Protein 4QJV (pdb70)

Structure (mmCIF, N/CA/C/O backbone):
data_4QJV
#
_entry.id   4QJV
#
_cell.length_a   76.598
_cell.length_b   88.169
_cell.length_c   102.907
_cell.angle_alpha   90.00
_cell.angle_beta   90.00
_cell.angle_gamma   90.00
#
_symmetry.space_group_name_H-M   'P 21 21 21'
#
loop_
_entity.id
_entity.type
_entity.pdbx_description
1 polymer 'DNA-directed RNA polymerase subunit D'
2 polymer 'DNA-directed RNA polymerase subunit L'
3 non-polymer 'PHOSPHATE ION'
4 water water
#
loop_
_atom_site.group_PDB
_atom_site.id
_atom_site.type_symbol
_atom_site.label_atom_id
_atom_site.label_alt_id
_atom_site.label_comp_id
_atom_site.label_asym_id
_atom_site.label_entity_id
_atom_site.label_seq_id
_atom_site.pdbx_PDB_ins_code
_atom_site.Cartn_x
_atom_site.Cartn_y
_atom_site.Cartn_z
_atom_site.occupancy
_atom_site.B_iso_or_equiv
_atom_site.auth_seq_id
_atom_site.auth_comp_id
_atom_site.auth_asym_id
_atom_site.auth_atom_id
_atom_site.pdbx_PDB_model_num
ATOM 1 N N . MET A 1 1 ? 58.490 40.786 81.347 1.00 46.11 1 MET A N 1
ATOM 2 C CA . MET A 1 1 ? 58.245 40.016 82.559 1.00 31.68 1 MET A CA 1
ATOM 3 C C . MET A 1 1 ? 56.869 40.344 83.137 1.00 25.42 1 MET A C 1
ATOM 4 O O . MET A 1 1 ? 56.573 40.033 84.293 1.00 24.70 1 MET A O 1
ATOM 9 N N . VAL A 1 2 ? 56.021 40.963 82.324 1.00 21.31 2 VAL A N 1
ATOM 10 C CA . VAL A 1 2 ? 54.607 41.052 82.669 1.00 16.94 2 VAL A CA 1
ATOM 11 C C . VAL A 1 2 ? 53.970 39.690 82.438 1.00 16.64 2 VAL A C 1
ATOM 12 O O . VAL A 1 2 ? 54.243 39.034 81.432 1.00 18.96 2 VAL A O 1
ATOM 16 N N . GLU A 1 3 ? 53.151 39.254 83.388 1.00 15.72 3 GLU A N 1
ATOM 17 C CA . GLU A 1 3 ? 52.434 37.990 83.282 1.00 15.41 3 GLU A CA 1
ATOM 18 C C . GLU A 1 3 ? 51.009 38.117 83.786 1.00 14.27 3 GLU A C 1
ATOM 19 O O . GLU A 1 3 ? 50.728 38.918 84.681 1.00 15.19 3 GLU A O 1
ATOM 25 N N . PHE A 1 4 ? 50.101 37.332 83.214 1.00 14.51 4 PHE A N 1
ATOM 26 C CA . PHE A 1 4 ? 48.769 37.191 83.772 1.00 13.07 4 PHE A CA 1
ATOM 27 C C . PHE A 1 4 ? 48.556 35.756 84.191 1.00 15.66 4 PHE A C 1
ATOM 28 O O . PHE A 1 4 ? 48.964 34.832 83.480 1.00 19.81 4 PHE A O 1
ATOM 36 N N . LYS A 1 5 ? 47.905 35.569 85.332 1.00 13.40 5 LYS A N 1
ATOM 37 C CA . LYS A 1 5 ? 47.448 34.247 85.729 1.00 13.89 5 LYS A CA 1
ATOM 38 C C . LYS A 1 5 ? 45.946 34.323 85.966 1.00 12.39 5 LYS A C 1
ATOM 39 O O . LYS A 1 5 ? 45.475 35.030 86.868 1.00 12.85 5 LYS A O 1
ATOM 45 N N . ILE A 1 6 ? 45.175 33.632 85.133 1.00 13.80 6 ILE A N 1
ATOM 46 C CA . ILE A 1 6 ? 43.726 33.627 85.324 1.00 11.41 6 ILE A CA 1
ATOM 47 C C . ILE A 1 6 ? 43.380 32.632 86.421 1.00 12.07 6 ILE A C 1
ATOM 48 O O . ILE A 1 6 ? 43.687 31.438 86.315 1.00 16.25 6 ILE A O 1
ATOM 53 N N . LEU A 1 7 ? 42.781 33.120 87.501 1.00 11.25 7 LEU A N 1
ATOM 54 C CA . LEU A 1 7 ? 42.495 32.247 88.633 1.00 10.90 7 LEU A CA 1
ATOM 55 C C . LEU A 1 7 ? 41.128 31.578 88.529 1.00 12.32 7 LEU A C 1
ATOM 56 O O . LEU A 1 7 ? 41.012 30.371 88.740 1.00 13.03 7 LEU A O 1
ATOM 61 N N . GLU A 1 8 ? 40.093 32.367 88.244 1.00 12.01 8 GLU A N 1
ATOM 62 C CA . GLU A 1 8 ? 38.714 31.878 88.274 1.00 9.28 8 GLU A CA 1
ATOM 63 C C . GLU A 1 8 ? 37.887 32.599 87.233 1.00 9.95 8 GLU A C 1
ATOM 64 O O . GLU A 1 8 ? 38.019 33.807 87.059 1.00 11.21 8 GLU A O 1
ATOM 70 N N . LYS A 1 9 ? 37.049 31.845 86.543 1.00 11.08 9 LYS A N 1
ATOM 71 C CA . LYS A 1 9 ? 36.042 32.401 85.661 1.00 9.27 9 LYS A CA 1
ATOM 72 C C . LYS A 1 9 ? 34.672 32.029 86.204 1.00 11.21 9 LYS A C 1
ATOM 73 O O . LYS A 1 9 ? 34.417 30.857 86.509 1.00 12.24 9 LYS A O 1
ATOM 79 N N . ARG A 1 10 ? 33.805 33.030 86.341 1.00 9.98 10 ARG A N 1
ATOM 80 C CA . ARG A 1 10 ? 32.498 32.836 86.955 1.00 9.73 10 ARG A CA 1
ATOM 81 C C . ARG A 1 10 ? 31.507 33.585 86.062 1.00 10.03 10 ARG A C 1
ATOM 82 O O . ARG A 1 10 ? 31.930 34.242 85.117 1.00 10.97 10 ARG A O 1
ATOM 90 N N . PRO A 1 11 ? 30.192 33.467 86.322 1.00 10.25 11 PRO A N 1
ATOM 91 C CA . PRO A 1 11 ? 29.260 34.136 85.407 1.00 10.70 11 PRO A CA 1
ATOM 92 C C . PRO A 1 11 ? 29.568 35.636 85.259 1.00 12.00 11 PRO A C 1
ATOM 93 O O . PRO A 1 11 ? 29.705 36.322 86.271 1.00 11.94 11 PRO A O 1
ATOM 97 N N . ASP A 1 12 ? 29.707 36.097 84.013 1.00 11.66 12 ASP A N 1
ATOM 98 C CA . ASP A 1 12 ? 29.968 37.508 83.704 1.00 10.89 12 ASP A CA 1
ATOM 99 C C . ASP A 1 12 ? 31.198 38.072 84.398 1.00 10.61 12 ASP A C 1
ATOM 100 O O . ASP A 1 12 ? 31.304 39.277 84.558 1.00 10.99 12 ASP A O 1
ATOM 105 N N . SER A 1 13 ? 32.133 37.228 84.831 1.00 9.79 13 SER A N 1
ATOM 106 C CA . SER A 1 13 ? 33.215 37.775 85.649 1.00 9.88 13 SER A CA 1
ATOM 107 C C . SER A 1 13 ? 34.492 36.951 85.585 1.00 9.23 13 SER A C 1
ATOM 108 O O . SER A 1 13 ? 34.487 35.811 85.124 1.00 10.75 13 SER A O 1
ATOM 111 N N . ILE A 1 14 ? 35.582 37.532 86.087 1.00 9.46 14 ILE A N 1
ATOM 112 C CA . ILE A 1 14 ? 36.889 36.877 86.014 1.00 11.35 14 ILE A CA 1
ATOM 113 C C . ILE A 1 14 ? 37.775 37.423 87.116 1.00 11.33 14 ILE A C 1
ATOM 114 O O . ILE A 1 14 ? 37.631 38.584 87.508 1.00 10.90 14 ILE A O 1
ATOM 119 N N . LYS A 1 15 ? 38.648 36.579 87.656 1.00 9.56 15 LYS A N 1
ATOM 120 C CA . LYS A 1 15 ? 39.633 37.024 88.641 1.00 8.99 15 LYS A CA 1
ATOM 121 C C . LYS A 1 15 ? 41.002 36.628 88.121 1.00 10.94 15 LYS A C 1
ATOM 122 O O . LYS A 1 15 ? 41.219 35.478 87.738 1.00 11.14 15 LYS A O 1
ATOM 128 N N . PHE A 1 16 ? 41.929 37.578 88.086 1.00 9.90 16 PHE A N 1
ATOM 129 C CA . PHE A 1 16 ? 43.269 37.254 87.617 1.00 9.88 16 PHE A CA 1
ATOM 130 C C . PHE A 1 16 ? 44.321 37.982 88.415 1.00 11.09 16 PHE A C 1
ATOM 131 O O . PHE A 1 16 ? 44.050 39.023 89.013 1.00 11.57 16 PHE A O 1
ATOM 139 N N . ILE A 1 17 ? 45.528 37.427 88.430 1.00 11.16 17 ILE A N 1
ATOM 140 C CA . ILE A 1 17 ? 46.686 38.145 88.944 1.00 11.74 17 ILE A CA 1
ATOM 141 C C . ILE A 1 17 ? 47.473 38.723 87.785 1.00 13.08 17 ILE A C 1
ATOM 142 O O . ILE A 1 17 ? 47.792 38.013 86.829 1.00 14.69 17 ILE A O 1
ATOM 147 N N . VAL A 1 18 ? 47.775 40.012 87.851 1.00 11.82 18 VAL A N 1
ATOM 148 C CA . VAL A 1 18 ? 48.707 40.599 86.890 1.0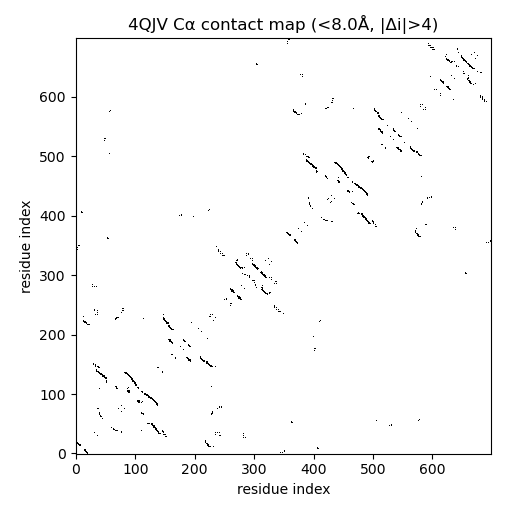0 12.19 18 VAL A CA 1
ATOM 149 C C . VAL A 1 18 ? 49.984 40.901 87.652 1.00 13.28 18 VAL A C 1
ATOM 150 O O . VAL A 1 18 ? 49.948 41.480 88.738 1.00 12.75 18 VAL A O 1
ATOM 154 N N . SER A 1 19 ? 51.109 40.447 87.110 1.00 13.78 19 SER A N 1
ATOM 155 C CA . SER A 1 19 ? 52.400 40.656 87.762 1.00 14.19 19 SER A CA 1
ATOM 156 C C . SER A 1 19 ? 53.347 41.414 86.849 1.00 14.93 19 SER A C 1
ATOM 157 O O . SER A 1 19 ? 53.130 41.486 85.643 1.00 16.86 19 SER A O 1
ATOM 160 N N . GLY A 1 20 ? 54.389 42.005 87.426 1.00 15.61 20 GLY A N 1
ATOM 161 C CA . GLY A 1 20 ? 55.361 42.745 86.645 1.00 16.45 20 GLY A CA 1
ATOM 162 C C . GLY A 1 20 ? 54.898 44.112 86.202 1.00 17.56 20 GLY A C 1
ATOM 163 O O . GLY A 1 20 ? 55.424 44.667 85.234 1.00 17.73 20 GLY A O 1
ATOM 164 N N . VAL A 1 21 ? 53.908 44.657 86.903 1.00 15.64 21 VAL A N 1
ATOM 165 C CA . VAL A 1 21 ? 53.461 46.022 86.641 1.00 15.69 21 VAL A CA 1
ATOM 166 C C . VAL A 1 21 ? 53.642 46.857 87.909 1.00 17.60 21 VAL A C 1
ATOM 167 O O . VAL A 1 21 ? 54.449 46.515 88.760 1.00 19.47 21 VAL A O 1
ATOM 171 N N . ASP A 1 22 ? 52.948 47.981 88.012 1.00 17.84 22 ASP A N 1
ATOM 172 C CA . ASP A 1 22 ? 53.095 48.823 89.190 1.00 16.32 22 ASP A CA 1
ATOM 173 C C . ASP A 1 22 ? 51.775 49.512 89.524 1.00 15.98 22 ASP A C 1
ATOM 174 O O . ASP A 1 22 ? 50.781 49.347 88.806 1.00 15.43 22 ASP A O 1
ATOM 179 N N . VAL A 1 23 ? 51.761 50.240 90.634 1.00 12.76 23 VAL A N 1
ATOM 180 C CA . VAL A 1 23 ? 50.518 50.811 91.122 1.00 15.14 23 VAL A CA 1
ATOM 181 C C . VAL A 1 23 ? 49.927 51.816 90.114 1.00 11.84 23 VAL A C 1
ATOM 182 O O . VAL A 1 23 ? 48.724 51.782 89.879 1.00 12.69 23 VAL A O 1
ATOM 186 N N . PRO A 1 24 ? 50.752 52.702 89.509 1.00 12.36 24 PRO A N 1
ATOM 187 C CA . PRO A 1 24 ? 50.130 53.585 88.515 1.00 13.60 24 PRO A CA 1
ATOM 188 C C . PRO A 1 24 ? 49.483 52.835 87.345 1.00 11.07 24 PRO A C 1
ATOM 189 O O . PRO A 1 24 ? 48.410 53.239 86.889 1.00 12.28 24 PRO A O 1
ATOM 193 N N . PHE A 1 25 ? 50.116 51.769 86.870 1.00 12.34 25 PHE A N 1
ATOM 194 C CA . PHE A 1 25 ? 49.521 51.046 85.764 1.00 15.37 25 PHE A CA 1
ATOM 195 C C . PHE A 1 25 ? 48.262 50.307 86.210 1.00 13.05 25 PHE A C 1
ATOM 196 O O . PHE A 1 25 ? 47.271 50.287 85.473 1.00 13.95 25 PHE A O 1
ATOM 204 N N . ALA A 1 26 ? 48.283 49.687 87.391 1.00 12.30 26 ALA A N 1
ATOM 205 C CA . ALA A 1 26 ? 47.079 49.027 87.886 1.00 13.32 26 ALA A CA 1
ATOM 206 C C . ALA A 1 26 ? 45.929 50.023 88.027 1.00 12.34 26 ALA A C 1
ATOM 207 O O . ALA A 1 26 ? 44.799 49.732 87.626 1.00 10.80 26 ALA A O 1
ATOM 209 N N . ASN A 1 27 ? 46.228 51.203 88.574 1.00 10.71 27 ASN A N 1
ATOM 210 C CA . ASN A 1 27 ? 45.242 52.280 88.697 1.00 10.63 27 ASN A CA 1
ATOM 211 C C . ASN A 1 27 ? 44.695 52.666 87.332 1.00 11.33 27 ASN A C 1
ATOM 212 O O . ASN A 1 27 ? 43.492 52.844 87.165 1.00 11.09 27 ASN A O 1
ATOM 217 N N . ALA A 1 28 ? 45.591 52.784 86.358 1.00 12.58 28 ALA A N 1
ATOM 218 C CA . ALA A 1 28 ? 45.195 53.199 85.016 1.00 11.90 28 ALA A CA 1
ATOM 219 C C . ALA A 1 28 ? 44.328 52.139 84.340 1.00 10.67 28 ALA A C 1
ATOM 220 O O . ALA A 1 28 ? 43.341 52.475 83.672 1.00 13.58 28 ALA A O 1
ATOM 222 N N . LEU A 1 29 ? 44.694 50.865 84.495 1.00 10.59 29 LEU A N 1
ATOM 223 C CA . LEU A 1 29 ? 43.876 49.791 83.929 1.00 12.65 29 LEU A CA 1
ATOM 224 C C . LEU A 1 29 ? 42.454 49.820 84.499 1.00 11.55 29 LEU A C 1
ATOM 225 O O . LEU A 1 29 ? 41.480 49.779 83.741 1.00 11.08 29 LEU A O 1
ATOM 230 N N . ARG A 1 30 ? 42.333 49.906 85.821 1.00 9.95 30 ARG A N 1
ATOM 231 C CA . ARG A 1 30 ? 41.017 49.998 86.453 1.00 9.87 30 ARG A CA 1
ATOM 232 C C . ARG A 1 30 ? 40.205 51.206 85.949 1.00 10.99 30 ARG A C 1
ATOM 233 O O . ARG A 1 30 ? 39.045 51.056 85.552 1.00 12.01 30 ARG A O 1
ATOM 241 N N . ARG A 1 31 ? 40.821 52.390 85.952 1.00 11.66 31 ARG A N 1
ATOM 242 C CA A ARG A 1 31 ? 40.112 53.600 85.544 0.44 10.77 31 ARG A CA 1
ATOM 243 C CA B ARG A 1 31 ? 40.167 53.627 85.518 0.56 10.30 31 ARG A CA 1
ATOM 244 C C . ARG A 1 31 ? 39.725 53.559 84.063 1.00 10.43 31 ARG A C 1
ATOM 245 O O . ARG A 1 31 ? 38.656 54.048 83.690 1.00 12.46 31 ARG A O 1
ATOM 260 N N . THR A 1 32 ? 40.567 52.958 83.228 1.00 10.66 32 THR A N 1
ATOM 261 C CA . THR A 1 32 ? 40.278 52.910 81.794 1.00 12.01 32 THR A CA 1
ATOM 262 C C . THR A 1 32 ? 39.060 52.044 81.566 1.00 11.33 32 THR A C 1
ATOM 263 O O . THR A 1 32 ? 38.165 52.395 80.789 1.00 12.18 32 THR A O 1
ATOM 267 N N . ILE A 1 33 ? 39.018 50.919 82.257 1.00 10.71 33 ILE A N 1
ATOM 268 C CA . ILE A 1 33 ? 37.845 50.056 82.173 1.00 11.61 33 ILE A CA 1
ATOM 269 C C . ILE A 1 33 ? 36.560 50.782 82.600 1.00 12.81 33 ILE A C 1
ATOM 270 O O . ILE A 1 33 ? 35.563 50.774 81.871 1.00 15.57 33 ILE A O 1
ATOM 275 N N . LEU A 1 34 ? 36.586 51.428 83.765 1.00 10.90 34 LEU A N 1
ATOM 276 C CA . LEU A 1 34 ? 35.389 52.081 84.295 1.00 12.87 34 LEU A CA 1
ATOM 277 C C . LEU A 1 34 ? 34.971 53.326 83.518 1.00 15.21 34 LEU A C 1
ATOM 278 O O . LEU A 1 34 ? 33.777 53.554 83.305 1.00 19.77 34 LEU A O 1
ATOM 283 N N . SER A 1 35 ? 35.952 54.114 83.081 1.00 11.78 35 SER A N 1
ATOM 284 C CA . SER A 1 35 ? 35.685 55.450 82.568 1.00 11.52 35 SER A CA 1
ATOM 285 C C . SER A 1 35 ? 35.759 55.607 81.056 1.00 13.14 35 SER A C 1
ATOM 286 O O . SER A 1 35 ? 35.073 56.465 80.503 1.00 14.86 35 SER A O 1
ATOM 289 N N . GLU A 1 36 ? 36.580 54.791 80.397 1.00 11.83 36 GLU A N 1
ATOM 290 C CA . GLU A 1 36 ? 36.869 54.974 78.976 1.00 12.25 36 GLU A CA 1
ATOM 291 C C . GLU A 1 36 ? 36.301 53.905 78.037 1.00 11.28 36 GLU A C 1
ATOM 292 O O . GLU A 1 36 ? 35.899 54.219 76.921 1.00 14.35 36 GLU A O 1
ATOM 298 N N . VAL A 1 37 ? 36.291 52.643 78.457 1.00 10.82 37 VAL A N 1
ATOM 299 C CA . VAL A 1 37 ? 35.822 51.595 77.555 1.00 11.07 37 VAL A CA 1
ATOM 300 C C . VAL A 1 37 ? 34.365 51.825 77.178 1.00 12.39 37 VAL A C 1
ATOM 301 O O . VAL A 1 37 ? 33.504 51.876 78.061 1.00 11.74 37 VAL A O 1
ATOM 305 N N . PRO A 1 38 ? 34.077 51.965 75.872 1.00 11.33 38 PRO A N 1
ATOM 306 C CA . PRO A 1 38 ? 32.726 52.358 75.456 1.00 11.55 38 PRO A CA 1
ATOM 307 C C . PRO A 1 38 ? 31.740 51.213 75.267 1.00 13.05 38 PRO A C 1
ATOM 308 O O . PRO A 1 38 ? 32.132 50.074 75.021 1.00 14.71 38 PRO A O 1
ATOM 312 N N . THR A 1 39 ? 30.457 51.542 75.405 1.00 12.57 39 THR A N 1
ATOM 313 C CA . THR A 1 39 ? 29.370 50.624 75.102 1.00 12.83 39 THR A CA 1
ATOM 314 C C . THR A 1 39 ? 28.258 51.358 74.363 1.00 11.68 39 THR A C 1
ATOM 315 O O . THR A 1 39 ? 28.223 52.584 74.368 1.00 12.01 39 THR A O 1
ATOM 319 N N . PHE A 1 40 ? 27.343 50.607 73.754 1.00 11.77 40 PHE A N 1
ATOM 320 C CA . PHE A 1 40 ? 26.074 51.177 73.296 1.00 12.68 40 PHE A CA 1
ATOM 321 C C . PHE A 1 40 ? 25.116 51.281 74.475 1.00 17.07 40 PHE A C 1
ATOM 322 O O . PHE A 1 40 ? 24.997 50.347 75.260 1.00 14.38 40 PHE A O 1
ATOM 330 N N . ALA A 1 41 ? 24.416 52.404 74.588 1.00 13.47 41 ALA A N 1
ATOM 331 C CA . ALA A 1 41 ? 23.346 52.542 75.576 1.00 13.59 41 ALA A CA 1
ATOM 332 C C . ALA A 1 41 ? 22.318 53.491 75.011 1.00 15.12 41 ALA A C 1
ATOM 333 O O . ALA A 1 41 ? 22.665 54.383 74.235 1.00 15.13 41 ALA A O 1
ATOM 335 N N . VAL A 1 42 ? 21.058 53.304 75.396 1.00 14.05 42 VAL A N 1
ATOM 336 C CA . VAL A 1 42 ? 20.011 54.262 75.062 1.00 14.69 42 VAL A CA 1
ATOM 337 C C . VAL A 1 42 ? 20.340 55.653 75.616 1.00 15.36 42 VAL A C 1
ATOM 338 O O . VAL A 1 42 ? 20.639 55.831 76.800 1.00 17.34 42 VAL A O 1
ATOM 342 N N . ASP A 1 43 ? 20.295 56.640 74.729 1.00 14.18 43 ASP A N 1
ATOM 343 C CA . ASP A 1 43 ? 20.786 57.982 75.022 1.00 17.00 43 ASP A CA 1
ATOM 344 C C . ASP A 1 43 ? 19.699 59.051 74.892 1.00 24.68 43 ASP A C 1
ATOM 345 O O . ASP A 1 43 ? 19.822 60.147 75.427 1.00 31.20 43 ASP A O 1
ATOM 350 N N . GLU A 1 44 ? 18.639 58.726 74.164 1.00 22.23 44 GLU A N 1
ATOM 351 C CA . GLU A 1 44 ? 17.562 59.665 73.875 1.00 18.77 44 GLU A CA 1
ATOM 352 C C . GLU A 1 44 ? 16.344 58.823 73.535 1.00 19.57 44 GLU A C 1
ATOM 353 O O . GLU A 1 44 ? 16.481 57.785 72.891 1.00 19.72 44 GLU A O 1
ATOM 359 N N . VAL A 1 45 ? 15.170 59.227 74.009 1.00 18.26 45 VAL A N 1
ATOM 360 C CA . VAL A 1 45 ? 13.942 58.484 73.724 1.00 16.29 45 VAL A CA 1
ATOM 361 C C . VAL A 1 45 ? 12.829 59.407 73.234 1.00 20.00 45 VAL A C 1
ATOM 362 O O . VAL A 1 45 ? 12.452 60.365 73.923 1.00 19.29 45 VAL A O 1
ATOM 366 N N . GLU A 1 46 ? 12.310 59.107 72.042 1.00 19.28 46 GLU A N 1
ATOM 367 C CA . GLU A 1 46 ? 11.157 59.804 71.475 1.00 20.06 46 GLU A CA 1
ATOM 368 C C . GLU A 1 46 ? 9.903 59.015 71.820 1.00 18.87 46 GLU A C 1
ATOM 369 O O . GLU A 1 46 ? 9.675 57.949 71.246 1.00 19.38 46 GLU A O 1
ATOM 375 N N . PHE A 1 47 ? 9.118 59.501 72.777 1.00 18.19 47 PHE A N 1
ATOM 376 C CA . PHE A 1 47 ? 7.858 58.845 73.117 1.00 20.00 47 PHE A CA 1
ATOM 377 C C . PHE A 1 47 ? 6.773 59.315 72.178 1.00 18.79 47 PHE A C 1
ATOM 378 O O . PHE A 1 47 ? 6.647 60.514 71.905 1.00 22.46 47 PHE A O 1
ATOM 386 N N . LEU A 1 48 ? 5.972 58.372 71.692 1.00 19.08 48 LEU A N 1
ATOM 387 C CA . LEU A 1 48 ? 4.833 58.715 70.850 1.00 18.80 48 LEU A CA 1
ATOM 388 C C . LEU A 1 48 ? 3.530 58.504 71.616 1.00 22.03 48 LEU A C 1
ATOM 389 O O . LEU A 1 48 ? 2.555 59.233 71.409 1.00 24.50 48 LEU A O 1
ATOM 394 N N . GLU A 1 49 ? 3.523 57.492 72.483 1.00 22.63 49 GLU A N 1
ATOM 395 C CA . GLU A 1 49 ? 2.418 57.214 73.396 1.00 23.07 49 GLU A CA 1
ATOM 396 C C . GLU A 1 49 ? 2.964 56.705 74.723 1.00 25.34 49 GLU A C 1
ATOM 397 O O . GLU A 1 49 ? 3.918 55.928 74.740 1.00 21.26 49 GLU A O 1
ATOM 403 N N . ASN A 1 50 ? 2.361 57.134 75.826 1.00 20.38 50 ASN A N 1
ATOM 404 C CA . ASN A 1 50 ? 2.657 56.569 77.145 1.00 18.91 50 ASN A CA 1
ATOM 405 C C . ASN A 1 50 ? 1.464 56.741 78.079 1.00 21.95 50 ASN A C 1
ATOM 406 O O . ASN A 1 50 ? 1.322 57.769 78.739 1.00 22.95 50 ASN A O 1
ATOM 411 N N . ASP A 1 51 ? 0.614 55.721 78.134 1.00 20.01 51 ASP A N 1
ATOM 412 C CA . ASP A 1 51 ? -0.532 55.710 79.039 1.00 25.67 51 ASP A CA 1
ATOM 413 C C . ASP A 1 51 ? -0.243 54.967 80.341 1.00 25.50 51 ASP A C 1
ATOM 414 O O . ASP A 1 51 ? -1.163 54.680 81.108 1.00 23.34 51 ASP A O 1
ATOM 419 N N . SER A 1 52 ? 1.020 54.633 80.588 1.00 24.15 52 SER A N 1
ATOM 420 C CA . SER A 1 52 ? 1.357 53.854 81.771 1.00 22.06 52 SER A CA 1
ATOM 421 C C . SER A 1 52 ? 1.281 54.684 83.050 1.00 22.50 52 SER A C 1
ATOM 422 O O . SER A 1 52 ? 1.028 55.889 83.012 1.00 25.50 52 SER A O 1
ATOM 425 N N . ALA A 1 53 ? 1.532 54.039 84.181 1.00 20.28 53 ALA A N 1
ATOM 426 C CA . ALA A 1 53 ? 1.498 54.724 85.470 1.00 20.55 53 ALA A CA 1
ATOM 427 C C . ALA A 1 53 ? 2.757 55.560 85.730 1.00 23.82 53 ALA A C 1
ATOM 428 O O . ALA A 1 53 ? 2.818 56.285 86.724 1.00 26.75 53 ALA A O 1
ATOM 430 N N . LEU A 1 54 ? 3.748 55.455 84.843 1.00 22.17 54 LEU A N 1
ATOM 431 C CA . LEU A 1 54 ? 5.070 56.055 85.076 1.00 19.67 54 LEU A CA 1
ATOM 432 C C . LEU A 1 54 ? 5.382 57.216 84.141 1.00 15.87 54 LEU A C 1
ATOM 433 O O . LEU A 1 54 ? 4.866 57.288 83.026 1.00 19.18 54 LEU A O 1
ATOM 438 N N . PHE A 1 55 ? 6.234 58.130 84.612 1.00 16.35 55 PHE A N 1
ATOM 439 C CA . PHE A 1 55 ? 6.709 59.240 83.792 1.00 18.18 55 PHE A CA 1
ATOM 440 C C . PHE A 1 55 ? 7.534 58.743 82.615 1.00 15.70 55 PHE A C 1
ATOM 441 O O . PHE A 1 55 ? 8.256 57.738 82.755 1.00 17.65 55 PHE A O 1
ATOM 449 N N . ASP A 1 56 ? 7.456 59.454 81.484 1.00 16.78 56 ASP A N 1
ATOM 450 C CA . ASP A 1 56 ? 8.413 59.279 80.383 1.00 16.26 56 ASP A CA 1
ATOM 451 C C . ASP A 1 56 ? 9.836 59.201 80.901 1.00 16.98 56 ASP A C 1
ATOM 452 O O . ASP A 1 56 ? 10.624 58.347 80.503 1.00 16.59 56 ASP A O 1
ATOM 457 N N . GLU A 1 57 ? 10.165 60.138 81.782 1.00 16.72 57 GLU A N 1
ATOM 458 C CA . GLU A 1 57 ? 11.537 60.315 82.218 1.00 18.27 57 GLU A CA 1
ATOM 459 C C . GLU A 1 57 ? 12.049 59.093 82.980 1.00 14.57 57 GLU A C 1
ATOM 460 O O . GLU A 1 57 ? 13.232 58.727 82.889 1.00 13.89 57 GLU A O 1
ATOM 466 N N . ILE A 1 58 ? 11.153 58.447 83.718 1.00 16.20 58 ILE A N 1
ATOM 467 C CA . ILE A 1 58 ? 11.532 57.276 84.498 1.00 16.39 58 ILE A CA 1
ATOM 468 C C . ILE A 1 58 ? 11.720 56.097 83.547 1.00 12.72 58 ILE A C 1
ATOM 469 O O . ILE A 1 58 ? 12.682 55.341 83.678 1.00 13.87 58 ILE A O 1
ATOM 474 N N . ILE A 1 59 ? 10.817 55.949 82.579 1.00 16.06 59 ILE A N 1
ATOM 475 C CA . ILE A 1 59 ? 10.956 54.865 81.612 1.00 14.35 59 ILE A CA 1
ATOM 476 C C . ILE A 1 59 ? 12.217 55.061 80.769 1.00 14.04 59 ILE A C 1
ATOM 477 O O . ILE A 1 59 ? 12.963 54.111 80.522 1.00 14.22 59 ILE A O 1
ATOM 482 N N . ALA A 1 60 ? 12.486 56.301 80.370 1.00 15.24 60 ALA A N 1
ATOM 483 C CA . ALA A 1 60 ? 13.695 56.596 79.599 1.00 16.30 60 ALA A CA 1
ATOM 484 C C . ALA A 1 60 ? 14.958 56.216 80.373 1.00 15.24 60 ALA A C 1
ATOM 485 O O . ALA A 1 60 ? 15.896 55.682 79.795 1.00 14.56 60 ALA A O 1
ATOM 487 N N . HIS A 1 61 ? 14.977 56.496 81.671 1.00 13.61 61 HIS A N 1
ATOM 488 C CA . HIS A 1 61 ? 16.106 56.110 82.519 1.00 14.48 61 HIS A CA 1
ATOM 489 C C . HIS A 1 61 ? 16.262 54.592 82.592 1.00 15.18 61 HIS A C 1
ATOM 490 O O . HIS A 1 61 ? 17.372 54.068 82.482 1.00 14.40 61 HIS A O 1
ATOM 497 N N . ARG A 1 62 ? 15.152 53.878 82.761 1.00 14.33 62 ARG A N 1
ATOM 498 C CA . ARG A 1 62 ? 15.225 52.417 82.812 1.00 14.56 62 ARG A CA 1
ATOM 499 C C . ARG A 1 62 ? 15.755 51.867 81.494 1.00 14.83 62 ARG A C 1
ATOM 500 O O . ARG A 1 62 ? 16.531 50.916 81.493 1.00 14.96 62 ARG A O 1
ATOM 508 N N . LEU A 1 63 ? 15.390 52.498 80.386 1.00 14.09 63 LEU A N 1
ATOM 509 C CA . LEU A 1 63 ? 15.898 52.058 79.083 1.00 12.54 63 LEU A CA 1
ATOM 510 C C . LEU A 1 63 ? 17.402 52.317 78.962 1.00 14.57 63 LEU A C 1
ATOM 511 O O . LEU A 1 63 ? 18.151 51.472 78.467 1.00 14.27 63 LEU A O 1
ATOM 516 N N . ALA A 1 64 ? 17.838 53.482 79.425 1.00 13.98 64 ALA A N 1
ATOM 517 C CA . ALA A 1 64 ? 19.252 53.834 79.429 1.00 11.54 64 ALA A CA 1
ATOM 518 C C . ALA A 1 64 ? 20.074 52.804 80.201 1.00 13.80 64 ALA A C 1
ATOM 519 O O . ALA A 1 64 ? 21.227 52.527 79.849 1.00 15.85 64 ALA A O 1
ATOM 521 N N . MET A 1 65 ? 19.486 52.229 81.249 1.00 13.15 65 MET A N 1
ATOM 522 C CA . MET A 1 65 ? 20.234 51.321 82.118 1.00 14.72 65 MET A CA 1
ATOM 523 C C . MET A 1 65 ? 20.190 49.847 81.692 1.00 14.82 65 MET A C 1
ATOM 524 O O . MET A 1 65 ? 20.797 48.996 82.358 1.00 18.64 65 MET A O 1
ATOM 529 N N . ILE A 1 66 ? 19.510 49.536 80.588 1.00 14.15 66 ILE A N 1
ATOM 530 C CA . ILE A 1 66 ? 19.562 48.185 80.028 1.00 14.27 66 ILE A CA 1
ATOM 531 C C . ILE A 1 66 ? 20.892 47.956 79.324 1.00 12.72 66 ILE A C 1
ATOM 532 O O . ILE A 1 66 ? 21.242 48.698 78.400 1.00 14.63 66 ILE A O 1
ATOM 537 N N . PRO A 1 67 ? 21.652 46.930 79.746 1.00 13.26 67 PRO A N 1
ATOM 538 C CA . PRO A 1 67 ? 22.898 46.659 79.022 1.00 12.40 67 PRO A CA 1
ATOM 539 C C . PRO A 1 67 ? 22.638 46.180 77.591 1.00 11.60 67 PRO A C 1
ATOM 540 O O . PRO A 1 67 ? 21.894 45.215 77.389 1.00 14.95 67 PRO A O 1
ATOM 544 N N . LEU A 1 68 ? 23.256 46.850 76.619 1.00 11.48 68 LEU A N 1
ATOM 545 C CA . LEU A 1 68 ? 23.055 46.526 75.212 1.00 11.61 68 LEU A CA 1
ATOM 546 C C . LEU A 1 68 ? 24.280 45.815 74.680 1.00 12.12 68 LEU A C 1
ATOM 547 O O . LEU A 1 68 ? 25.396 46.270 74.904 1.00 14.67 68 LEU A O 1
ATOM 552 N N . THR A 1 69 ? 24.080 44.708 73.967 1.00 12.69 69 THR A N 1
ATOM 553 C CA . THR A 1 69 ? 25.202 44.047 73.308 1.00 13.25 69 THR A CA 1
ATOM 554 C C . THR A 1 69 ? 25.938 45.040 72.420 1.00 13.59 69 THR A C 1
ATOM 555 O O . THR A 1 69 ? 25.327 45.770 71.647 1.00 14.78 69 THR A O 1
ATOM 559 N N . THR A 1 70 ? 27.262 45.059 72.545 1.00 12.31 70 THR A N 1
ATOM 560 C CA . THR A 1 70 ? 28.095 46.035 71.863 1.00 13.18 70 THR A CA 1
ATOM 561 C C . THR A 1 70 ? 29.083 45.285 70.991 1.00 15.09 70 THR A C 1
ATOM 562 O O . THR A 1 70 ? 29.995 44.632 71.501 1.00 15.76 70 THR A O 1
ATOM 566 N N . PRO A 1 71 ? 28.891 45.355 69.668 1.00 16.10 71 PRO A N 1
ATOM 567 C CA . PRO A 1 71 ? 29.654 44.490 68.762 1.00 17.95 71 PRO A CA 1
ATOM 568 C C . PRO A 1 71 ? 31.078 44.982 68.523 1.00 15.93 71 PRO A C 1
ATOM 569 O O . PRO A 1 71 ? 31.322 45.801 67.633 1.00 17.14 71 PRO A O 1
ATOM 573 N N . HIS A 1 72 ? 32.006 44.465 69.319 1.00 18.41 72 HIS A N 1
ATOM 574 C CA . HIS A 1 72 ? 33.396 44.894 69.263 1.00 21.54 72 HIS A CA 1
ATOM 575 C C . HIS A 1 72 ? 34.067 44.461 67.963 1.00 18.81 72 HIS A C 1
ATOM 576 O O . HIS A 1 72 ? 35.143 44.962 67.613 1.00 18.44 72 HIS A O 1
ATOM 583 N N . GLU A 1 73 ? 33.443 43.532 67.236 1.00 15.96 73 GLU A N 1
ATOM 584 C CA . GLU A 1 73 ? 33.972 43.126 65.945 1.00 18.28 73 GLU A CA 1
ATOM 585 C C . GLU A 1 73 ? 33.579 44.076 64.827 1.00 20.46 73 GLU A C 1
ATOM 586 O O . GLU A 1 73 ? 34.140 44.008 63.749 1.00 21.91 73 GLU A O 1
ATOM 592 N N . ARG A 1 74 ? 32.627 44.970 65.092 1.00 15.96 74 ARG A N 1
ATOM 593 C CA . ARG A 1 74 ? 32.083 45.840 64.052 1.00 15.75 74 ARG A CA 1
ATOM 594 C C . ARG A 1 74 ? 32.590 47.266 64.211 1.00 15.53 74 ARG A C 1
ATOM 595 O O . ARG A 1 74 ? 32.936 47.933 63.228 1.00 19.73 74 ARG A O 1
ATOM 603 N N . PHE A 1 75 ? 32.618 47.729 65.452 1.00 17.05 75 PHE A N 1
ATOM 604 C CA . PHE A 1 75 ? 33.042 49.087 65.730 1.00 17.93 75 PHE A CA 1
ATOM 605 C C . PHE A 1 75 ? 34.360 49.091 66.474 1.00 18.61 75 PHE A C 1
ATOM 606 O O . PHE A 1 75 ? 34.632 48.213 67.296 1.00 19.45 75 PHE A O 1
ATOM 614 N N . SER A 1 76 ? 35.191 50.083 66.178 1.00 16.51 76 SER A N 1
ATOM 615 C CA . SER A 1 76 ? 36.476 50.203 66.854 1.00 14.76 76 SER A CA 1
ATOM 616 C C . SER A 1 76 ? 36.307 50.789 68.247 1.00 15.68 76 SER A C 1
ATOM 617 O O . SER A 1 76 ? 36.205 52.010 68.423 1.00 17.35 76 SER A O 1
ATOM 620 N N . LEU A 1 77 ? 36.284 49.925 69.256 1.00 13.80 77 LEU A N 1
ATOM 621 C CA . LEU A 1 77 ? 35.946 50.397 70.584 1.00 13.27 77 LEU A CA 1
ATOM 622 C C . LEU A 1 77 ? 37.154 50.985 71.310 1.00 13.33 77 LEU A C 1
ATOM 623 O O . LEU A 1 77 ? 37.000 51.512 72.419 1.00 14.70 77 LEU A O 1
ATOM 628 N N . ASP A 1 78 ? 38.331 50.931 70.688 1.00 13.82 78 ASP A N 1
ATOM 629 C CA . ASP A 1 78 ? 39.486 51.630 71.246 1.00 15.37 78 ASP A CA 1
ATOM 630 C C . ASP A 1 78 ? 39.686 52.991 70.572 1.00 16.61 78 ASP A C 1
ATOM 631 O O . ASP A 1 78 ? 40.633 53.706 70.905 1.00 16.16 78 ASP A O 1
ATOM 636 N N . ALA A 1 79 ? 38.802 53.344 69.633 1.00 14.39 79 ALA A N 1
ATOM 637 C CA . ALA A 1 79 ? 38.910 54.622 68.919 1.00 15.06 79 ALA A CA 1
ATOM 638 C C . ALA A 1 79 ? 38.783 55.811 69.867 1.00 14.58 79 ALA A C 1
ATOM 639 O O . ALA A 1 79 ? 37.899 55.845 70.720 1.00 17.12 79 ALA A O 1
ATOM 641 N N . LEU A 1 80 ? 39.659 56.798 69.694 1.00 15.06 80 LEU A N 1
ATOM 642 C CA . LEU A 1 80 ? 39.571 58.019 70.489 1.00 16.96 80 LEU A CA 1
ATOM 643 C C . LEU A 1 80 ? 38.325 58.829 70.165 1.00 14.91 80 LEU A C 1
ATOM 644 O O . LEU A 1 80 ? 37.737 59.462 71.055 1.00 16.57 80 LEU A O 1
ATOM 649 N N . GLU A 1 81 ? 37.946 58.819 68.886 1.00 16.29 81 GLU A N 1
ATOM 650 C CA . GLU A 1 81 ? 36.722 59.449 68.408 1.00 15.91 81 GLU A CA 1
ATOM 651 C C . GLU A 1 81 ? 35.746 58.349 68.007 1.00 14.90 81 GLU A C 1
ATOM 652 O O . GLU A 1 81 ? 35.933 57.694 66.985 1.00 18.83 81 GLU A O 1
ATOM 658 N N . LEU A 1 82 ? 34.737 58.120 68.844 1.00 14.82 82 LEU A N 1
ATOM 659 C CA . LEU A 1 82 ? 33.816 56.993 68.664 1.00 13.99 82 LEU A CA 1
ATOM 660 C C . LEU A 1 82 ? 32.903 57.194 67.474 1.00 16.31 82 LEU A C 1
ATOM 661 O O . LEU A 1 82 ? 32.442 58.305 67.227 1.00 16.09 82 LEU A O 1
ATOM 666 N N . ASP A 1 83 ? 32.619 56.100 66.767 1.00 15.79 83 ASP A N 1
ATOM 667 C CA . ASP A 1 83 ? 31.616 56.100 65.691 1.00 16.73 83 ASP A CA 1
ATOM 668 C C . ASP A 1 83 ? 30.287 56.643 66.212 1.00 16.53 83 ASP A C 1
ATOM 669 O O . ASP A 1 83 ? 29.840 56.239 67.287 1.00 16.61 83 ASP A O 1
ATOM 674 N N . ASP A 1 84 ? 29.665 57.564 65.468 1.00 16.19 84 ASP A N 1
ATOM 675 C CA . ASP A 1 84 ? 28.406 58.170 65.908 1.00 19.28 84 ASP A CA 1
ATOM 676 C C . ASP A 1 84 ? 27.167 57.383 65.483 1.00 16.45 84 ASP A C 1
ATOM 677 O O . ASP A 1 84 ? 26.036 57.866 65.615 1.00 19.34 84 ASP A O 1
ATOM 682 N N . TYR A 1 85 ? 27.377 56.156 65.024 1.00 14.78 85 TYR A N 1
ATOM 683 C CA . TYR A 1 85 ? 26.281 55.287 64.600 1.00 15.82 85 TYR A CA 1
ATOM 684 C C . TYR A 1 85 ? 25.191 55.172 65.661 1.00 17.21 85 TYR A C 1
ATOM 685 O O . TYR A 1 85 ? 25.479 54.910 66.837 1.00 17.93 85 TYR A O 1
ATOM 694 N N . THR A 1 86 ? 23.951 55.382 65.227 1.00 17.44 86 THR A N 1
ATOM 695 C CA . THR A 1 86 ? 22.784 55.325 66.099 1.00 14.63 86 THR A CA 1
ATOM 696 C C . THR A 1 86 ? 21.906 54.124 65.747 1.00 14.84 86 THR A C 1
ATOM 697 O O . THR A 1 86 ? 21.587 53.882 64.577 1.00 18.03 86 THR A O 1
ATOM 701 N N . VAL A 1 87 ? 21.541 53.372 66.777 1.00 16.80 87 VAL A N 1
ATOM 702 C CA . VAL A 1 87 ? 20.657 52.223 66.668 1.00 17.33 87 VAL A CA 1
ATOM 703 C C . VAL A 1 87 ? 19.292 52.582 67.234 1.00 18.53 87 VAL A C 1
ATOM 704 O O . VAL A 1 87 ? 19.213 53.208 68.294 1.00 20.47 87 VAL A O 1
ATOM 708 N N . THR A 1 88 ? 18.228 52.218 66.536 1.00 18.26 88 THR A N 1
ATOM 709 C CA . THR A 1 88 ? 16.881 52.471 67.039 1.00 15.86 88 THR A CA 1
ATOM 710 C C . THR A 1 88 ? 16.272 51.232 67.697 1.00 21.76 88 THR A C 1
ATOM 711 O O . THR A 1 88 ? 16.059 50.209 67.039 1.00 19.86 88 THR A O 1
ATOM 715 N N . LEU A 1 89 ? 16.010 51.327 69.000 1.00 22.50 89 LEU A N 1
ATOM 716 C CA . LEU A 1 89 ? 15.263 50.295 69.718 1.00 15.58 89 LEU A CA 1
ATOM 717 C C . LEU A 1 89 ? 13.826 50.757 69.884 1.00 20.09 89 LEU A C 1
ATOM 718 O O . LEU A 1 89 ? 13.562 51.750 70.567 1.00 22.40 89 LEU A O 1
ATOM 723 N N . SER A 1 90 ? 12.893 50.037 69.282 1.00 18.33 90 SER A N 1
ATOM 724 C CA . SER A 1 90 ? 11.522 50.498 69.235 1.00 19.55 90 SER A CA 1
ATOM 725 C C . SER A 1 90 ? 10.598 49.593 70.033 1.00 18.35 90 SER A C 1
ATOM 726 O O . SER A 1 90 ? 10.862 48.408 70.213 1.00 20.79 90 SER A O 1
ATOM 729 N N . LEU A 1 91 ? 9.517 50.177 70.524 1.00 17.14 91 LEU A N 1
ATOM 730 C CA . LEU A 1 91 ? 8.490 49.419 71.221 1.00 17.65 91 LEU A CA 1
ATOM 731 C C . LEU A 1 91 ? 7.119 49.962 70.870 1.00 18.86 91 LEU A C 1
ATOM 732 O O . LEU A 1 91 ? 6.927 51.175 70.779 1.00 21.10 91 LEU A O 1
ATOM 737 N N . GLU A 1 92 ? 6.174 49.055 70.674 1.00 20.67 92 GLU A N 1
ATOM 738 C CA . GLU A 1 92 ? 4.794 49.423 70.457 1.00 26.74 92 GLU A CA 1
ATOM 739 C C . GLU A 1 92 ? 3.968 48.388 71.191 1.00 31.22 92 GLU A C 1
ATOM 740 O O . GLU A 1 92 ? 3.768 47.281 70.694 1.00 38.05 92 GLU A O 1
ATOM 746 N N . ALA A 1 93 ? 3.515 48.735 72.386 1.00 25.30 93 ALA A N 1
ATOM 747 C CA . ALA A 1 93 ? 2.893 47.761 73.267 1.00 23.37 93 ALA A CA 1
ATOM 748 C C . ALA A 1 93 ? 1.569 48.256 73.829 1.00 24.61 93 ALA A C 1
ATOM 749 O O . ALA A 1 93 ? 1.340 49.458 73.947 1.00 25.72 93 ALA A O 1
ATOM 751 N N . GLU A 1 94 ? 0.699 47.312 74.171 1.00 25.50 94 GLU A N 1
ATOM 752 C CA . GLU A 1 94 ? -0.555 47.634 74.839 1.00 25.23 94 GLU A CA 1
ATOM 753 C C . GLU A 1 94 ? -0.813 46.646 75.970 1.00 25.67 94 GLU A C 1
ATOM 754 O O . GLU A 1 94 ? -0.582 45.441 75.822 1.00 31.46 94 GLU A O 1
ATOM 760 N N . GLY A 1 95 ? -1.300 47.153 77.097 1.00 28.00 95 GLY A N 1
ATOM 761 C CA . GLY A 1 95 ? -1.591 46.307 78.240 1.00 22.56 95 GLY A CA 1
ATOM 762 C C . GLY A 1 95 ? -2.819 45.444 78.003 1.00 31.57 95 GLY A C 1
ATOM 763 O O . GLY A 1 95 ? -3.514 45.616 77.003 1.00 36.06 95 GLY A O 1
ATOM 764 N N . PRO A 1 96 ? -3.097 44.512 78.926 1.00 29.81 96 PRO A N 1
ATOM 765 C CA . PRO A 1 96 ? -2.340 44.323 80.166 1.00 29.00 96 PRO A CA 1
ATOM 766 C C . PRO A 1 96 ? -1.091 43.464 79.997 1.00 34.82 96 PRO A C 1
ATOM 767 O O . PRO A 1 96 ? -1.050 42.584 79.132 1.00 37.36 96 PRO A O 1
ATOM 771 N N . GLY A 1 97 ? -0.084 43.718 80.825 1.00 28.68 97 GLY A N 1
ATOM 772 C CA . GLY A 1 97 ? 1.117 42.905 80.818 1.00 27.59 97 GLY A CA 1
ATOM 773 C C . GLY A 1 97 ? 2.377 43.682 81.130 1.00 21.16 97 GLY A C 1
ATOM 774 O O . GLY A 1 97 ? 2.423 44.902 81.022 1.00 24.31 97 GLY A O 1
ATOM 775 N N . MET A 1 98 ? 3.422 42.967 81.519 1.00 23.95 98 MET A N 1
ATOM 776 C CA . MET A 1 98 ? 4.684 43.623 81.819 1.00 23.77 98 MET A CA 1
ATOM 777 C C . MET A 1 98 ? 5.467 43.842 80.534 1.00 22.49 98 MET A C 1
ATOM 778 O O . MET A 1 98 ? 5.527 42.956 79.683 1.00 25.01 98 MET A O 1
ATOM 783 N N . VAL A 1 99 ? 6.042 45.027 80.377 1.00 18.42 99 VAL A N 1
ATOM 784 C CA . VAL A 1 99 ? 6.966 45.263 79.281 1.00 21.92 99 VAL A CA 1
ATOM 785 C C . VAL A 1 99 ? 8.366 44.865 79.733 1.00 19.80 99 VAL A C 1
ATOM 786 O O . VAL A 1 99 ? 8.837 45.352 80.757 1.00 19.75 99 VAL A O 1
ATOM 790 N N . TYR A 1 100 ? 9.005 43.970 78.985 1.00 17.52 100 TY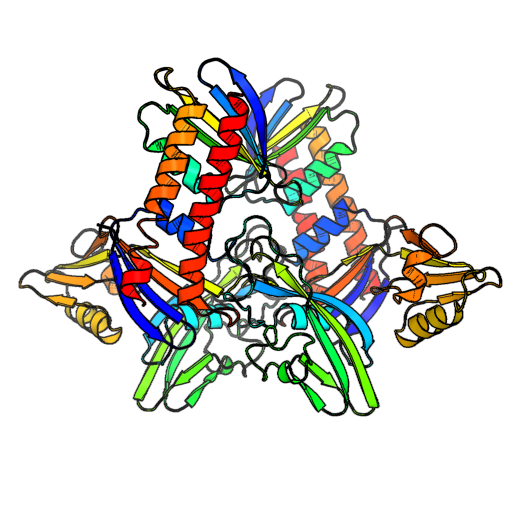R A N 1
ATOM 791 C CA . TYR A 1 100 ? 10.372 43.520 79.280 1.00 18.09 100 TYR A CA 1
ATOM 792 C C . TYR A 1 100 ? 11.381 44.071 78.278 1.00 17.66 100 TYR A C 1
ATOM 793 O O . TYR A 1 100 ? 11.020 44.447 77.162 1.00 17.82 100 TYR A O 1
ATOM 802 N N . SER A 1 101 ? 12.653 44.085 78.667 1.00 17.70 101 SER A N 1
ATOM 803 C CA . SER A 1 101 ? 13.729 44.437 77.741 1.00 17.22 101 SER A CA 1
ATOM 804 C C . SER A 1 101 ? 13.656 43.624 76.440 1.00 18.29 101 SER A C 1
ATOM 805 O O . SER A 1 101 ? 13.969 44.136 75.370 1.00 18.41 101 SER A O 1
ATOM 808 N N . GLY A 1 102 ? 13.222 42.368 76.540 1.00 14.36 102 GLY A N 1
ATOM 809 C CA . GLY A 1 102 ? 13.175 41.469 75.398 1.00 18.59 102 GLY A CA 1
ATOM 810 C C . GLY A 1 102 ? 12.130 41.867 74.376 1.00 20.28 102 GLY A C 1
ATOM 811 O O . GLY A 1 102 ? 12.143 41.378 73.246 1.00 24.13 102 GLY A O 1
ATOM 812 N N . ASP A 1 103 ? 11.225 42.761 74.772 1.00 21.18 103 ASP A N 1
ATOM 813 C CA . ASP A 1 103 ? 10.158 43.231 73.892 1.00 20.62 103 ASP A CA 1
ATOM 814 C C . ASP A 1 103 ? 10.625 44.359 72.979 1.00 20.06 103 ASP A C 1
ATOM 815 O O . ASP A 1 103 ? 9.938 44.711 72.018 1.00 22.52 103 ASP A O 1
ATOM 820 N N . LEU A 1 104 ? 11.792 44.920 73.278 1.00 19.59 104 LEU A N 1
ATOM 821 C CA . LEU A 1 104 ? 12.366 45.956 72.438 1.00 22.21 104 LEU A CA 1
ATOM 822 C C . LEU A 1 104 ? 12.780 45.362 71.103 1.00 24.38 104 LEU A C 1
ATOM 823 O O . LEU A 1 104 ? 13.363 44.274 71.053 1.00 24.16 104 LEU A O 1
ATOM 828 N N . LYS A 1 105 ? 12.450 46.068 70.024 1.00 16.18 105 LYS A N 1
ATOM 829 C CA . LYS A 1 105 ? 12.828 45.651 68.684 1.00 18.21 105 LYS A CA 1
ATOM 830 C C . LYS A 1 105 ? 13.924 46.555 68.152 1.00 23.17 105 LYS A C 1
ATOM 831 O O . LYS A 1 105 ? 13.737 47.767 68.024 1.00 23.79 105 LYS A O 1
ATOM 837 N N . SER A 1 106 ? 15.060 45.964 67.813 1.00 16.33 106 SER A N 1
ATOM 838 C CA . SER A 1 106 ? 16.199 46.750 67.355 1.00 15.25 106 SER A CA 1
ATOM 839 C C . SER A 1 106 ? 16.309 46.819 65.836 1.00 15.91 106 SER A C 1
ATOM 840 O O . SER A 1 106 ? 16.069 45.834 65.136 1.00 20.15 106 SER A O 1
ATOM 843 N N . SER A 1 107 ? 16.691 47.998 65.349 1.00 17.45 107 SER A N 1
ATOM 844 C CA . SER A 1 107 ? 17.030 48.206 63.939 1.00 20.67 107 SER A CA 1
ATOM 845 C C . SER A 1 107 ? 18.259 47.411 63.500 1.00 24.44 107 SER A C 1
ATOM 846 O O . SER A 1 107 ? 18.370 47.036 62.328 1.00 23.48 107 SER A O 1
ATOM 849 N N . ASP A 1 108 ? 19.164 47.171 64.448 1.00 21.93 108 ASP A N 1
ATOM 850 C CA . ASP A 1 108 ? 20.408 46.436 64.239 1.00 22.02 108 ASP A CA 1
ATOM 851 C C . ASP A 1 108 ? 20.495 45.271 65.210 1.00 20.30 108 ASP A C 1
ATOM 852 O O . ASP A 1 108 ? 20.679 45.487 66.407 1.00 20.77 108 ASP A O 1
ATOM 857 N N . GLY A 1 109 ? 20.381 44.047 64.711 1.00 17.90 109 GLY A N 1
ATOM 858 C CA . GLY A 1 109 ? 20.417 42.874 65.571 1.00 22.36 109 GLY A CA 1
ATOM 859 C C . GLY A 1 109 ? 21.643 42.718 66.459 1.00 18.85 109 GLY A C 1
ATOM 860 O O . GLY A 1 109 ? 21.582 42.068 67.506 1.00 21.76 109 GLY A O 1
ATOM 861 N N . ASP A 1 110 ? 22.757 43.308 66.036 1.00 16.27 110 ASP A N 1
ATOM 862 C CA . ASP A 1 110 ? 23.998 43.250 66.813 1.00 18.21 110 ASP A CA 1
ATOM 863 C C . ASP A 1 110 ? 23.956 44.098 68.081 1.00 17.35 110 ASP A C 1
ATOM 864 O O . ASP A 1 110 ? 24.820 43.956 68.940 1.00 17.58 110 ASP A O 1
ATOM 869 N N . VAL A 1 111 ? 22.982 44.995 68.179 1.00 14.27 111 VAL A N 1
ATOM 870 C CA . VAL A 1 111 ? 22.875 45.890 69.332 1.00 13.40 111 VAL A CA 1
ATOM 871 C C . VAL A 1 111 ? 21.475 45.795 69.910 1.00 16.03 111 VAL A C 1
ATOM 872 O O . VAL A 1 111 ? 20.536 46.368 69.383 1.00 15.71 111 VAL A O 1
ATOM 876 N N . LYS A 1 112 ? 21.335 45.026 70.982 1.00 15.36 112 LYS A N 1
ATOM 877 C CA . LYS A 1 112 ? 20.036 44.880 71.606 1.00 17.30 112 LYS A CA 1
ATOM 878 C C . LYS A 1 112 ? 20.253 44.433 73.040 1.00 16.63 112 LYS A C 1
ATOM 879 O O . LYS A 1 112 ? 21.385 44.147 73.423 1.00 15.52 112 LYS A O 1
ATOM 885 N N . PRO A 1 113 ? 19.185 44.408 73.855 1.00 16.87 113 PRO A N 1
ATOM 886 C CA . PRO A 1 113 ? 19.418 44.026 75.256 1.00 14.97 113 PRO A CA 1
ATOM 887 C C . PRO A 1 113 ? 20.086 42.658 75.384 1.00 14.12 113 PRO A C 1
ATOM 888 O O . PRO A 1 113 ? 19.666 41.679 74.745 1.00 17.15 113 PRO A O 1
ATOM 892 N N . ALA A 1 114 ? 21.145 42.601 76.185 1.00 17.55 114 ALA A N 1
ATOM 893 C CA . ALA A 1 114 ? 21.852 41.336 76.403 1.00 14.45 114 ALA A CA 1
ATOM 894 C C . ALA A 1 114 ? 20.978 40.375 77.194 1.00 20.54 114 ALA A C 1
ATOM 895 O O . ALA A 1 114 ? 21.039 39.162 77.008 1.00 19.69 114 ALA A O 1
ATOM 897 N N . ASN A 1 115 ? 20.158 40.941 78.067 1.00 15.84 115 ASN A N 1
ATOM 898 C CA . ASN A 1 115 ? 19.233 40.189 78.907 1.00 19.16 115 ASN A CA 1
ATOM 899 C C . ASN A 1 115 ? 17.813 40.533 78.483 1.00 16.81 115 ASN A C 1
ATOM 900 O O . ASN A 1 115 ? 17.432 41.692 78.541 1.00 14.63 115 ASN A O 1
ATOM 905 N N . PRO A 1 116 ? 17.034 39.539 78.027 1.00 16.42 116 PRO A N 1
ATOM 906 C CA . PRO A 1 116 ? 15.677 39.840 77.543 1.00 18.13 116 PRO A CA 1
ATOM 907 C C . PRO A 1 116 ? 14.611 39.885 78.639 1.00 20.38 116 PRO A C 1
ATOM 908 O O . PRO A 1 116 ? 13.429 40.143 78.362 1.00 20.62 116 PRO A O 1
ATOM 912 N N . ASN A 1 117 ? 15.035 39.641 79.874 1.00 19.55 117 ASN A N 1
ATOM 913 C CA . ASN A 1 117 ? 14.118 39.423 80.987 1.00 19.10 117 ASN A CA 1
ATOM 914 C C . ASN A 1 117 ? 14.032 40.560 82.003 1.00 20.08 117 ASN A C 1
ATOM 915 O O . ASN A 1 117 ? 13.503 40.378 83.104 1.00 24.34 117 ASN A O 1
ATOM 920 N N . ILE A 1 118 ? 14.531 41.736 81.638 1.00 17.84 118 ILE A N 1
ATOM 921 C CA . ILE A 1 118 ? 14.521 42.867 82.551 1.00 15.15 118 ILE A CA 1
ATOM 922 C C . ILE A 1 118 ? 13.174 43.569 82.500 1.00 19.90 118 ILE A C 1
ATOM 923 O O . ILE A 1 118 ? 12.791 44.058 81.448 1.00 16.42 118 ILE A O 1
ATOM 928 N N . PRO A 1 119 ? 12.448 43.621 83.628 1.00 20.39 119 PRO A N 1
ATOM 929 C CA . PRO A 1 119 ? 11.152 44.312 83.603 1.00 19.64 119 PRO A CA 1
ATOM 930 C C . PRO A 1 119 ? 11.329 45.812 83.474 1.00 18.37 119 PRO A C 1
ATOM 931 O O . PRO A 1 119 ? 12.188 46.391 84.146 1.00 20.34 119 PRO A O 1
ATOM 935 N N . ILE A 1 120 ? 10.551 46.435 82.596 1.00 16.35 120 ILE A N 1
ATOM 936 C CA . ILE A 1 120 ? 10.630 47.883 82.406 1.00 16.74 120 ILE A CA 1
ATOM 937 C C . ILE A 1 120 ? 9.433 48.597 83.047 1.00 19.17 120 ILE A C 1
ATOM 938 O O . ILE A 1 120 ? 9.611 49.490 83.870 1.00 19.64 120 ILE A O 1
ATOM 943 N N . VAL A 1 121 ? 8.219 48.213 82.663 1.00 17.79 121 VAL A N 1
ATOM 944 C CA . VAL A 1 121 ? 7.014 48.860 83.182 1.00 20.69 121 VAL A CA 1
ATOM 945 C C . VAL A 1 121 ? 5.796 47.979 82.919 1.00 20.12 121 VAL A C 1
ATOM 946 O O . VAL A 1 121 ? 5.682 47.351 81.865 1.00 22.45 121 VAL A O 1
ATOM 950 N N . LYS A 1 122 ? 4.903 47.915 83.898 1.00 20.13 122 LYS A N 1
ATOM 951 C CA . LYS A 1 122 ? 3.674 47.163 83.745 1.00 23.80 122 LYS A CA 1
ATOM 952 C C . LYS A 1 122 ? 2.611 48.059 83.122 1.00 24.28 122 LYS A C 1
ATOM 953 O O . LYS A 1 122 ? 2.494 49.242 83.458 1.00 24.63 122 LYS A O 1
ATOM 959 N N . LEU A 1 123 ? 1.860 47.494 82.188 1.00 25.75 123 LEU A N 1
ATOM 960 C CA . LEU A 1 123 ? 0.763 48.205 81.558 1.00 23.95 123 LEU A CA 1
ATOM 961 C C . LEU A 1 123 ? -0.546 47.563 81.983 1.00 26.19 123 LEU A C 1
ATOM 962 O O . LEU A 1 123 ? -0.648 46.337 82.011 1.00 26.70 123 LEU A O 1
ATOM 967 N N . ALA A 1 124 ? -1.531 48.386 82.340 1.00 26.52 124 ALA A N 1
ATOM 968 C CA . ALA A 1 124 ? -2.875 47.890 82.622 1.00 28.26 124 ALA A CA 1
ATOM 969 C C . ALA A 1 124 ? -3.648 47.780 81.319 1.00 32.15 124 ALA A C 1
ATOM 970 O O . ALA A 1 124 ? -3.156 48.192 80.268 1.00 30.33 124 ALA A O 1
ATOM 972 N N . GLU A 1 125 ? -4.852 47.219 81.377 1.00 35.62 125 GLU A N 1
ATOM 973 C CA . GLU A 1 125 ? -5.655 47.065 80.172 1.00 32.76 125 GLU A CA 1
ATOM 974 C C . GLU A 1 125 ? -5.928 48.420 79.533 1.00 28.83 125 GLU A C 1
ATOM 975 O O . GLU A 1 125 ? -6.250 49.387 80.219 1.00 34.82 125 GLU A O 1
ATOM 981 N N . GLY A 1 126 ? -5.746 48.489 78.220 1.00 29.24 126 GLY A N 1
ATOM 982 C CA . GLY A 1 126 ? -6.036 49.697 77.474 1.00 33.08 126 GLY A CA 1
ATOM 983 C C . GLY A 1 126 ? -4.892 50.692 77.419 1.00 35.74 126 GLY A C 1
ATOM 984 O O . GLY A 1 126 ? -4.930 51.640 76.636 1.00 35.79 126 GLY A O 1
ATOM 985 N N . GLN A 1 127 ? -3.871 50.481 78.243 1.00 34.43 127 GLN A N 1
ATOM 986 C CA . GLN A 1 127 ? -2.741 51.404 78.298 1.00 29.68 127 GLN A CA 1
ATOM 987 C C . GLN A 1 127 ? -1.701 51.076 77.237 1.00 25.00 127 GLN A C 1
ATOM 988 O O . GLN A 1 127 ? -1.198 49.954 77.167 1.00 28.40 127 GLN A O 1
ATOM 994 N N . ARG A 1 128 ? -1.375 52.071 76.420 1.00 25.15 128 ARG A N 1
ATOM 995 C CA . ARG A 1 128 ? -0.417 51.905 75.340 1.00 22.59 128 ARG A CA 1
ATOM 996 C C . ARG A 1 128 ? 0.929 52.552 75.664 1.00 21.19 128 ARG A C 1
ATOM 997 O O . ARG A 1 128 ? 0.996 53.538 76.399 1.00 24.79 128 ARG A O 1
ATOM 1005 N N . LEU A 1 129 ? 1.992 51.974 75.115 1.00 19.93 129 LEU A N 1
ATOM 1006 C CA . LEU A 1 129 ? 3.335 52.523 75.257 1.00 18.30 129 LEU A CA 1
ATOM 1007 C C . LEU A 1 129 ? 4.073 52.364 73.932 1.00 21.74 129 LEU A C 1
ATOM 1008 O O . LEU A 1 129 ? 4.294 51.253 73.462 1.00 21.57 129 LEU A O 1
ATOM 1013 N N . THR A 1 130 ? 4.436 53.487 73.326 1.00 17.88 130 THR A N 1
ATOM 1014 C CA . THR A 1 130 ? 5.081 53.480 72.018 1.00 17.28 130 THR A CA 1
ATOM 1015 C C . THR A 1 130 ? 6.232 54.467 72.010 1.00 19.34 130 THR A C 1
ATOM 1016 O O . THR A 1 130 ? 6.040 55.635 72.307 1.00 17.81 130 THR A O 1
ATOM 1020 N N . PHE A 1 131 ? 7.433 54.008 71.682 1.00 17.68 131 PHE A N 1
ATOM 1021 C CA . PHE A 1 131 ? 8.565 54.908 71.623 1.00 16.45 131 PHE A CA 1
ATOM 1022 C C . PHE A 1 131 ? 9.645 54.402 70.683 1.00 20.84 131 PHE A C 1
ATOM 1023 O O . PHE A 1 131 ? 9.671 53.226 70.321 1.00 20.61 131 PHE A O 1
ATOM 1031 N N . ASN A 1 132 ? 10.521 55.319 70.289 1.00 18.25 132 ASN A N 1
ATOM 1032 C CA . ASN A 1 132 ? 11.776 54.998 69.631 1.00 18.67 132 ASN A CA 1
ATOM 1033 C C . ASN A 1 132 ? 12.903 55.426 70.545 1.00 16.62 132 ASN A C 1
ATOM 1034 O O . ASN A 1 132 ? 13.012 56.606 70.894 1.00 16.12 132 ASN A O 1
ATOM 1039 N N . ALA A 1 133 ? 13.733 54.470 70.939 1.00 16.58 133 ALA A N 1
ATOM 1040 C CA . ALA A 1 133 ? 14.863 54.745 71.804 1.00 15.35 133 ALA A CA 1
ATOM 1041 C C . ALA A 1 133 ? 16.143 54.665 70.993 1.00 18.04 133 ALA A C 1
ATOM 1042 O O . ALA A 1 133 ? 16.378 53.687 70.278 1.00 21.85 133 ALA A O 1
ATOM 1044 N N . TYR A 1 134 ? 16.965 55.693 71.103 1.00 15.34 134 TYR A N 1
ATOM 1045 C CA . TYR A 1 134 ? 18.148 55.810 70.271 1.00 16.97 134 TYR A CA 1
ATOM 1046 C C . TYR A 1 134 ? 19.412 55.524 71.064 1.00 15.25 134 TYR A C 1
ATOM 1047 O O . TYR A 1 134 ? 19.720 56.200 72.035 1.00 16.20 134 TYR A O 1
ATOM 1056 N N . ALA A 1 135 ? 20.128 54.486 70.632 1.00 15.22 135 ALA A N 1
ATOM 1057 C CA . ALA A 1 135 ? 21.322 54.017 71.328 1.00 12.85 135 ALA A CA 1
ATOM 1058 C C . ALA A 1 135 ? 22.574 54.392 70.557 1.00 14.97 135 ALA A C 1
ATOM 1059 O O . ALA A 1 135 ? 22.610 54.291 69.327 1.00 16.94 135 ALA A O 1
ATOM 1061 N N . ARG A 1 136 ? 23.589 54.834 71.286 1.00 12.89 136 ARG A N 1
ATOM 1062 C CA . ARG A 1 136 ? 24.848 55.265 70.703 1.00 13.53 136 ARG A CA 1
ATOM 1063 C C . ARG A 1 136 ? 25.997 54.836 71.592 1.00 12.98 136 ARG A C 1
ATOM 1064 O O . ARG A 1 136 ? 25.814 54.530 72.779 1.00 13.91 136 ARG A O 1
ATOM 1072 N N . LEU A 1 137 ? 27.195 54.830 71.026 1.00 13.39 137 LEU A N 1
ATOM 1073 C CA . LEU A 1 137 ? 28.400 54.566 71.807 1.00 12.01 137 LEU A CA 1
ATOM 1074 C C . LEU A 1 137 ? 28.716 55.737 72.726 1.00 16.87 137 LEU A C 1
ATOM 1075 O O . LEU A 1 137 ? 28.612 56.906 72.342 1.00 14.68 137 LEU A O 1
ATOM 1080 N N . GLY A 1 138 ? 29.113 55.417 73.945 1.00 13.55 138 GLY A N 1
ATOM 1081 C CA . GLY A 1 138 ? 29.570 56.423 74.884 1.00 13.87 138 GLY A CA 1
ATOM 1082 C C . GLY A 1 138 ? 30.416 55.791 75.967 1.00 15.25 138 GLY A C 1
ATOM 1083 O O . GLY A 1 138 ? 30.591 54.566 75.986 1.00 14.02 138 GLY A O 1
ATOM 1084 N N . ARG A 1 139 ? 30.930 56.626 76.871 1.00 12.98 139 ARG A N 1
ATOM 1085 C CA . ARG A 1 139 ? 31.877 56.206 77.898 1.00 11.73 139 ARG A CA 1
ATOM 1086 C C . ARG A 1 139 ? 31.329 56.431 79.304 1.00 13.71 139 ARG A C 1
ATOM 1087 O O . ARG A 1 139 ? 30.542 57.351 79.532 1.00 15.24 139 ARG A O 1
ATOM 1095 N N . GLY A 1 140 ? 31.753 55.588 80.243 1.00 13.26 140 GLY A N 1
ATOM 1096 C CA . GLY A 1 140 ? 31.322 55.700 81.626 1.00 13.46 140 GLY A CA 1
ATOM 1097 C C . GLY A 1 140 ? 31.607 57.052 82.256 1.00 16.97 140 GLY A C 1
ATOM 1098 O O . GLY A 1 140 ? 30.861 57.508 83.127 1.00 19.68 140 GLY A O 1
ATOM 1099 N N . LYS A 1 141 ? 32.676 57.708 81.817 1.00 13.67 141 LYS A N 1
ATOM 1100 C CA . LYS A 1 141 ? 33.003 59.027 82.371 1.00 18.12 141 LYS A CA 1
ATOM 1101 C C . LYS A 1 141 ? 31.965 60.080 81.995 1.00 24.27 141 LYS A C 1
ATOM 1102 O O . LYS A 1 141 ? 31.846 61.097 82.680 1.00 27.42 141 LYS A O 1
ATOM 1108 N N . ASP A 1 142 ? 31.198 59.828 80.940 1.00 17.19 142 ASP A N 1
ATOM 1109 C CA . ASP A 1 142 ? 30.146 60.756 80.523 1.00 21.53 142 ASP A CA 1
ATOM 1110 C C . ASP A 1 142 ? 28.836 60.501 81.263 1.00 20.60 142 ASP A C 1
ATOM 1111 O O . ASP A 1 142 ? 28.173 61.440 81.708 1.00 24.53 142 ASP A O 1
ATOM 1116 N N . HIS A 1 143 ? 28.456 59.230 81.374 1.00 15.01 143 HIS A N 1
ATOM 1117 C CA . HIS A 1 143 ? 27.265 58.839 82.120 1.00 18.21 143 HIS A CA 1
ATOM 1118 C C . HIS A 1 143 ? 27.384 57.394 82.555 1.00 15.32 143 HIS A C 1
ATOM 1119 O O . HIS A 1 143 ? 27.919 56.576 81.805 1.00 15.91 143 HIS A O 1
ATOM 1126 N N . ALA A 1 144 ? 26.872 57.070 83.740 1.00 17.32 144 ALA A N 1
ATOM 1127 C CA . ALA A 1 144 ? 26.934 55.699 84.253 1.00 18.51 144 ALA A CA 1
ATOM 1128 C C . ALA A 1 144 ? 26.325 54.654 83.315 1.00 17.80 144 ALA A C 1
ATOM 1129 O O . ALA A 1 144 ? 26.734 53.491 83.332 1.00 16.77 144 ALA A O 1
ATOM 1131 N N . LYS A 1 145 ? 25.358 55.061 82.498 1.00 15.09 145 LYS A N 1
ATOM 1132 C CA . LYS A 1 145 ? 24.702 54.138 81.566 1.00 15.95 145 LYS A CA 1
ATOM 1133 C C . LYS A 1 145 ? 25.686 53.461 80.615 1.00 15.07 145 LYS A C 1
ATOM 1134 O O . LYS A 1 145 ? 25.400 52.377 80.096 1.00 17.32 145 LYS A O 1
ATOM 1140 N N . TRP A 1 146 ? 26.840 54.091 80.392 1.00 14.81 146 TRP A N 1
ATOM 1141 C CA . TRP A 1 146 ? 27.818 53.565 79.431 1.00 11.16 146 TRP A CA 1
ATOM 1142 C C . TRP A 1 146 ? 28.933 52.744 80.068 1.00 15.92 146 TRP A C 1
ATOM 1143 O O . TRP A 1 146 ? 29.694 52.068 79.365 1.00 15.61 146 TRP A O 1
ATOM 1154 N N . GLN A 1 147 ? 29.035 52.798 81.393 1.00 13.06 147 GLN A N 1
ATOM 1155 C CA . GLN A 1 147 ? 30.026 52.013 82.119 1.00 11.67 147 GLN A CA 1
ATOM 1156 C C . GLN A 1 147 ? 29.820 50.497 81.857 1.00 12.76 147 GLN A C 1
ATOM 1157 O O . GLN A 1 147 ? 28.709 49.983 81.970 1.00 13.14 147 GLN A O 1
ATOM 1163 N N . PRO A 1 148 ? 30.893 49.779 81.495 1.00 10.89 148 PRO A N 1
ATOM 1164 C CA . PRO A 1 148 ? 30.690 48.392 81.039 1.00 10.16 148 PRO A CA 1
ATOM 1165 C C . PRO A 1 148 ? 30.663 47.346 82.139 1.00 10.67 148 PRO A C 1
ATOM 1166 O O . PRO A 1 148 ? 30.442 46.163 81.860 1.00 14.19 148 PRO A O 1
ATOM 1170 N N . GLY A 1 149 ? 30.887 47.763 83.372 1.00 10.89 149 GLY A N 1
ATOM 1171 C CA . GLY A 1 149 ? 30.928 46.798 84.446 1.00 11.56 149 GLY A CA 1
ATOM 1172 C C . GLY A 1 149 ? 31.596 47.385 85.661 1.00 14.71 149 GLY A C 1
ATOM 1173 O O . GLY A 1 149 ? 31.593 48.598 85.856 1.00 16.20 149 GLY A O 1
ATOM 1174 N N . PHE A 1 150 ? 32.177 46.515 86.473 1.00 9.64 150 PHE A N 1
ATOM 1175 C CA . PHE A 1 150 ? 32.747 46.924 87.744 1.00 9.75 150 PHE A CA 1
ATOM 1176 C C . PHE A 1 150 ? 34.103 46.262 87.902 1.00 10.66 150 PHE A C 1
ATOM 1177 O O . PHE A 1 150 ? 34.324 45.160 87.404 1.00 11.77 150 PHE A O 1
ATOM 1185 N N . VAL A 1 151 ? 35.019 46.957 88.563 1.00 9.77 151 VAL A N 1
ATOM 1186 C CA . VAL A 1 151 ? 36.381 46.472 88.762 1.00 10.57 151 VAL A CA 1
ATOM 1187 C C . VAL A 1 151 ? 36.765 46.541 90.234 1.00 9.42 151 VAL A C 1
ATOM 1188 O O . VAL A 1 151 ? 36.640 47.591 90.892 1.00 11.99 151 VAL A O 1
ATOM 1192 N N . TYR A 1 152 ? 37.262 45.425 90.747 1.00 11.30 152 TYR A N 1
ATOM 1193 C CA . TYR A 1 152 ? 37.750 45.369 92.110 1.00 11.49 152 TYR A CA 1
ATOM 1194 C C . TYR A 1 152 ? 39.216 44.966 92.040 1.00 12.12 152 TYR A C 1
ATOM 1195 O O . TYR A 1 152 ? 39.579 44.078 91.270 1.00 13.32 152 TYR A O 1
ATOM 1204 N N . TYR A 1 153 ? 40.077 45.641 92.787 1.00 11.30 153 TYR A N 1
ATOM 1205 C CA . TYR A 1 153 ? 41.477 45.257 92.743 1.00 11.19 153 TYR A CA 1
ATOM 1206 C C . TYR A 1 153 ? 42.175 45.466 94.072 1.00 11.42 153 TYR A C 1
ATOM 1207 O O . TYR A 1 153 ? 41.714 46.202 94.938 1.00 16.89 153 TYR A O 1
ATOM 1216 N N . LYS A 1 154 ? 43.252 44.713 94.249 1.00 10.78 154 LYS A N 1
ATOM 1217 C CA . LYS A 1 154 ? 43.993 44.727 95.498 1.00 10.43 154 LYS A CA 1
ATOM 1218 C C . LYS A 1 154 ? 45.443 44.349 95.234 1.00 11.03 154 LYS A C 1
ATOM 1219 O O . LYS A 1 154 ? 45.763 43.709 94.229 1.00 10.86 154 LYS A O 1
ATOM 1225 N N . TYR A 1 155 ? 46.324 44.750 96.136 1.00 11.02 155 TYR A N 1
ATOM 1226 C CA . TYR A 1 155 ? 47.666 44.195 96.159 1.00 12.64 155 TYR A CA 1
ATOM 1227 C C . TYR A 1 155 ? 47.579 42.689 96.315 1.00 9.55 155 TYR A C 1
ATOM 1228 O O . TYR A 1 155 ? 46.776 42.197 97.122 1.00 10.74 155 TYR A O 1
ATOM 1237 N N . LEU A 1 156 ? 48.384 41.945 95.568 1.00 9.87 156 LEU A N 1
ATOM 1238 C CA . LEU A 1 156 ? 48.627 40.562 95.972 1.00 10.49 156 LEU A CA 1
ATOM 1239 C C . LEU A 1 156 ? 49.538 40.600 97.189 1.00 10.34 156 LEU A C 1
ATOM 1240 O O . LEU A 1 156 ? 50.561 41.295 97.178 1.00 12.02 156 LEU A O 1
ATOM 1245 N N . THR A 1 157 ? 49.155 39.902 98.254 1.00 9.76 157 THR A N 1
ATOM 1246 C CA . THR A 1 157 ? 49.992 39.886 99.454 1.00 8.76 157 THR A CA 1
ATOM 1247 C C . THR A 1 157 ? 50.136 38.493 100.031 1.00 11.80 157 THR A C 1
ATOM 1248 O O . THR A 1 157 ? 49.401 37.556 99.664 1.00 10.07 157 THR A O 1
ATOM 1252 N N . LYS A 1 158 ? 51.090 38.374 100.942 1.00 10.63 158 LYS A N 1
ATOM 1253 C CA . LYS A 1 158 ? 51.242 37.175 101.766 1.00 11.64 158 LYS A CA 1
ATOM 1254 C C . LYS A 1 158 ? 51.096 37.577 103.221 1.00 10.31 158 LYS A C 1
ATOM 1255 O O . LYS A 1 158 ? 51.829 38.446 103.708 1.00 12.46 158 LYS A O 1
ATOM 1261 N N . ILE A 1 159 ? 50.146 36.955 103.913 1.00 9.58 159 ILE A N 1
ATOM 1262 C CA . ILE A 1 159 ? 49.975 37.200 105.333 1.00 10.21 159 ILE A CA 1
ATOM 1263 C C . ILE A 1 159 ? 50.700 36.108 106.097 1.00 10.11 159 ILE A C 1
ATOM 1264 O O . ILE A 1 159 ? 50.359 34.927 105.973 1.00 10.98 159 ILE A O 1
ATOM 1269 N N . HIS A 1 160 ? 51.715 36.516 106.857 1.00 9.46 160 HIS A N 1
ATOM 1270 C CA . HIS A 1 160 ? 52.539 35.617 107.656 1.00 10.80 160 HIS A CA 1
ATOM 1271 C C . HIS A 1 160 ? 51.985 35.562 109.057 1.00 12.78 160 HIS A C 1
ATOM 1272 O O . HIS A 1 160 ? 51.820 36.598 109.700 1.00 15.95 160 HIS A O 1
ATOM 1279 N N . VAL A 1 161 ? 51.698 34.365 109.535 1.00 10.06 161 VAL A N 1
ATOM 1280 C CA . VAL A 1 161 ? 51.213 34.195 110.906 1.00 12.50 161 VAL A CA 1
ATOM 1281 C C . VAL A 1 161 ? 52.150 33.264 111.650 1.00 13.12 161 VAL A C 1
ATOM 1282 O O . VAL A 1 161 ? 52.232 32.082 111.325 1.00 11.90 161 VAL A O 1
ATOM 1286 N N . SER A 1 162 ? 52.878 33.796 112.625 1.00 12.15 162 SER A N 1
ATOM 1287 C CA . SER A 1 162 ? 53.799 32.969 113.397 1.00 13.57 162 SER A CA 1
ATOM 1288 C C . SER A 1 162 ? 53.035 31.927 114.195 1.00 14.19 162 SER A C 1
ATOM 1289 O O . SER A 1 162 ? 51.942 32.193 114.687 1.00 14.36 162 SER A O 1
ATOM 1292 N N . LYS A 1 163 ? 53.604 30.728 114.319 1.00 13.89 163 LYS A N 1
ATOM 1293 C CA . LYS A 1 163 ? 52.951 29.706 115.117 1.00 15.13 163 LYS A CA 1
ATOM 1294 C C . LYS A 1 163 ? 53.108 29.996 116.619 1.00 17.99 163 LYS A C 1
ATOM 1295 O O . LYS A 1 163 ? 52.572 29.267 117.452 1.00 19.96 163 LYS A O 1
ATOM 1301 N N . ASP A 1 164 ? 53.815 31.079 116.949 1.00 16.89 164 ASP A N 1
ATOM 1302 C CA . ASP A 1 164 ? 53.815 31.640 118.298 1.00 17.00 164 ASP A CA 1
ATOM 1303 C C . ASP A 1 164 ? 52.480 32.312 118.625 1.00 20.33 164 ASP A C 1
ATOM 1304 O O . ASP A 1 164 ? 52.190 32.596 119.789 1.00 21.54 164 ASP A O 1
ATOM 1309 N N . VAL A 1 165 ? 51.676 32.579 117.599 1.00 17.33 165 VAL A N 1
ATOM 1310 C CA . VAL A 1 165 ? 50.368 33.192 117.801 1.00 16.00 165 VAL A CA 1
ATOM 1311 C C . VAL A 1 165 ? 49.380 32.121 118.263 1.00 19.96 165 VAL A C 1
ATOM 1312 O O . VAL A 1 165 ? 49.108 31.184 117.528 1.00 17.16 165 VAL A O 1
ATOM 1316 N N . PRO A 1 166 ? 48.846 32.247 119.488 1.00 22.07 166 PRO A N 1
ATOM 1317 C CA . PRO A 1 166 ? 47.850 31.258 119.927 1.00 25.70 166 PRO A CA 1
ATOM 1318 C C . PRO A 1 166 ? 46.658 31.171 118.973 1.00 19.07 166 PRO A C 1
ATOM 1319 O O . PRO A 1 166 ? 46.173 32.192 118.486 1.00 19.24 166 PRO A O 1
ATOM 1323 N N . ASP A 1 167 ? 46.236 29.939 118.692 1.00 21.17 167 ASP A N 1
ATOM 1324 C CA . ASP A 1 167 ? 45.131 29.644 117.782 1.00 19.64 167 ASP A CA 1
ATOM 1325 C C . ASP A 1 167 ? 45.374 30.071 116.342 1.00 12.97 167 ASP A C 1
ATOM 1326 O O . ASP A 1 167 ? 44.424 30.355 115.610 1.00 15.70 167 ASP A O 1
ATOM 1331 N N . TRP A 1 168 ? 46.636 30.070 115.919 1.00 16.36 168 TRP A N 1
ATOM 1332 C CA . TRP A 1 168 ? 46.952 30.297 114.512 1.00 14.53 168 TRP A CA 1
ATOM 1333 C C . TRP A 1 168 ? 46.218 29.272 113.654 1.00 18.88 168 TRP A C 1
ATOM 1334 O O . TRP A 1 168 ? 45.915 29.534 112.485 1.00 14.52 168 TRP A O 1
ATOM 1345 N N . GLU A 1 169 ? 45.914 28.117 114.244 1.00 17.75 169 GLU A N 1
ATOM 1346 C CA . GLU A 1 169 ? 45.160 27.080 113.551 1.00 17.75 169 GLU A CA 1
ATOM 1347 C C . GLU A 1 169 ? 43.825 27.612 113.033 1.00 16.12 169 GLU A C 1
ATOM 1348 O O . GLU A 1 169 ? 43.356 27.179 111.984 1.00 14.46 169 GLU A O 1
ATOM 1354 N N . GLU A 1 170 ? 43.206 28.545 113.755 1.00 14.48 170 GLU A N 1
ATOM 1355 C CA . GLU A 1 170 ? 41.927 29.092 113.299 1.00 14.58 170 GLU A CA 1
ATOM 1356 C C . GLU A 1 170 ? 42.093 29.910 112.019 1.00 13.55 170 GLU A C 1
ATOM 1357 O O . GLU A 1 170 ? 41.192 29.944 111.187 1.00 14.61 170 GLU A O 1
ATOM 1363 N N . LEU A 1 171 ? 43.246 30.556 111.869 1.00 12.91 171 LEU A N 1
ATOM 1364 C CA . LEU A 1 171 ? 43.525 31.363 110.681 1.00 12.08 171 LEU A CA 1
ATOM 1365 C C . LEU A 1 171 ? 43.820 30.478 109.468 1.00 11.60 171 LEU A C 1
ATOM 1366 O O . LEU A 1 171 ? 43.378 30.774 108.358 1.00 13.35 171 LEU A O 1
ATOM 1371 N N . LYS A 1 172 ? 44.541 29.383 109.673 1.00 11.75 172 LYS A N 1
ATOM 1372 C CA . LYS A 1 172 ? 44.725 28.421 108.587 1.00 13.51 172 LYS A CA 1
ATOM 1373 C C . LYS A 1 172 ? 43.357 27.896 108.154 1.00 12.15 172 LYS A C 1
ATOM 1374 O O . LYS A 1 172 ? 43.046 27.830 106.958 1.00 12.72 172 LYS A O 1
ATOM 1380 N N . GLU A 1 173 ? 42.525 27.552 109.133 1.00 12.73 173 GLU A N 1
ATOM 1381 C CA . GLU A 1 173 ? 41.205 27.002 108.850 1.00 13.38 173 GLU A CA 1
ATOM 1382 C C . GLU A 1 173 ? 40.330 28.012 108.095 1.00 15.38 173 GLU A C 1
ATOM 1383 O O . GLU A 1 173 ? 39.663 27.651 107.130 1.00 13.98 173 GLU A O 1
ATOM 1389 N N . LEU A 1 174 ? 40.372 29.277 108.509 1.00 12.73 174 LEU A N 1
ATOM 1390 C CA . LEU A 1 174 ? 39.591 30.324 107.859 1.00 12.48 174 LEU A CA 1
ATOM 1391 C C . LEU A 1 174 ? 40.038 30.532 106.412 1.00 11.67 174 LEU A C 1
ATOM 1392 O O . LEU A 1 174 ? 39.215 30.645 105.489 1.00 11.80 174 LEU A O 1
ATOM 1397 N N . ALA A 1 175 ? 41.354 30.569 106.212 1.00 11.93 175 ALA A N 1
ATOM 1398 C CA . ALA A 1 175 ? 41.896 30.738 104.871 1.00 12.75 175 ALA A CA 1
ATOM 1399 C C . ALA A 1 175 ? 41.464 29.569 103.978 1.00 14.36 175 ALA A C 1
ATOM 1400 O O . ALA A 1 175 ? 41.003 29.779 102.849 1.00 13.58 175 ALA A O 1
ATOM 1402 N N . GLU A 1 176 ? 41.581 28.350 104.491 1.00 12.25 176 GLU A N 1
ATOM 1403 C CA . GLU A 1 176 ? 41.177 27.177 103.710 1.00 14.07 176 GLU A CA 1
ATOM 1404 C C . GLU A 1 176 ? 39.687 27.205 103.401 1.00 14.65 176 GLU A C 1
ATOM 1405 O O . GLU A 1 176 ? 39.257 26.853 102.299 1.00 14.73 176 GLU A O 1
ATOM 1411 N N . ARG A 1 177 ? 38.894 27.639 104.373 1.00 13.09 177 ARG A N 1
ATOM 1412 C CA . ARG A 1 177 ? 37.447 27.678 104.219 1.00 13.33 177 ARG A CA 1
ATOM 1413 C C . ARG A 1 177 ? 37.018 28.624 103.085 1.00 14.53 177 ARG A C 1
ATOM 1414 O O . ARG A 1 177 ? 36.003 28.394 102.411 1.00 13.34 177 ARG A O 1
ATOM 1422 N N . ARG A 1 178 ? 37.825 29.662 102.852 1.00 11.92 178 ARG A N 1
ATOM 1423 C CA . ARG A 1 178 ? 37.514 30.682 101.852 1.00 11.47 178 ARG A CA 1
ATOM 1424 C C . ARG A 1 178 ? 38.384 30.530 100.599 1.00 10.95 178 ARG A C 1
ATOM 1425 O O . ARG A 1 178 ? 38.412 31.414 99.749 1.00 13.04 178 ARG A O 1
ATOM 1433 N N . GLY A 1 179 ? 39.095 29.410 100.491 1.00 12.51 179 GLY A N 1
ATOM 1434 C CA . GLY A 1 179 ? 39.816 29.088 99.261 1.00 12.37 179 GLY A CA 1
ATOM 1435 C C . GLY A 1 179 ? 41.089 29.871 99.017 1.00 13.46 179 GLY A C 1
ATOM 1436 O O . GLY A 1 179 ? 41.548 29.981 97.874 1.00 17.04 179 GLY A O 1
ATOM 1437 N N . LEU A 1 180 ? 41.680 30.398 100.083 1.00 12.28 180 LEU A N 1
ATOM 1438 C CA . LEU A 1 180 ? 42.959 31.105 99.970 1.00 11.37 180 LEU A CA 1
ATOM 1439 C C . LEU A 1 180 ? 44.101 30.120 100.142 1.00 13.48 180 LEU A C 1
ATOM 1440 O O . LEU A 1 180 ? 44.076 29.288 101.045 1.00 16.15 180 LEU A O 1
ATOM 1445 N N . PRO A 1 181 ? 45.112 30.192 99.267 1.00 12.39 181 PRO A N 1
ATOM 1446 C CA . PRO A 1 181 ? 46.274 29.315 99.426 1.00 13.12 181 PRO A CA 1
ATOM 1447 C C . PRO A 1 181 ? 46.969 29.515 100.767 1.00 11.72 181 PRO A C 1
ATOM 1448 O O . PRO A 1 181 ? 47.186 30.658 101.163 1.00 12.59 181 PRO A O 1
ATOM 1452 N N . VAL A 1 182 ? 47.331 28.415 101.421 1.00 14.58 182 VAL A N 1
ATOM 1453 C CA . VAL A 1 182 ? 48.071 28.454 102.674 1.00 12.50 182 VAL A CA 1
ATOM 1454 C C . VAL A 1 182 ? 49.294 27.566 102.579 1.00 12.22 182 VAL A C 1
ATOM 1455 O O . VAL A 1 182 ? 49.198 26.403 102.173 1.00 18.79 182 VAL A O 1
ATOM 1459 N N . GLU A 1 183 ? 50.448 28.111 102.941 1.00 13.89 183 GLU A N 1
ATOM 1460 C CA . GLU A 1 183 ? 51.651 27.303 103.030 1.00 16.50 183 GLU A CA 1
ATOM 1461 C C . GLU A 1 183 ? 52.031 27.223 104.491 1.00 18.73 183 GLU A C 1
ATOM 1462 O O . GLU A 1 183 ? 51.908 28.198 105.230 1.00 19.52 183 GLU A O 1
ATOM 1468 N N . GLU A 1 184 ? 52.444 26.037 104.924 1.00 16.70 184 GLU A N 1
ATOM 1469 C CA . GLU A 1 184 ? 52.713 25.822 106.332 1.00 17.61 184 GLU A CA 1
ATOM 1470 C C . GLU A 1 184 ? 54.130 25.334 106.526 1.00 17.55 184 GLU A C 1
ATOM 1471 O O . GLU A 1 184 ? 54.570 24.393 105.853 1.00 21.18 184 GLU A O 1
ATOM 1477 N N . SER A 1 185 ? 54.844 25.978 107.436 1.00 13.57 185 SER A N 1
ATOM 1478 C CA . SER A 1 185 ? 56.190 25.539 107.795 1.00 14.64 185 SER A CA 1
ATOM 1479 C C . SER A 1 185 ? 56.213 25.262 109.290 1.00 19.58 185 SER A C 1
ATOM 1480 O O . SER A 1 185 ? 55.167 25.316 109.936 1.00 19.97 185 SER A O 1
ATOM 1483 N N . ASP A 1 186 ? 57.384 24.952 109.840 1.00 17.01 186 ASP A N 1
ATOM 1484 C CA . ASP A 1 186 ? 57.506 24.770 111.286 1.00 15.42 186 ASP A CA 1
ATOM 1485 C C . ASP A 1 186 ? 57.277 26.074 112.053 1.00 16.83 186 ASP A C 1
ATOM 1486 O O . ASP A 1 186 ? 56.813 26.058 113.199 1.00 19.24 186 ASP A O 1
ATOM 1491 N N . GLU A 1 187 ? 57.608 27.196 111.416 1.00 14.76 187 GLU A N 1
ATOM 1492 C CA . GLU A 1 187 ? 57.625 28.495 112.077 1.00 18.59 187 GLU A CA 1
ATOM 1493 C C . GLU A 1 187 ? 56.326 29.284 111.923 1.00 14.33 187 GLU A C 1
ATOM 1494 O O . GLU A 1 187 ? 55.968 30.079 112.794 1.00 17.08 187 GLU A O 1
ATOM 1500 N N . GLU A 1 188 ? 55.624 29.061 110.825 1.00 14.89 188 GLU A N 1
ATOM 1501 C CA . GLU A 1 188 ? 54.531 29.959 110.450 1.00 14.28 188 GLU A CA 1
ATOM 1502 C C . GLU A 1 188 ? 53.564 29.319 109.463 1.00 13.58 188 GLU A C 1
ATOM 1503 O O . GLU A 1 188 ? 53.845 28.258 108.896 1.00 13.99 188 GLU A O 1
ATOM 1509 N N . ILE A 1 189 ? 52.413 29.962 109.271 1.00 12.92 189 ILE A N 1
ATOM 1510 C CA . ILE A 1 189 ? 51.618 29.735 108.069 1.00 12.51 189 ILE A CA 1
ATOM 1511 C C . ILE A 1 189 ? 51.669 30.997 107.237 1.00 13.76 189 ILE A C 1
ATOM 1512 O O . ILE A 1 189 ? 51.860 32.093 107.769 1.00 12.76 189 ILE A O 1
ATOM 1517 N N . VAL A 1 190 ? 51.557 30.835 105.926 1.00 12.08 190 VAL A N 1
ATOM 1518 C CA . VAL A 1 190 ? 51.542 31.988 105.030 1.00 14.65 190 VAL A CA 1
ATOM 1519 C C . VAL A 1 190 ? 50.332 31.901 104.120 1.00 11.49 190 VAL A C 1
ATOM 1520 O O . VAL A 1 190 ? 50.141 30.919 103.399 1.00 11.65 190 VAL A O 1
ATOM 1524 N N . ILE A 1 191 ? 49.520 32.949 104.160 1.00 11.12 191 ILE A N 1
ATOM 1525 C CA . ILE A 1 191 ? 48.245 33.003 103.441 1.00 12.33 191 ILE A CA 1
ATOM 1526 C C . ILE A 1 191 ? 48.359 33.937 102.243 1.00 10.88 191 ILE A C 1
ATOM 1527 O O . ILE A 1 191 ? 48.702 35.105 102.405 1.00 13.02 191 ILE A O 1
ATOM 1532 N N . THR A 1 192 ? 48.063 33.436 101.048 1.00 11.01 192 THR A N 1
ATOM 1533 C CA . THR A 1 192 ? 48.112 34.285 99.860 1.00 11.17 192 THR A CA 1
ATOM 1534 C C . THR A 1 192 ? 46.753 34.909 99.588 1.00 11.32 192 THR A C 1
ATOM 1535 O O . THR A 1 192 ? 45.755 34.209 99.422 1.00 10.86 192 THR A O 1
ATOM 1539 N N . THR A 1 193 ? 46.714 36.239 99.548 1.00 10.97 193 THR A N 1
ATOM 1540 C CA . THR A 1 193 ? 45.439 36.956 99.524 1.00 10.87 193 THR A CA 1
ATOM 1541 C C . THR A 1 193 ? 44.918 37.150 98.093 1.00 11.69 193 THR A C 1
ATOM 1542 O O . THR A 1 193 ? 44.856 38.257 97.564 1.00 11.73 193 THR A O 1
ATOM 1546 N N . ILE A 1 194 ? 44.528 36.043 97.473 1.00 12.88 194 ILE A N 1
ATOM 1547 C CA . ILE A 1 194 ? 43.855 36.108 96.176 1.00 12.80 194 ILE A CA 1
ATOM 1548 C C . ILE A 1 194 ? 42.427 36.644 96.296 1.00 11.54 194 ILE A C 1
ATOM 1549 O O . ILE A 1 194 ? 41.786 36.963 95.289 1.00 12.59 194 ILE A O 1
ATOM 1554 N N . LYS A 1 195 ? 41.960 36.758 97.539 1.00 11.21 195 LYS A N 1
ATOM 1555 C CA . LYS A 1 195 ? 40.761 37.511 97.924 1.00 11.28 195 LYS A CA 1
ATOM 1556 C C . LYS A 1 195 ? 41.125 38.288 99.174 1.00 11.80 195 LYS A C 1
ATOM 1557 O O . LYS A 1 195 ? 42.154 38.020 99.798 1.00 12.43 195 LYS A O 1
ATOM 1563 N N . ALA A 1 196 ? 40.278 39.231 99.551 1.00 12.57 196 ALA A N 1
ATOM 1564 C CA . ALA A 1 196 ? 40.443 39.919 100.830 1.00 11.29 196 ALA A CA 1
ATOM 1565 C C . ALA A 1 196 ? 40.429 38.913 101.964 1.00 14.31 196 ALA A C 1
ATOM 1566 O O . ALA A 1 196 ? 39.711 37.916 101.896 1.00 13.11 196 ALA A O 1
ATOM 1568 N N . PHE A 1 197 ? 41.229 39.179 102.991 1.00 12.24 197 PHE A N 1
ATOM 1569 C CA . PHE A 1 197 ? 41.224 38.383 104.207 1.00 13.57 197 PHE A CA 1
ATOM 1570 C C . PHE A 1 197 ? 40.677 39.249 105.320 1.00 13.80 197 PHE A C 1
ATOM 1571 O O . PHE A 1 197 ? 41.030 40.423 105.426 1.00 16.41 197 PHE A O 1
ATOM 1579 N N . TYR A 1 198 ? 39.807 38.675 106.144 1.00 11.63 198 TYR A N 1
ATOM 1580 C CA . TYR A 1 198 ? 39.196 39.422 107.232 1.00 12.08 198 TYR A CA 1
ATOM 1581 C C . TYR A 1 198 ? 39.718 38.869 108.545 1.00 11.64 198 TYR A C 1
ATOM 1582 O O . TYR A 1 198 ? 39.288 37.814 109.016 1.00 14.26 198 TYR A O 1
ATOM 1591 N N . LEU A 1 199 ? 40.692 39.567 109.115 1.00 12.87 199 LEU A N 1
ATOM 1592 C CA . LEU A 1 199 ? 41.300 39.108 110.349 1.00 11.90 199 LEU A CA 1
ATOM 1593 C C . LEU A 1 199 ? 40.292 39.212 111.488 1.00 14.19 199 LEU A C 1
ATOM 1594 O O . LEU A 1 199 ? 39.750 40.282 111.731 1.00 16.00 199 LEU A O 1
ATOM 1599 N N . PRO A 1 200 ? 40.018 38.097 112.169 1.00 12.79 200 PRO A N 1
ATOM 1600 C CA . PRO A 1 200 ? 39.101 38.210 113.302 1.00 13.21 200 PRO A CA 1
ATOM 1601 C C . PRO A 1 200 ? 39.681 39.143 114.362 1.00 14.94 200 PRO A C 1
ATOM 1602 O O . PRO A 1 200 ? 40.904 39.205 114.518 1.00 16.14 200 PRO A O 1
ATOM 1606 N N . ARG A 1 201 ? 38.812 39.870 115.066 1.00 15.97 201 ARG A N 1
ATOM 1607 C CA . ARG A 1 201 ? 39.223 40.834 116.086 1.00 17.23 201 ARG A CA 1
ATOM 1608 C C . ARG A 1 201 ? 40.202 40.245 117.105 1.00 16.23 201 ARG A C 1
ATOM 1609 O O . ARG A 1 201 ? 41.121 40.916 117.568 1.00 19.35 201 ARG A O 1
ATOM 1617 N N . LYS A 1 202 ? 39.978 38.982 117.446 1.00 17.89 202 LYS A N 1
ATOM 1618 C CA . LYS A 1 202 ? 40.823 38.229 118.362 1.00 19.29 202 LYS A CA 1
ATOM 1619 C C . LYS A 1 202 ? 42.319 38.321 118.035 1.00 19.38 202 LYS A C 1
ATOM 1620 O O . LYS A 1 202 ? 43.161 38.304 118.931 1.00 19.72 202 LYS A O 1
ATOM 1626 N N . PHE A 1 203 ? 42.649 38.463 116.757 1.00 16.13 203 PHE A N 1
ATOM 1627 C CA . PHE A 1 203 ? 44.042 38.428 116.338 1.00 14.87 203 PHE A CA 1
ATOM 1628 C C . PHE A 1 203 ? 44.636 39.806 116.071 1.00 16.48 203 PHE A C 1
ATOM 1629 O O . PHE A 1 203 ? 45.811 39.906 115.771 1.00 15.22 203 PHE A O 1
ATOM 1637 N N . GLU A 1 204 ? 43.838 40.866 116.186 1.00 16.00 204 GLU A N 1
ATOM 1638 C CA . GLU A 1 204 ? 44.327 42.209 115.868 1.00 17.80 204 GLU A CA 1
ATOM 1639 C C . GLU A 1 204 ? 45.544 42.608 116.707 1.00 17.93 204 GLU A C 1
ATOM 1640 O O . GLU A 1 204 ? 46.461 43.276 116.203 1.00 16.80 204 GLU A O 1
ATOM 1646 N N . GLU A 1 205 ? 45.579 42.183 117.969 1.00 16.72 205 GLU A N 1
ATOM 1647 C CA . GLU A 1 205 ? 46.702 42.510 118.845 1.00 18.46 205 GLU A CA 1
ATOM 1648 C C . GLU A 1 205 ? 48.034 41.997 118.279 1.00 19.22 205 GLU A C 1
ATOM 1649 O O . GLU A 1 205 ? 49.081 42.570 118.559 1.00 19.85 205 GLU A O 1
ATOM 1655 N N . HIS A 1 206 ? 47.989 40.944 117.461 1.00 15.48 206 HIS A N 1
ATOM 1656 C CA . HIS A 1 206 ? 49.209 40.320 116.962 1.00 15.17 206 HIS A CA 1
ATOM 1657 C C . HIS A 1 206 ? 49.767 40.993 115.717 1.00 14.84 206 HIS A C 1
ATOM 1658 O O . HIS A 1 206 ? 50.876 40.683 115.291 1.00 14.79 206 HIS A O 1
ATOM 1665 N N . MET A 1 207 ? 49.015 41.924 115.141 1.00 14.76 207 MET A N 1
ATOM 1666 C CA . MET A 1 207 ? 49.523 42.665 113.990 1.00 17.49 207 MET A CA 1
ATOM 1667 C C . MET A 1 207 ? 50.791 43.413 114.367 1.00 17.27 207 MET A C 1
ATOM 1668 O O . MET A 1 207 ? 50.834 44.072 115.396 1.00 18.89 207 MET A O 1
ATOM 1673 N N . GLY A 1 208 ? 51.828 43.288 113.538 1.00 17.11 208 GLY A N 1
ATOM 1674 C CA . GLY A 1 208 ? 53.096 43.964 113.776 1.00 18.47 208 GLY A CA 1
ATOM 1675 C C . GLY A 1 208 ? 54.063 43.165 114.619 1.00 25.07 208 GLY A C 1
ATOM 1676 O O . GLY A 1 208 ? 55.199 43.578 114.853 1.00 29.02 208 GLY A O 1
ATOM 1677 N N . LYS A 1 209 ? 53.605 42.015 115.096 1.00 20.33 209 LYS A N 1
ATOM 1678 C CA . LYS A 1 209 ? 54.467 41.100 115.816 1.00 24.57 209 LYS A CA 1
ATOM 1679 C C . LYS A 1 209 ? 54.348 39.745 115.146 1.00 24.03 209 LYS A C 1
ATOM 1680 O O . LYS A 1 209 ? 55.030 39.462 114.159 1.00 31.48 209 LYS A O 1
ATOM 1686 N N . GLY A 1 210 ? 53.443 38.930 115.660 1.00 17.89 210 GLY A N 1
ATOM 1687 C CA . GLY A 1 210 ? 53.216 37.601 115.125 1.00 16.44 210 GLY A CA 1
ATOM 1688 C C . GLY A 1 210 ? 52.573 37.551 113.753 1.00 15.58 210 GLY A C 1
ATOM 1689 O O . GLY A 1 210 ? 52.718 36.567 113.036 1.00 15.76 210 GLY A O 1
ATOM 1690 N N . ILE A 1 211 ? 51.835 38.598 113.390 1.00 13.71 211 ILE A N 1
ATOM 1691 C CA . ILE A 1 211 ? 51.182 38.634 112.090 1.00 13.06 211 ILE A CA 1
ATOM 1692 C C . ILE A 1 211 ? 51.659 39.814 111.270 1.00 13.87 211 ILE A C 1
ATOM 1693 O O . ILE A 1 211 ? 51.657 40.946 111.754 1.00 13.70 211 ILE A O 1
ATOM 1698 N N . ARG A 1 212 ? 52.069 39.541 110.032 1.00 12.97 212 ARG A N 1
ATOM 1699 C CA . ARG A 1 212 ? 52.589 40.577 109.154 1.00 13.84 212 ARG A CA 1
ATOM 1700 C C . ARG A 1 212 ? 52.087 40.338 107.738 1.00 13.67 212 ARG A C 1
ATOM 1701 O O . ARG A 1 212 ? 52.126 39.208 107.243 1.00 15.52 212 ARG A O 1
ATOM 1709 N N . GLU A 1 213 ? 51.626 41.394 107.076 1.00 12.82 213 GLU A N 1
ATOM 1710 C CA . GLU A 1 213 ? 51.180 41.267 105.694 1.00 12.51 213 GLU A CA 1
ATOM 1711 C C . GLU A 1 213 ? 52.202 41.896 104.769 1.00 13.13 213 GLU A C 1
ATOM 1712 O O . GLU A 1 213 ? 52.548 43.075 104.912 1.00 16.69 213 GLU A O 1
ATOM 1718 N N . GLU A 1 214 ? 52.716 41.095 103.845 1.00 12.97 214 GLU A N 1
ATOM 1719 C CA . GLU A 1 214 ? 53.795 41.536 102.981 1.00 13.59 214 GLU A CA 1
ATOM 1720 C C . GLU A 1 214 ? 53.288 41.581 101.542 1.00 14.89 214 GLU A C 1
ATOM 1721 O O . GLU A 1 214 ? 52.843 40.590 100.980 1.00 13.33 214 GLU A O 1
ATOM 1727 N N . ILE A 1 215 ? 53.316 42.770 100.966 1.00 14.01 215 ILE A N 1
ATOM 1728 C CA . ILE A 1 215 ? 52.924 42.946 99.576 1.00 14.15 215 ILE A CA 1
ATOM 1729 C C . ILE A 1 215 ? 53.901 42.243 98.638 1.00 14.56 215 ILE A C 1
ATOM 1730 O O . ILE A 1 215 ? 55.115 42.319 98.829 1.00 15.58 215 ILE A O 1
ATOM 1735 N N . VAL A 1 216 ? 53.364 41.553 97.634 1.00 14.04 216 VAL A N 1
ATOM 1736 C CA . VAL A 1 216 ? 54.176 41.005 96.556 1.00 14.54 216 VAL A CA 1
ATOM 1737 C C . VAL A 1 216 ? 54.424 42.104 95.524 1.00 14.38 216 VAL A C 1
ATOM 1738 O O . VAL A 1 216 ? 53.495 42.497 94.820 1.00 14.67 216 VAL A O 1
ATOM 1742 N N . PRO A 1 217 ? 55.668 42.612 95.427 1.00 15.28 217 PRO A N 1
ATOM 1743 C CA . PRO A 1 217 ? 55.869 43.800 94.588 1.00 15.90 217 PRO A CA 1
ATOM 1744 C C . PRO A 1 217 ? 55.488 43.562 93.135 1.00 13.21 217 PRO A C 1
ATOM 1745 O O . PRO A 1 217 ? 55.873 42.527 92.569 1.00 16.08 217 PRO A O 1
ATOM 1749 N N . GLY A 1 218 ? 54.710 44.489 92.571 1.00 12.78 218 GLY A N 1
ATOM 1750 C CA . GLY A 1 218 ? 54.344 44.478 91.161 1.00 12.44 218 GLY A CA 1
ATOM 1751 C C . GLY A 1 218 ? 53.177 43.578 90.798 1.00 15.36 218 GLY A C 1
ATOM 1752 O O . GLY A 1 218 ? 52.807 43.485 89.623 1.00 14.63 218 GLY A O 1
ATOM 1753 N N . SER A 1 219 ? 52.600 42.911 91.794 1.00 13.28 219 SER A N 1
ATOM 1754 C CA . SER A 1 219 ? 51.487 41.986 91.534 1.00 12.17 219 SER A CA 1
ATOM 1755 C C . SER A 1 219 ? 50.168 42.459 92.119 1.00 12.01 219 SER A C 1
ATOM 1756 O O . SER A 1 219 ? 50.100 42.917 93.262 1.00 13.07 219 SER A O 1
ATOM 1759 N N . PHE A 1 220 ? 49.111 42.304 91.331 1.00 11.65 220 PHE A N 1
ATOM 1760 C CA . PHE A 1 220 ? 47.806 42.798 91.723 1.00 11.45 220 PHE A CA 1
ATOM 1761 C C . PHE A 1 220 ? 46.744 41.800 91.372 1.00 13.30 220 PHE A C 1
ATOM 1762 O O . PHE A 1 220 ? 46.836 41.145 90.333 1.00 14.13 220 PHE A O 1
ATOM 1770 N N . VAL A 1 221 ? 45.743 41.668 92.237 1.00 11.51 221 VAL A N 1
ATOM 1771 C CA . VAL A 1 221 ? 44.618 40.787 91.950 1.00 11.31 221 VAL A CA 1
ATOM 1772 C C . VAL A 1 221 ? 43.428 41.610 91.480 1.00 11.04 221 VAL A C 1
ATOM 1773 O O . VAL A 1 221 ? 42.944 42.472 92.210 1.00 12.60 221 VAL A O 1
ATOM 1777 N N . PHE A 1 222 ? 42.974 41.358 90.256 1.00 10.88 222 PHE A N 1
ATOM 1778 C CA . PHE A 1 222 ? 41.794 42.025 89.704 1.00 10.69 222 PHE A CA 1
ATOM 1779 C C . PHE A 1 222 ? 40.594 41.101 89.669 1.00 10.72 222 PHE A C 1
ATOM 1780 O O . PHE A 1 222 ? 40.729 39.944 89.279 1.00 11.15 222 PHE A O 1
A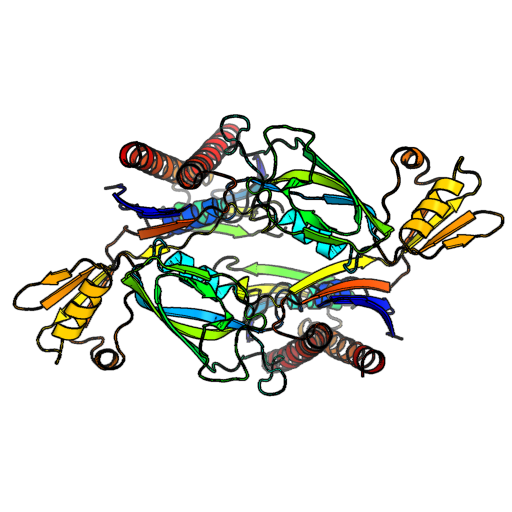TOM 1788 N N . THR A 1 223 ? 39.429 41.619 90.040 1.00 10.68 223 THR A N 1
ATOM 1789 C CA . THR A 1 223 ? 38.170 40.902 89.856 1.00 10.71 223 THR A CA 1
ATOM 1790 C C . THR A 1 223 ? 37.300 41.822 89.004 1.00 12.54 223 THR A C 1
ATOM 1791 O O . THR A 1 223 ? 37.057 42.973 89.389 1.00 12.77 223 THR A O 1
ATOM 1795 N N . VAL A 1 224 ? 36.876 41.348 87.837 1.00 10.60 224 VAL A N 1
ATOM 1796 C CA . VAL A 1 224 ? 36.151 42.203 86.900 1.00 10.51 224 VAL A CA 1
ATOM 1797 C C . VAL A 1 224 ? 34.816 41.575 86.584 1.00 10.62 224 VAL A C 1
ATOM 1798 O O . VAL A 1 224 ? 34.746 40.370 86.374 1.00 11.16 224 VAL A O 1
ATOM 1802 N N . GLU A 1 225 ? 33.750 42.373 86.613 1.00 10.66 225 GLU A N 1
ATOM 1803 C CA . GLU A 1 225 ? 32.427 41.895 86.201 1.00 10.81 225 GLU A CA 1
ATOM 1804 C C . GLU A 1 225 ? 31.896 42.728 85.041 1.00 11.73 225 GLU A C 1
ATOM 1805 O O . GLU A 1 225 ? 32.025 43.943 85.048 1.00 14.40 225 GLU A O 1
ATOM 1811 N N . THR A 1 226 ? 31.305 42.082 84.040 1.00 11.00 226 THR A N 1
ATOM 1812 C CA . THR A 1 226 ? 30.629 42.822 82.981 1.00 12.36 226 THR A CA 1
ATOM 1813 C C . THR A 1 226 ? 29.140 42.924 83.234 1.00 11.35 226 THR A C 1
ATOM 1814 O O . THR A 1 226 ? 28.533 42.030 83.835 1.00 14.20 226 THR A O 1
ATOM 1818 N N . ASN A 1 227 ? 28.554 44.023 82.763 1.00 12.03 227 ASN A N 1
ATOM 1819 C CA . ASN A 1 227 ? 27.101 44.172 82.764 1.00 14.02 227 ASN A CA 1
ATOM 1820 C C . ASN A 1 227 ? 26.449 43.398 81.637 1.00 16.52 227 ASN A C 1
ATOM 1821 O O . ASN A 1 227 ? 25.237 43.208 81.635 1.00 16.84 227 ASN A O 1
ATOM 1826 N N . GLY A 1 228 ? 27.256 42.956 80.677 1.00 11.98 228 GLY A N 1
ATOM 1827 C CA . GLY A 1 228 ? 26.740 42.168 79.568 1.00 16.56 228 GLY A CA 1
ATOM 1828 C C . GLY A 1 228 ? 26.870 42.791 78.193 1.00 15.72 228 GLY A C 1
ATOM 1829 O O . GLY A 1 228 ? 26.519 42.146 77.197 1.00 18.90 228 GLY A O 1
ATOM 1830 N N . GLU A 1 229 ? 27.349 44.027 78.114 1.00 12.35 229 GLU A N 1
ATOM 1831 C CA . GLU A 1 229 ? 27.571 44.648 76.817 1.00 13.76 229 GLU A CA 1
ATOM 1832 C C . GLU A 1 229 ? 28.712 43.956 76.076 1.00 12.79 229 GLU A C 1
ATOM 1833 O O . GLU A 1 229 ? 28.651 43.749 74.849 1.00 14.18 229 GLU A O 1
ATOM 1839 N N . LEU A 1 230 ? 29.749 43.627 76.840 1.00 13.52 230 LEU A N 1
ATOM 1840 C CA . LEU A 1 230 ? 31.000 43.070 76.326 1.00 14.85 230 LEU A CA 1
ATOM 1841 C C . LEU A 1 230 ? 31.435 41.894 77.176 1.00 16.73 230 LEU A C 1
ATOM 1842 O O . LEU A 1 230 ? 31.256 41.928 78.388 1.00 14.93 230 LEU A O 1
ATOM 1847 N N . PRO A 1 231 ? 32.040 40.870 76.553 1.00 13.27 231 PRO A N 1
ATOM 1848 C CA . PRO A 1 231 ? 32.684 39.837 77.370 1.00 13.65 231 PRO A CA 1
ATOM 1849 C C . PRO A 1 231 ? 33.749 40.454 78.260 1.00 14.38 231 PRO A C 1
ATOM 1850 O O . PRO A 1 231 ? 34.438 41.403 77.861 1.00 11.44 231 PRO A O 1
ATOM 1854 N N . VAL A 1 232 ? 33.883 39.924 79.464 1.00 12.93 232 VAL A N 1
ATOM 1855 C CA . VAL A 1 232 ? 34.734 40.555 80.444 1.00 14.57 232 VAL A CA 1
ATOM 1856 C C . VAL A 1 232 ? 36.195 40.583 79.970 1.00 13.56 232 VAL A C 1
ATOM 1857 O O . VAL A 1 232 ? 36.890 41.568 80.192 1.00 14.02 232 VAL A O 1
ATOM 1861 N N . GLU A 1 233 ? 36.645 39.556 79.246 1.00 13.79 233 GLU A N 1
ATOM 1862 C CA . GLU A 1 233 ? 38.030 39.554 78.757 1.00 14.76 233 GLU A CA 1
ATOM 1863 C C . GLU A 1 233 ? 38.247 40.595 77.667 1.00 16.16 233 GLU A C 1
ATOM 1864 O O . GLU A 1 233 ? 39.349 41.135 77.539 1.00 14.89 233 GLU A O 1
ATOM 1870 N N . GLU A 1 234 ? 37.199 40.893 76.897 1.00 12.55 234 GLU A N 1
ATOM 1871 C CA . GLU A 1 234 ? 37.305 41.898 75.844 1.00 11.59 234 GLU A CA 1
ATOM 1872 C C . GLU A 1 234 ? 37.372 43.308 76.427 1.00 13.74 234 GLU A C 1
ATOM 1873 O O . GLU A 1 234 ? 38.024 44.198 75.879 1.00 13.41 234 GLU A O 1
ATOM 1879 N N . ILE A 1 235 ? 36.705 43.502 77.552 1.00 11.13 235 ILE A N 1
ATOM 1880 C CA . ILE A 1 235 ? 36.775 44.764 78.269 1.00 11.48 235 ILE A CA 1
ATOM 1881 C C . ILE A 1 235 ? 38.235 45.083 78.594 1.00 10.76 235 ILE A C 1
ATOM 1882 O O . ILE A 1 235 ? 38.696 46.206 78.383 1.00 12.40 235 ILE A O 1
ATOM 1887 N N . VAL A 1 236 ? 38.962 44.093 79.108 1.00 10.72 236 VAL A N 1
ATOM 1888 C CA . VAL A 1 236 ? 40.355 44.307 79.478 1.00 10.99 236 VAL A CA 1
ATOM 1889 C C . VAL A 1 236 ? 41.202 44.595 78.242 1.00 11.17 236 VAL A C 1
ATOM 1890 O O . VAL A 1 236 ? 42.039 45.503 78.246 1.00 12.46 236 VAL A O 1
ATOM 1894 N N . SER A 1 237 ? 40.982 43.829 77.183 1.00 11.73 237 SER A N 1
ATOM 1895 C CA . SER A 1 237 ? 41.726 44.029 75.942 1.00 11.22 237 SER A CA 1
ATOM 1896 C C . SER A 1 237 ? 41.522 45.439 75.397 1.00 11.32 237 SER A C 1
ATOM 1897 O O . SER A 1 237 ? 42.474 46.096 74.982 1.00 12.71 237 SER A O 1
ATOM 1900 N N . ILE A 1 238 ? 40.271 45.887 75.389 1.00 11.19 238 ILE A N 1
ATOM 1901 C CA . ILE A 1 238 ? 39.956 47.212 74.852 1.00 11.25 238 ILE A CA 1
ATOM 1902 C C . ILE A 1 238 ? 40.626 48.299 75.677 1.00 11.08 238 ILE A C 1
ATOM 1903 O O . ILE A 1 238 ? 41.152 49.266 75.125 1.00 12.32 238 ILE A O 1
ATOM 1908 N N . ALA A 1 239 ? 40.616 48.131 76.992 1.00 10.79 239 ALA A N 1
ATOM 1909 C CA . ALA A 1 239 ? 41.202 49.123 77.888 1.00 10.62 239 ALA A CA 1
ATOM 1910 C C . ALA A 1 239 ? 42.683 49.295 77.580 1.00 12.77 239 ALA A C 1
ATOM 1911 O O . ALA A 1 239 ? 43.202 50.411 77.516 1.00 11.99 239 ALA A O 1
ATOM 1913 N N . LEU A 1 240 ? 43.365 48.179 77.365 1.00 13.10 240 LEU A N 1
ATOM 1914 C CA . LEU A 1 240 ? 44.794 48.249 77.087 1.00 10.76 240 LEU A CA 1
ATOM 1915 C C . LEU A 1 240 ? 45.039 48.908 75.739 1.00 13.90 240 LEU A C 1
ATOM 1916 O O . LEU A 1 240 ? 45.940 49.731 75.607 1.00 13.51 240 LEU A O 1
ATOM 1921 N N . LYS A 1 241 ? 44.211 48.587 74.749 1.00 14.17 241 LYS A N 1
ATOM 1922 C CA . LYS A 1 241 ? 44.328 49.241 73.446 1.00 12.94 241 LYS A CA 1
ATOM 1923 C C . LYS A 1 241 ? 44.072 50.730 73.557 1.00 12.75 241 LYS A C 1
ATOM 1924 O O . LYS A 1 241 ? 44.695 51.528 72.854 1.00 14.61 241 LYS A O 1
ATOM 1930 N N . ILE A 1 242 ? 43.157 51.112 74.439 1.00 11.17 242 ILE A N 1
ATOM 1931 C CA . ILE A 1 242 ? 42.843 52.526 74.606 1.00 11.87 242 ILE A CA 1
ATOM 1932 C C . ILE A 1 242 ? 44.065 53.289 75.137 1.00 11.90 242 ILE A C 1
ATOM 1933 O O . ILE A 1 242 ? 44.357 54.399 74.676 1.00 11.54 242 ILE A O 1
ATOM 1938 N N . LEU A 1 243 ? 44.795 52.705 76.087 1.00 12.19 243 LEU A N 1
ATOM 1939 C CA . LEU A 1 243 ? 45.997 53.374 76.598 1.00 12.48 243 LEU A CA 1
ATOM 1940 C C . LEU A 1 243 ? 47.048 53.536 75.494 1.00 13.53 243 LEU A C 1
ATOM 1941 O O . LEU A 1 243 ? 47.722 54.575 75.421 1.00 12.54 243 LEU A O 1
ATOM 1946 N N . MET A 1 244 ? 47.172 52.536 74.618 1.00 13.01 244 MET A N 1
ATOM 1947 C CA . MET A 1 244 ? 48.044 52.681 73.442 1.00 12.68 244 MET A CA 1
ATOM 1948 C C . MET A 1 244 ? 47.579 53.822 72.519 1.00 13.11 244 MET A C 1
ATOM 1949 O O . MET A 1 244 ? 48.394 54.643 72.081 1.00 14.17 244 MET A O 1
ATOM 1954 N N . ARG A 1 245 ? 46.284 53.882 72.221 1.00 12.54 245 ARG A N 1
ATOM 1955 C CA . ARG A 1 245 ? 45.785 54.925 71.328 1.00 13.95 245 ARG A CA 1
ATOM 1956 C C . ARG A 1 245 ? 45.989 56.319 71.910 1.00 12.31 245 ARG A C 1
ATOM 1957 O O . ARG A 1 245 ? 46.374 57.252 71.181 1.00 13.56 245 ARG A O 1
ATOM 1965 N N . LYS A 1 246 ? 45.698 56.477 73.201 1.00 11.63 246 LYS A N 1
ATOM 1966 C CA . LYS A 1 246 ? 45.859 57.779 73.853 1.00 11.89 246 LYS A CA 1
ATOM 1967 C C . LYS A 1 246 ? 47.302 58.253 73.838 1.00 12.07 246 LYS A C 1
ATOM 1968 O O . LYS A 1 246 ? 47.583 59.417 73.532 1.00 11.87 246 LYS A O 1
ATOM 1974 N N . SER A 1 247 ? 48.214 57.362 74.202 1.00 12.51 247 SER A N 1
ATOM 1975 C CA . SER A 1 247 ? 49.617 57.738 74.292 1.00 12.28 247 SER A CA 1
ATOM 1976 C C . SER A 1 247 ? 50.155 58.072 72.903 1.00 11.91 247 SER A C 1
ATOM 1977 O O . SER A 1 247 ? 50.883 59.052 72.726 1.00 14.00 247 SER A O 1
ATOM 1980 N N . ASP A 1 248 ? 49.757 57.285 71.910 1.00 12.19 248 ASP A N 1
ATOM 1981 C CA . ASP A 1 248 ? 50.186 57.514 70.533 1.00 15.59 248 ASP A CA 1
ATOM 1982 C C . ASP A 1 248 ? 49.731 58.882 70.027 1.00 16.38 248 ASP A C 1
ATOM 1983 O O . ASP A 1 248 ? 50.517 59.627 69.436 1.00 14.58 248 ASP A O 1
ATOM 1988 N N . ARG A 1 249 ? 48.464 59.217 70.268 1.00 13.13 249 ARG A N 1
ATOM 1989 C CA . ARG A 1 249 ? 47.937 60.494 69.802 1.00 12.82 249 ARG A CA 1
ATOM 1990 C C . ARG A 1 249 ? 48.587 61.651 70.535 1.00 12.80 249 ARG A C 1
ATOM 1991 O O . ARG A 1 249 ? 48.821 62.703 69.949 1.00 13.11 249 ARG A O 1
ATOM 1999 N N . PHE A 1 250 ? 48.873 61.463 71.821 1.00 12.57 250 PHE A N 1
ATOM 2000 C CA . PHE A 1 250 ? 49.489 62.525 72.599 1.00 12.52 250 PHE A CA 1
ATOM 2001 C C . PHE A 1 250 ? 50.880 62.831 72.049 1.00 12.70 250 PHE A C 1
ATOM 2002 O O . PHE A 1 250 ? 51.276 63.994 71.960 1.00 12.93 250 PHE A O 1
ATOM 2010 N N . ILE A 1 251 ? 51.622 61.793 71.678 1.00 12.64 251 ILE A N 1
ATOM 2011 C CA . ILE A 1 251 ? 52.929 62.003 71.052 1.00 12.88 251 ILE A CA 1
ATOM 2012 C C . ILE A 1 251 ? 52.792 62.796 69.751 1.00 13.27 251 ILE A C 1
ATOM 2013 O O . ILE A 1 251 ? 53.559 63.734 69.507 1.00 13.51 251 ILE A O 1
ATOM 2018 N N . ASN A 1 252 ? 51.797 62.452 68.934 1.00 14.24 252 ASN A N 1
ATOM 2019 C CA . ASN A 1 252 ? 51.541 63.221 67.717 1.00 14.34 252 ASN A CA 1
ATOM 2020 C C . ASN A 1 252 ? 51.234 64.696 68.001 1.00 17.32 252 ASN A C 1
ATOM 2021 O O . ASN A 1 252 ? 51.699 65.581 67.265 1.00 16.28 252 ASN A O 1
ATOM 2026 N N . GLU A 1 253 ? 50.476 64.970 69.066 1.00 14.83 253 GLU A N 1
ATOM 2027 C CA . GLU A 1 253 ? 50.167 66.354 69.408 1.00 14.21 253 GLU A CA 1
ATOM 2028 C C . GLU A 1 253 ? 51.412 67.070 69.926 1.00 13.98 253 GLU A C 1
ATOM 2029 O O . GLU A 1 253 ? 51.625 68.249 69.627 1.00 14.33 253 GLU A O 1
ATOM 2035 N N . LEU A 1 254 ? 52.245 66.365 70.692 1.00 13.68 254 LEU A N 1
ATOM 2036 C CA . LEU A 1 254 ? 53.505 66.963 71.155 1.00 13.76 254 LEU A CA 1
ATOM 2037 C C . LEU A 1 254 ? 54.386 67.380 69.990 1.00 14.13 254 LEU A C 1
ATOM 2038 O O . LEU A 1 254 ? 55.068 68.407 70.050 1.00 14.90 254 LEU A O 1
ATOM 2043 N N . HIS A 1 255 ? 54.386 66.593 68.920 1.00 14.40 255 HIS A N 1
ATOM 2044 C CA . HIS A 1 255 ? 55.250 66.930 67.795 1.00 16.21 255 HIS A CA 1
ATOM 2045 C C . HIS A 1 255 ? 54.841 68.241 67.132 1.00 22.72 255 HIS A C 1
ATOM 2046 O O . HIS A 1 255 ? 55.660 68.880 66.482 1.00 24.58 255 HIS A O 1
ATOM 2053 N N . LYS A 1 256 ? 53.586 68.648 67.311 1.00 15.02 256 LYS A N 1
ATOM 2054 C CA . LYS A 1 256 ? 53.104 69.915 66.736 1.00 15.48 256 LYS A CA 1
ATOM 2055 C C . LYS A 1 256 ? 53.616 71.148 67.467 1.00 24.10 256 LYS A C 1
ATOM 2056 O O . LYS A 1 256 ? 53.515 72.259 66.949 1.00 24.41 256 LYS A O 1
ATOM 2062 N N . LEU A 1 257 ? 54.138 70.959 68.673 1.00 18.95 257 LEU A N 1
ATOM 2063 C CA . LEU A 1 257 ? 54.721 72.064 69.441 1.00 18.32 257 LEU A CA 1
ATOM 2064 C C . LEU A 1 257 ? 56.063 72.507 68.859 1.00 27.24 257 LEU A C 1
ATOM 2065 O O . LEU A 1 257 ? 56.472 73.656 69.014 1.00 35.30 257 LEU A O 1
ATOM 2070 N N . ALA A 1 258 ? 56.745 71.567 68.213 1.00 33.48 258 ALA A N 1
ATOM 2071 C CA . ALA A 1 258 ? 58.153 71.714 67.841 1.00 49.23 258 ALA A CA 1
ATOM 2072 C C . ALA A 1 258 ? 58.554 72.971 67.033 1.00 65.57 258 ALA A C 1
ATOM 2073 O O . ALA A 1 258 ? 59.547 73.602 67.398 1.00 72.73 258 ALA A O 1
ATOM 2075 N N . ASP A 1 259 ? 57.849 73.367 65.965 1.00 73.84 259 ASP A N 1
ATOM 2076 C CA . ASP A 1 259 ? 56.626 72.762 65.449 1.00 79.84 259 ASP A CA 1
ATOM 2077 C C . ASP A 1 259 ? 56.955 71.611 64.501 1.00 78.54 259 ASP A C 1
ATOM 2078 O O . ASP A 1 259 ? 56.141 70.716 64.286 1.00 74.68 259 ASP A O 1
ATOM 2083 N N A MET B 2 1 ? 41.457 65.237 71.198 0.69 13.35 1 MET B N 1
ATOM 2084 N N B MET B 2 1 ? 43.393 65.057 73.058 0.31 15.19 1 MET B N 1
ATOM 2085 C CA A MET B 2 1 ? 42.637 65.609 71.979 0.69 14.78 1 MET B CA 1
ATOM 2086 C CA B MET B 2 1 ? 42.683 65.579 71.898 0.31 15.20 1 MET B CA 1
ATOM 2087 C C A MET B 2 1 ? 43.352 66.812 71.388 0.69 13.96 1 MET B C 1
ATOM 2088 C C B MET B 2 1 ? 43.355 66.837 71.359 0.31 14.12 1 MET B C 1
ATOM 2089 O O A MET B 2 1 ? 43.575 66.879 70.181 0.69 15.71 1 MET B O 1
ATOM 2090 O O B MET B 2 1 ? 43.536 66.977 70.150 0.31 15.20 1 MET B O 1
ATOM 2099 N N . ARG B 2 2 ? 43.729 67.751 72.252 1.00 12.71 2 ARG B N 1
ATOM 2100 C CA . ARG B 2 2 ? 44.432 68.959 71.828 1.00 12.00 2 ARG B CA 1
ATOM 2101 C C . ARG B 2 2 ? 45.277 69.505 72.978 1.00 11.40 2 ARG B C 1
ATOM 2102 O O . ARG B 2 2 ? 44.795 69.615 74.106 1.00 12.17 2 ARG B O 1
ATOM 2110 N N . ILE B 2 3 ? 46.531 69.830 72.693 1.00 9.52 3 ILE B N 1
ATOM 2111 C CA . ILE B 2 3 ? 47.371 70.545 73.654 1.00 11.88 3 ILE B CA 1
ATOM 2112 C C . ILE B 2 3 ? 47.188 72.040 73.480 1.00 14.00 3 ILE B C 1
ATOM 2113 O O . ILE B 2 3 ? 47.278 72.549 72.356 1.00 12.95 3 ILE B O 1
ATOM 2118 N N . GLU B 2 4 ? 46.919 72.738 74.584 1.00 11.02 4 GLU B N 1
ATOM 2119 C CA . GLU B 2 4 ? 46.943 74.196 74.602 1.00 10.44 4 GLU B CA 1
ATOM 2120 C C . GLU B 2 4 ? 48.021 74.653 75.569 1.00 10.77 4 GLU B C 1
ATOM 2121 O O . GLU B 2 4 ? 47.928 74.388 76.766 1.00 13.82 4 GLU B O 1
ATOM 2127 N N . VAL B 2 5 ? 49.037 75.343 75.060 1.00 10.91 5 VAL B N 1
ATOM 2128 C CA . VAL B 2 5 ? 50.101 75.841 75.927 1.00 12.19 5 VAL B CA 1
ATOM 2129 C C . VAL B 2 5 ? 49.611 77.055 76.702 1.00 14.26 5 VAL B C 1
ATOM 2130 O O . VAL B 2 5 ? 49.114 78.024 76.114 1.00 15.03 5 VAL B O 1
ATOM 2134 N N . ILE B 2 6 ? 49.740 76.995 78.021 1.00 12.89 6 ILE B N 1
ATOM 2135 C CA . ILE B 2 6 ? 49.276 78.047 78.916 1.00 14.23 6 ILE B CA 1
ATOM 2136 C C . ILE B 2 6 ? 50.415 78.999 79.286 1.00 14.49 6 ILE B C 1
ATOM 2137 O O . ILE B 2 6 ? 50.254 80.227 79.315 1.00 16.88 6 ILE B O 1
ATOM 2142 N N . ARG B 2 7 ? 51.572 78.424 79.595 1.00 12.77 7 ARG B N 1
ATOM 2143 C CA . ARG B 2 7 ? 52.687 79.192 80.127 1.00 15.63 7 ARG B CA 1
ATOM 2144 C C . ARG B 2 7 ? 53.993 78.505 79.764 1.00 13.38 7 ARG B C 1
ATOM 2145 O O . ARG B 2 7 ? 54.089 77.277 79.766 1.00 14.61 7 ARG B O 1
ATOM 2153 N N . ARG B 2 8 ? 54.996 79.315 79.451 1.00 14.83 8 ARG B N 1
ATOM 2154 C CA . ARG B 2 8 ? 56.355 78.839 79.215 1.00 17.85 8 ARG B CA 1
ATOM 2155 C C . ARG B 2 8 ? 57.360 79.705 79.936 1.00 19.38 8 ARG B C 1
ATOM 2156 O O . ARG B 2 8 ? 57.284 80.929 79.881 1.00 20.10 8 ARG B O 1
ATOM 2164 N N . GLU B 2 9 ? 58.312 79.069 80.607 1.00 18.84 9 GLU B N 1
ATOM 2165 C CA . GLU B 2 9 ? 59.521 79.775 81.020 1.00 22.53 9 GLU B CA 1
ATOM 2166 C C . GLU B 2 9 ? 60.657 78.770 81.028 1.00 24.55 9 GLU B C 1
ATOM 2167 O O . GLU B 2 9 ? 60.488 77.644 80.562 1.00 20.76 9 GLU B O 1
ATOM 2173 N N . GLU B 2 10 ? 61.815 79.174 81.529 1.00 28.61 10 GLU B N 1
ATOM 2174 C CA . GLU B 2 10 ? 62.971 78.295 81.490 1.00 28.07 10 GLU B CA 1
ATOM 2175 C C . GLU B 2 10 ? 62.668 76.958 82.145 1.00 21.57 10 GLU B C 1
ATOM 2176 O O . GLU B 2 10 ? 62.322 76.900 83.327 1.00 25.46 10 GLU B O 1
ATOM 2182 N N . ASN B 2 11 ? 62.747 75.899 81.335 1.00 19.72 11 ASN B N 1
ATOM 2183 C CA . ASN B 2 11 ? 62.581 74.507 81.773 1.00 18.73 11 ASN B CA 1
ATOM 2184 C C . ASN B 2 11 ? 61.190 74.180 82.313 1.00 19.43 11 ASN B C 1
ATOM 2185 O O . ASN B 2 11 ? 61.016 73.206 83.048 1.00 18.34 11 ASN B O 1
ATOM 2190 N N . LEU B 2 12 ? 60.206 74.985 81.923 1.00 14.98 12 LEU B N 1
ATOM 2191 C CA . LEU B 2 12 ? 58.852 74.865 82.456 1.00 17.21 12 LEU B CA 1
ATOM 2192 C C . LEU B 2 12 ? 57.797 74.940 81.362 1.00 16.69 12 LEU B C 1
ATOM 2193 O O . LEU B 2 12 ? 57.819 75.838 80.518 1.00 16.02 12 LEU B O 1
ATOM 2198 N N . LEU B 2 13 ? 56.860 74.003 81.386 1.00 13.30 13 LEU B N 1
ATOM 2199 C CA . LEU B 2 13 ? 55.738 74.056 80.464 1.00 13.40 13 LEU B CA 1
ATOM 2200 C C . LEU B 2 13 ? 54.439 73.786 81.211 1.00 15.73 13 LEU B C 1
ATOM 2201 O O . LEU B 2 13 ? 54.331 72.810 81.949 1.00 15.26 13 LEU B O 1
ATOM 2206 N N . GLU B 2 14 ? 53.461 74.662 81.036 1.00 12.06 14 GLU B N 1
ATOM 2207 C CA . GLU B 2 14 ? 52.146 74.427 81.597 1.00 13.33 14 GLU B CA 1
ATOM 2208 C C . GLU B 2 14 ? 51.179 74.314 80.425 1.00 14.27 14 GLU B C 1
ATOM 2209 O O . GLU B 2 14 ? 51.232 75.125 79.495 1.00 13.32 14 GLU B O 1
ATOM 2215 N N . PHE B 2 15 ? 50.301 73.318 80.443 1.00 13.18 15 PHE B N 1
ATOM 2216 C CA . PHE B 2 15 ? 49.397 73.132 79.314 1.00 14.03 15 PHE B CA 1
ATOM 2217 C C . PHE B 2 15 ? 48.106 72.424 79.700 1.00 12.79 15 PHE B C 1
ATOM 2218 O O . PHE B 2 15 ? 48.062 71.675 80.681 1.00 12.98 15 PHE B O 1
ATOM 2226 N N . TYR B 2 16 ? 47.058 72.680 78.928 1.00 11.11 16 TYR B N 1
ATOM 2227 C CA . TYR B 2 16 ? 45.855 71.852 78.976 1.00 10.92 16 TYR B CA 1
ATOM 2228 C C . TYR B 2 16 ? 45.954 70.694 78.007 1.00 10.82 16 TYR B C 1
ATOM 2229 O O . TYR B 2 16 ? 46.535 70.821 76.926 1.00 11.25 16 TYR B O 1
ATOM 2238 N N . LEU B 2 17 ? 45.332 69.579 78.361 1.00 11.07 17 LEU B N 1
ATOM 2239 C CA . LEU B 2 17 ? 45.129 68.499 77.404 1.00 10.07 17 LEU B CA 1
ATOM 2240 C C . LEU B 2 17 ? 43.642 68.250 77.250 1.00 14.23 17 LEU B C 1
ATOM 2241 O O . LEU B 2 17 ? 43.046 67.452 77.985 1.00 12.36 17 LEU B O 1
ATOM 2246 N N . GLU B 2 18 ? 43.028 68.981 76.324 1.00 13.70 18 GLU B N 1
ATOM 2247 C CA . GLU B 2 18 ? 41.620 68.761 76.003 1.00 14.17 18 GLU B CA 1
ATOM 2248 C C . GLU B 2 18 ? 41.400 67.318 75.594 1.00 15.20 18 GLU B C 1
ATOM 2249 O O . GLU B 2 18 ? 42.261 66.709 74.961 1.00 21.01 18 GLU B O 1
ATOM 2255 N N . GLY B 2 19 ? 40.252 66.773 75.982 1.00 18.80 19 GLY B N 1
ATOM 2256 C CA . GLY B 2 19 ? 39.878 65.423 75.605 1.00 22.32 19 GLY B CA 1
ATOM 2257 C C . GLY B 2 19 ? 40.310 64.342 76.582 1.00 22.74 19 GLY B C 1
ATOM 2258 O O . GLY B 2 19 ? 39.938 63.179 76.423 1.00 26.06 19 GLY B O 1
ATOM 2259 N N . GLU B 2 20 ? 41.090 64.709 77.597 1.00 15.66 20 GLU B N 1
ATOM 2260 C CA . GLU B 2 20 ? 41.576 63.704 78.541 1.00 15.06 20 GLU B CA 1
ATOM 2261 C C . GLU B 2 20 ? 41.123 64.024 79.964 1.00 17.02 20 GLU B C 1
ATOM 2262 O O . GLU B 2 20 ? 40.481 65.042 80.212 1.00 16.11 20 GLU B O 1
ATOM 2268 N N . ASP B 2 21 ? 41.459 63.150 80.901 1.00 15.49 21 ASP B N 1
ATOM 2269 C CA . ASP B 2 21 ? 40.908 63.229 82.241 1.00 18.63 21 ASP B CA 1
ATOM 2270 C C . ASP B 2 21 ? 41.859 62.495 83.174 1.00 17.81 21 ASP B C 1
ATOM 2271 O O . ASP B 2 21 ? 43.019 62.292 82.813 1.00 15.62 21 ASP B O 1
ATOM 2276 N N . HIS B 2 22 ? 41.388 62.110 84.358 1.00 15.60 22 HIS B N 1
ATOM 2277 C CA . HIS B 2 22 ? 42.253 61.488 85.360 1.00 15.24 22 HIS B CA 1
ATOM 2278 C C . HIS B 2 22 ? 43.029 60.274 84.849 1.00 13.20 22 HIS B C 1
ATOM 2279 O O . HIS B 2 22 ? 44.178 60.078 85.222 1.00 15.14 22 HIS B O 1
ATOM 2286 N N . THR B 2 23 ? 42.395 59.447 84.020 1.00 15.87 23 THR B N 1
ATOM 2287 C CA . THR B 2 23 ? 43.022 58.198 83.601 1.00 13.22 23 THR B CA 1
ATOM 2288 C C . THR B 2 23 ? 44.386 58.446 82.974 1.00 12.36 23 THR B C 1
ATOM 2289 O O . THR B 2 23 ? 45.399 57.936 83.454 1.00 17.22 23 THR B O 1
ATOM 2293 N N . PHE B 2 24 ? 44.418 59.262 81.927 1.00 13.60 24 PHE B N 1
ATOM 2294 C CA . PHE B 2 24 ? 45.678 59.537 81.257 1.00 12.28 24 PHE B CA 1
ATOM 2295 C C . PHE B 2 24 ? 46.522 60.532 82.038 1.00 12.21 24 PHE B C 1
ATOM 2296 O O . PHE B 2 24 ? 47.746 60.419 82.076 1.00 12.08 24 PHE B O 1
ATOM 2304 N N . ALA B 2 25 ? 45.880 61.517 82.659 1.00 12.14 25 ALA B N 1
ATOM 2305 C CA . ALA B 2 25 ? 46.642 62.542 83.355 1.00 12.68 25 ALA B CA 1
ATOM 2306 C C . ALA B 2 25 ? 47.449 61.974 84.516 1.00 15.61 25 ALA B C 1
ATOM 2307 O O . ALA B 2 25 ? 48.618 62.320 84.668 1.00 13.62 25 ALA B O 1
ATOM 2309 N N . ASN B 2 26 ? 46.848 61.093 85.312 1.00 12.15 26 ASN B N 1
ATOM 2310 C CA . ASN B 2 26 ? 47.559 60.489 86.427 1.00 12.67 26 ASN B CA 1
ATOM 2311 C C . ASN B 2 26 ? 48.678 59.569 85.939 1.00 12.97 26 ASN B C 1
ATOM 2312 O O . ASN B 2 26 ? 49.772 59.544 86.516 1.00 13.43 26 ASN B O 1
ATOM 2317 N N . LEU B 2 27 ? 48.398 58.779 84.906 1.00 12.44 27 LEU B N 1
ATOM 2318 C CA . LEU B 2 27 ? 49.391 57.829 84.438 1.00 12.41 27 LEU B CA 1
ATOM 2319 C C . LEU B 2 27 ? 50.574 58.596 83.845 1.00 12.01 27 LEU B C 1
ATOM 2320 O O . LEU B 2 27 ? 51.724 58.227 84.080 1.00 12.89 27 LEU B O 1
ATOM 2325 N N . LEU B 2 28 ? 50.286 59.672 83.117 1.00 11.51 28 LEU B N 1
ATOM 2326 C CA . LEU B 2 28 ? 51.342 60.479 82.513 1.00 11.24 28 LEU B CA 1
ATOM 2327 C C . LEU B 2 28 ? 52.188 61.130 83.595 1.00 11.52 28 LEU B C 1
ATOM 2328 O O . LEU B 2 28 ? 53.421 61.092 83.525 1.00 13.40 28 LEU B O 1
ATOM 2333 N N . THR B 2 29 ? 51.535 61.711 84.601 1.00 12.15 29 THR B N 1
ATOM 2334 C CA . THR B 2 29 ? 52.254 62.390 85.675 1.00 12.85 29 THR B CA 1
ATOM 2335 C C . THR B 2 29 ? 53.123 61.414 86.479 1.00 12.68 29 THR B C 1
ATOM 2336 O O . THR B 2 29 ? 54.287 61.699 86.771 1.00 12.97 29 THR B O 1
ATOM 2340 N N . GLU B 2 30 ? 52.581 60.237 86.787 1.00 13.15 30 GLU B N 1
ATOM 2341 C CA . GLU B 2 30 ? 53.341 59.256 87.547 1.00 13.57 30 GLU B CA 1
ATOM 2342 C C . GLU B 2 30 ? 54.524 58.730 86.728 1.00 13.53 30 GLU B C 1
ATOM 2343 O O . GLU B 2 30 ? 55.596 58.448 87.271 1.00 16.02 30 GLU B O 1
ATOM 2349 N N . THR B 2 31 ? 54.330 58.595 85.425 1.00 13.01 31 THR B N 1
ATOM 2350 C CA . THR B 2 31 ? 55.397 58.096 84.560 1.00 13.08 31 THR B CA 1
ATOM 2351 C C . THR B 2 31 ? 56.527 59.126 84.442 1.00 13.11 31 THR B C 1
ATOM 2352 O O . THR B 2 31 ? 57.712 58.770 84.491 1.00 14.30 31 THR B O 1
ATOM 2356 N N . LEU B 2 32 ? 56.156 60.396 84.333 1.00 14.07 32 LEU B N 1
ATOM 2357 C CA . LEU B 2 32 ? 57.135 61.481 84.339 1.00 12.95 32 LEU B CA 1
ATOM 2358 C C . LEU B 2 32 ? 58.026 61.456 85.581 1.00 15.44 32 LEU B C 1
ATOM 2359 O O . LEU B 2 32 ? 59.225 61.739 85.500 1.00 16.87 32 LEU B O 1
ATOM 2364 N N . HIS B 2 33 ? 57.455 61.096 86.729 1.00 14.82 33 HIS B N 1
ATOM 2365 C CA . HIS B 2 33 ? 58.223 61.056 87.973 1.00 15.14 33 HIS B CA 1
ATOM 2366 C C . HIS B 2 33 ? 59.389 60.056 87.925 1.00 15.97 33 HIS B C 1
ATOM 2367 O O . HIS B 2 33 ? 60.335 60.174 88.705 1.00 21.74 33 HIS B O 1
ATOM 2374 N N . GLU B 2 34 ? 59.329 59.074 87.022 1.00 19.23 34 GLU B N 1
ATOM 2375 C CA . GLU B 2 34 ? 60.418 58.096 86.870 1.00 19.47 34 GLU B CA 1
ATOM 2376 C C . GLU B 2 34 ? 61.698 58.731 86.340 1.00 19.82 34 GLU B C 1
ATOM 2377 O O . GLU B 2 34 ? 62.791 58.188 86.508 1.00 24.83 34 GLU B O 1
ATOM 2383 N N . ASN B 2 35 ? 61.543 59.866 85.670 1.00 20.95 35 ASN B N 1
ATOM 2384 C CA . ASN B 2 35 ? 62.656 60.557 85.032 1.00 18.36 35 ASN B CA 1
ATOM 2385 C C . ASN B 2 35 ? 63.353 61.474 86.018 1.00 19.73 35 ASN B C 1
ATOM 2386 O O . ASN B 2 35 ? 62.779 62.457 86.474 1.00 19.13 35 ASN B O 1
ATOM 2391 N N . GLU B 2 36 ? 64.601 61.151 86.347 1.00 21.43 36 GLU B N 1
ATOM 2392 C CA . GLU B 2 36 ? 65.370 61.923 87.316 1.00 21.15 36 GLU B CA 1
ATOM 2393 C C . GLU B 2 36 ? 65.481 63.407 86.952 1.00 22.59 36 GLU B C 1
ATOM 2394 O O . GLU B 2 36 ? 65.669 64.261 87.829 1.00 26.28 36 GLU B O 1
ATOM 2400 N N . HIS B 2 37 ? 65.340 63.716 85.666 1.00 18.66 37 HIS B N 1
ATOM 2401 C CA . HIS B 2 37 ? 65.532 65.084 85.199 1.00 21.87 37 HIS B CA 1
ATOM 2402 C C . HIS B 2 37 ? 64.260 65.910 85.309 1.00 19.61 37 HIS B C 1
ATOM 2403 O O . HIS B 2 37 ? 64.282 67.115 85.082 1.00 21.08 37 HIS B O 1
ATOM 2410 N N . VAL B 2 38 ? 63.156 65.251 85.645 1.00 15.94 38 VAL B N 1
ATOM 2411 C CA . VAL B 2 38 ? 61.899 65.943 85.893 1.00 15.33 38 VAL B CA 1
ATOM 2412 C C . VAL B 2 38 ? 61.815 66.315 87.368 1.00 18.07 38 VAL B C 1
ATOM 2413 O O . VAL B 2 38 ? 61.768 65.443 88.243 1.00 21.71 38 VAL B O 1
ATOM 2417 N N . THR B 2 39 ? 61.805 67.606 87.652 1.00 16.16 39 THR B N 1
ATOM 2418 C CA . THR B 2 39 ? 61.813 68.048 89.031 1.00 18.69 39 THR B CA 1
ATOM 2419 C C . THR B 2 39 ? 60.399 68.317 89.546 1.00 20.09 39 THR B C 1
ATOM 2420 O O . THR B 2 39 ? 60.173 68.319 90.763 1.00 19.80 39 THR B O 1
ATOM 2424 N N . PHE B 2 40 ? 59.453 68.537 88.631 1.00 15.61 40 PHE B N 1
ATOM 2425 C CA . PHE B 2 40 ? 58.045 68.559 89.005 1.00 15.24 40 PHE B CA 1
ATOM 2426 C C . PHE B 2 40 ? 57.155 68.115 87.860 1.00 15.55 40 PHE B C 1
ATOM 2427 O O . PHE B 2 40 ? 57.356 68.513 86.717 1.00 13.95 40 PHE B O 1
ATOM 2435 N N . ALA B 2 41 ? 56.154 67.300 88.182 1.00 14.02 41 ALA B N 1
ATOM 2436 C CA . ALA B 2 41 ? 55.070 67.033 87.251 1.00 13.25 41 ALA B CA 1
ATOM 2437 C C . ALA B 2 41 ? 53.801 66.853 88.053 1.00 18.11 41 ALA B C 1
ATOM 2438 O O . ALA B 2 41 ? 53.766 66.094 89.023 1.00 18.35 41 ALA B O 1
ATOM 2440 N N . GLY B 2 42 ? 52.757 67.563 87.655 1.00 13.04 42 GLY B N 1
ATOM 2441 C CA . GLY B 2 42 ? 51.486 67.488 88.355 1.00 13.51 42 GLY B CA 1
ATOM 2442 C C . GLY B 2 42 ? 50.385 68.011 87.465 1.00 13.45 42 GLY B C 1
ATOM 2443 O O . GLY B 2 42 ? 50.651 68.624 86.438 1.00 14.63 42 GLY B O 1
ATOM 2444 N N . TYR B 2 43 ? 49.145 67.763 87.858 1.00 14.20 43 TYR B N 1
ATOM 2445 C CA . TYR B 2 43 ? 48.017 68.304 87.126 1.00 15.97 43 TYR B CA 1
ATOM 2446 C C . TYR B 2 43 ? 46.878 68.595 88.086 1.00 15.63 43 TYR B C 1
ATOM 2447 O O . TYR B 2 43 ? 46.806 68.047 89.196 1.00 16.86 43 TYR B O 1
ATOM 2456 N N . THR B 2 44 ? 45.982 69.456 87.630 1.00 16.56 44 THR B N 1
ATOM 2457 C CA . THR B 2 44 ? 44.753 69.757 88.333 1.00 16.20 44 THR B CA 1
ATOM 2458 C C . THR B 2 44 ? 43.643 69.711 87.291 1.00 17.35 44 THR B C 1
ATOM 2459 O O . THR B 2 44 ? 43.918 69.746 86.094 1.00 20.92 44 THR B O 1
ATOM 2463 N N . ILE B 2 45 ? 42.396 69.606 87.727 1.00 16.46 45 ILE B N 1
ATOM 2464 C CA . ILE B 2 45 ? 41.292 69.603 86.779 1.00 16.84 45 ILE B CA 1
ATOM 2465 C C . ILE B 2 45 ? 40.656 70.985 86.696 1.00 15.20 45 ILE B C 1
ATOM 2466 O O . ILE B 2 45 ? 40.298 71.587 87.720 1.00 19.80 45 ILE B O 1
ATOM 2471 N N . GLU B 2 46 ? 40.549 71.474 85.463 1.00 13.82 46 GLU B N 1
ATOM 2472 C CA . GLU B 2 46 ? 39.880 72.727 85.152 1.00 18.32 46 GLU B CA 1
ATOM 2473 C C . GLU B 2 46 ? 38.459 72.440 84.676 1.00 14.91 46 GLU B C 1
ATOM 2474 O O . GLU B 2 46 ? 38.236 71.452 83.958 1.00 17.65 46 GLU B O 1
ATOM 2480 N N . HIS B 2 47 ? 37.520 73.306 85.050 1.00 16.08 47 HIS B N 1
ATOM 2481 C CA . HIS B 2 47 ? 36.112 73.168 84.654 1.00 19.54 47 HIS B CA 1
ATOM 2482 C C . HIS B 2 47 ? 35.547 71.792 84.989 1.00 16.93 47 HIS B C 1
ATOM 2483 O O . HIS B 2 47 ? 34.973 71.130 84.127 1.00 16.77 47 HIS B O 1
ATOM 2490 N N . PRO B 2 48 ? 35.698 71.361 86.247 1.00 14.13 48 PRO B N 1
ATOM 2491 C CA . PRO B 2 48 ? 35.458 69.957 86.600 1.00 13.66 48 PRO B CA 1
ATOM 2492 C C . PRO B 2 48 ? 34.038 69.457 86.360 1.00 17.82 48 PRO B C 1
ATOM 2493 O O . PRO B 2 48 ? 33.866 68.255 86.168 1.00 20.26 48 PRO B O 1
ATOM 2497 N N . ILE B 2 49 ? 33.036 70.324 86.390 1.00 17.64 49 ILE B N 1
ATOM 2498 C CA . ILE B 2 49 ? 31.666 69.807 86.282 1.00 19.85 49 ILE B CA 1
ATOM 2499 C C . ILE B 2 49 ? 30.892 70.341 85.068 1.00 24.28 49 ILE B C 1
ATOM 2500 O O . ILE B 2 49 ? 29.663 70.389 85.081 1.00 28.32 49 ILE B O 1
ATOM 2505 N N . THR B 2 50 ? 31.607 70.707 84.009 1.00 18.63 50 THR B N 1
ATOM 2506 C CA . THR B 2 50 ? 30.971 71.022 82.722 1.00 22.04 50 THR B CA 1
ATOM 2507 C C . THR B 2 50 ? 31.658 70.256 81.600 1.00 26.51 50 THR B C 1
ATOM 2508 O O . THR B 2 50 ? 32.629 69.545 81.836 1.00 22.43 50 THR B O 1
ATOM 2512 N N . MET B 2 51 ? 31.169 70.427 80.377 1.00 25.61 51 MET B N 1
ATOM 2513 C CA . MET B 2 51 ? 31.772 69.780 79.212 1.00 29.87 51 MET B CA 1
ATOM 2514 C C . MET B 2 51 ? 33.138 70.352 78.855 1.00 21.65 51 MET B C 1
ATOM 2515 O O . MET B 2 51 ? 33.843 69.803 78.004 1.00 24.39 51 MET B O 1
ATOM 2520 N N . ALA B 2 52 ? 33.521 71.454 79.492 1.00 19.33 52 ALA B N 1
ATOM 2521 C CA . ALA B 2 52 ? 34.824 72.048 79.224 1.00 17.03 52 ALA B CA 1
ATOM 2522 C C . ALA B 2 52 ? 35.918 71.414 80.078 1.00 17.69 52 ALA B C 1
ATOM 2523 O O . ALA B 2 52 ? 37.080 71.768 79.949 1.00 17.41 52 ALA B O 1
ATOM 2525 N N . ARG B 2 53 ? 35.528 70.478 80.938 1.00 16.00 53 ARG B N 1
ATOM 2526 C CA . ARG B 2 53 ? 36.458 69.734 81.810 1.00 13.20 53 ARG B CA 1
ATOM 2527 C C . ARG B 2 53 ? 37.736 69.263 81.102 1.00 13.00 53 ARG B C 1
ATOM 2528 O O . ARG B 2 53 ? 37.677 68.593 80.066 1.00 16.09 53 ARG B O 1
ATOM 2536 N N . LYS B 2 54 ? 38.885 69.610 81.676 1.00 14.57 54 LYS B N 1
ATOM 2537 C CA . LYS B 2 54 ? 40.180 69.227 81.115 1.00 13.13 54 LYS B CA 1
ATOM 2538 C C . LYS B 2 54 ? 41.279 69.324 82.157 1.00 12.48 54 LYS B C 1
ATOM 2539 O O . LYS B 2 54 ? 41.231 70.175 83.048 1.00 13.71 54 LYS B O 1
ATOM 2545 N N . PRO B 2 55 ? 42.290 68.469 82.035 1.00 11.25 55 PRO B N 1
ATOM 2546 C CA . PRO B 2 55 ? 43.432 68.580 82.936 1.00 11.22 55 PRO B CA 1
ATOM 2547 C C . PRO B 2 55 ? 44.394 69.680 82.541 1.00 12.72 55 PRO B C 1
ATOM 2548 O O . PRO B 2 55 ? 44.630 69.936 81.348 1.00 12.67 55 PRO B O 1
ATOM 2552 N N . ARG B 2 56 ? 44.958 70.310 83.564 1.00 12.49 56 ARG B N 1
ATOM 2553 C CA . ARG B 2 56 ? 45.952 71.359 83.430 1.00 12.54 56 ARG B CA 1
ATOM 2554 C C . ARG B 2 56 ? 47.258 70.854 84.038 1.00 15.31 56 ARG B C 1
ATOM 2555 O O . ARG B 2 56 ? 47.332 70.643 85.246 1.00 16.29 56 ARG B O 1
ATOM 2563 N N . PHE B 2 57 ? 48.267 70.643 83.198 1.00 11.49 57 PHE B N 1
ATOM 2564 C CA . PHE B 2 57 ? 49.544 70.067 83.619 1.00 11.54 57 PHE B CA 1
ATOM 2565 C C . PHE B 2 57 ? 50.589 71.118 83.846 1.00 14.09 57 PHE B C 1
ATOM 2566 O O . PHE B 2 57 ? 50.603 72.120 83.147 1.00 14.33 57 PHE B O 1
ATOM 2574 N N . LYS B 2 58 ? 51.495 70.874 84.789 1.00 14.79 58 LYS B N 1
ATOM 2575 C CA . LYS B 2 58 ? 52.729 71.634 84.838 1.00 13.66 58 LYS B CA 1
ATOM 2576 C C . LYS B 2 58 ? 53.883 70.640 84.888 1.00 16.45 58 LYS B C 1
ATOM 2577 O O . LYS B 2 58 ? 53.858 69.679 85.679 1.00 15.39 58 LYS B O 1
ATOM 2583 N N . VAL B 2 59 ? 54.873 70.849 84.022 1.00 13.28 59 VAL B N 1
ATOM 2584 C CA . VAL B 2 59 ? 56.050 69.987 83.957 1.00 15.47 59 VAL B CA 1
ATOM 2585 C C . VAL B 2 59 ? 57.303 70.839 83.995 1.00 14.73 59 VAL B C 1
ATOM 2586 O O . VAL B 2 59 ? 57.451 71.782 83.211 1.00 13.43 59 VAL B O 1
ATOM 2590 N N . VAL B 2 60 ? 58.200 70.510 84.921 1.00 14.34 60 VAL B N 1
ATOM 2591 C CA . VAL B 2 60 ? 59.444 71.251 85.092 1.00 14.61 60 VAL B CA 1
ATOM 2592 C C . VAL B 2 60 ? 60.623 70.298 85.056 1.00 15.10 60 VAL B C 1
ATOM 2593 O O . VAL B 2 60 ? 60.573 69.245 85.672 1.00 15.45 60 VAL B O 1
ATOM 2597 N N . THR B 2 61 ? 61.663 70.644 84.306 1.00 16.85 61 THR B N 1
ATOM 2598 C CA . THR B 2 61 ? 62.850 69.808 84.237 1.00 17.86 61 THR B CA 1
ATOM 2599 C C . THR B 2 61 ? 64.073 70.527 84.803 1.00 17.81 61 THR B C 1
ATOM 2600 O O . THR B 2 61 ? 64.022 71.725 85.108 1.00 19.15 61 THR B O 1
ATOM 2604 N N . ASP B 2 62 ? 65.182 69.802 84.918 1.00 19.37 62 ASP B N 1
ATOM 2605 C CA . ASP B 2 62 ? 66.421 70.395 85.409 1.00 21.12 62 ASP B CA 1
ATOM 2606 C C . ASP B 2 62 ? 67.243 71.009 84.282 1.00 20.52 62 ASP B C 1
ATOM 2607 O O . ASP B 2 62 ? 68.377 71.451 84.498 1.00 26.42 62 ASP B O 1
ATOM 2612 N N . GLY B 2 63 ? 66.668 71.047 83.083 1.00 22.16 63 GLY B N 1
ATOM 2613 C CA . GLY B 2 63 ? 67.358 71.628 81.943 1.00 23.66 63 GLY B CA 1
ATOM 2614 C C . GLY B 2 63 ? 68.146 70.646 81.089 1.00 28.12 63 GLY B C 1
ATOM 2615 O O . GLY B 2 63 ? 68.532 70.979 79.973 1.00 29.03 63 GLY B O 1
ATOM 2616 N N . LYS B 2 64 ? 68.390 69.438 81.594 1.00 25.55 64 LYS B N 1
ATOM 2617 C CA . LYS B 2 64 ? 69.155 68.450 80.827 1.00 30.00 64 LYS B CA 1
ATOM 2618 C C . LYS B 2 64 ? 68.282 67.768 79.774 1.00 30.35 64 LYS B C 1
ATOM 2619 O O . LYS B 2 64 ? 68.778 67.086 78.880 1.00 38.04 64 LYS B O 1
ATOM 2625 N N . ILE B 2 65 ? 66.977 67.968 79.898 1.00 28.00 65 ILE B N 1
ATOM 2626 C CA . ILE B 2 65 ? 65.998 67.518 78.926 1.00 21.81 65 ILE B CA 1
ATOM 2627 C C . ILE B 2 65 ? 64.899 68.580 78.955 1.00 20.60 65 ILE B C 1
ATOM 2628 O O . ILE B 2 65 ? 64.717 69.237 79.980 1.00 20.36 65 ILE B O 1
ATOM 2633 N N . THR B 2 66 ? 64.191 68.792 77.852 1.00 17.21 66 THR B N 1
ATOM 2634 C CA . THR B 2 66 ? 63.084 69.756 77.869 1.00 18.25 66 THR B CA 1
ATOM 2635 C C . THR B 2 66 ? 61.830 69.104 78.435 1.00 15.35 66 THR B C 1
ATOM 2636 O O . THR B 2 66 ? 61.730 67.882 78.454 1.00 16.11 66 THR B O 1
ATOM 2640 N N . PRO B 2 67 ? 60.879 69.912 78.921 1.00 14.91 67 PRO B N 1
ATOM 2641 C CA . PRO B 2 67 ? 59.584 69.335 79.301 1.00 14.03 67 PRO B CA 1
ATOM 2642 C C . PRO B 2 67 ? 58.964 68.514 78.170 1.00 13.87 67 PRO B C 1
ATOM 2643 O O . PRO B 2 67 ? 58.415 67.427 78.439 1.00 14.37 67 PRO B O 1
ATOM 2647 N N . GLU B 2 68 ? 59.078 69.007 76.932 1.00 14.81 68 GLU B N 1
ATOM 2648 C CA . GLU B 2 68 ? 58.494 68.339 75.766 1.00 16.86 68 GLU B CA 1
ATOM 2649 C C . GLU B 2 68 ? 59.102 66.963 75.539 1.00 16.73 68 GLU B C 1
ATOM 2650 O O . GLU B 2 68 ? 58.393 66.006 75.232 1.00 16.24 68 GLU B O 1
ATOM 2656 N N . LYS B 2 69 ? 60.412 66.862 75.696 1.00 15.62 69 LYS B N 1
ATOM 2657 C CA . LYS B 2 69 ? 61.084 65.579 75.505 1.00 16.29 69 LYS B CA 1
ATOM 2658 C C . LYS B 2 69 ? 60.749 64.617 76.657 1.00 15.63 69 LYS B C 1
ATOM 2659 O O . LYS B 2 69 ? 60.547 63.426 76.433 1.00 16.10 69 LYS B O 1
ATOM 2665 N N . ALA B 2 70 ? 60.678 65.137 77.882 1.00 15.13 70 ALA B N 1
ATOM 2666 C CA . ALA B 2 70 ? 60.239 64.322 79.018 1.00 15.61 70 ALA B CA 1
ATOM 2667 C C . ALA B 2 70 ? 58.829 63.798 78.773 1.00 13.73 70 ALA B C 1
ATOM 2668 O O . ALA B 2 70 ? 58.521 62.644 79.042 1.00 13.58 70 ALA B O 1
ATOM 2670 N N . LEU B 2 71 ? 57.964 64.663 78.266 1.00 13.29 71 LEU B N 1
ATOM 2671 C CA . LEU B 2 71 ? 56.591 64.247 77.993 1.00 12.70 71 LEU B CA 1
ATOM 2672 C C . LEU B 2 71 ? 56.546 63.155 76.930 1.00 13.06 71 LEU B C 1
ATOM 2673 O O . LEU B 2 71 ? 55.782 62.190 77.068 1.00 12.72 71 LEU B O 1
ATOM 2678 N N . GLU B 2 72 ? 57.349 63.304 75.878 1.00 13.89 72 GLU B N 1
ATOM 2679 C CA . GLU B 2 72 ? 57.360 62.310 74.804 1.00 14.52 72 GLU B CA 1
ATOM 2680 C C . GLU B 2 72 ? 57.882 60.970 75.325 1.00 16.23 72 GLU B C 1
ATOM 2681 O O . GLU B 2 72 ? 57.316 59.905 75.023 1.00 14.65 72 GLU B O 1
ATOM 2687 N N . GLU B 2 73 ? 58.955 61.027 76.111 1.00 15.00 73 GLU B N 1
ATOM 2688 C CA . GLU B 2 73 ? 59.526 59.824 76.733 1.00 15.37 73 GLU B CA 1
ATOM 2689 C C . GLU B 2 73 ? 58.527 59.097 77.636 1.00 14.44 73 GLU B C 1
ATOM 2690 O O . GLU B 2 73 ? 58.424 57.867 77.594 1.00 16.02 73 GLU B O 1
ATOM 2696 N N . ALA B 2 74 ? 57.797 59.851 78.447 1.00 13.58 74 ALA B N 1
ATOM 2697 C CA . ALA B 2 74 ? 56.794 59.270 79.325 1.00 12.86 74 ALA B CA 1
ATOM 2698 C C . ALA B 2 74 ? 55.654 58.657 78.524 1.00 13.07 74 ALA B C 1
ATOM 2699 O O . ALA B 2 74 ? 55.190 57.559 78.840 1.00 12.81 74 ALA B O 1
ATOM 2701 N N . ALA B 2 75 ? 55.206 59.362 77.482 1.00 12.74 75 ALA B N 1
ATOM 2702 C CA . ALA B 2 75 ? 54.107 58.850 76.670 1.00 13.62 75 ALA B CA 1
ATOM 2703 C C . ALA B 2 75 ? 54.531 57.583 75.927 1.00 15.22 75 ALA B C 1
ATOM 2704 O O . ALA B 2 75 ? 53.731 56.660 75.756 1.00 13.25 75 ALA B O 1
ATOM 2706 N N . GLN B 2 76 ? 55.793 57.541 75.501 1.00 15.35 76 GLN B N 1
ATOM 2707 C CA . GLN B 2 76 ? 56.309 56.371 74.803 1.00 14.81 76 GLN B CA 1
ATOM 2708 C C . GLN B 2 76 ? 56.368 55.177 75.744 1.00 16.49 76 GLN B C 1
ATOM 2709 O O . GLN B 2 76 ? 56.075 54.050 75.342 1.00 15.15 76 GLN B O 1
ATOM 2715 N N . LYS B 2 77 ? 56.759 55.431 76.991 1.00 14.23 77 LYS B N 1
ATOM 2716 C CA . LYS B 2 77 ? 56.760 54.380 78.021 1.00 14.13 77 LYS B CA 1
ATOM 2717 C C . LYS B 2 77 ? 55.366 53.808 78.230 1.00 14.46 77 LYS B C 1
ATOM 2718 O O . LYS B 2 77 ? 55.192 52.592 78.369 1.00 16.08 77 LYS B O 1
ATOM 2724 N N . ILE B 2 78 ? 54.368 54.682 78.265 1.00 13.64 78 ILE B N 1
ATOM 2725 C CA . ILE B 2 78 ? 53.001 54.241 78.480 1.00 15.78 78 ILE B CA 1
ATOM 2726 C C . ILE B 2 78 ? 52.578 53.350 77.311 1.00 15.03 78 ILE B C 1
ATOM 2727 O O . ILE B 2 78 ? 51.951 52.309 77.494 1.00 13.52 78 ILE B O 1
ATOM 2732 N N . PHE B 2 79 ? 52.958 53.756 76.110 1.00 13.00 79 PHE B N 1
ATOM 2733 C CA . PHE B 2 79 ? 52.574 53.020 74.920 1.00 13.66 79 PHE B CA 1
ATOM 2734 C C . PHE B 2 79 ? 53.203 51.637 74.968 1.00 18.41 79 PHE B C 1
ATOM 2735 O O . PHE B 2 79 ? 52.529 50.624 74.792 1.00 14.28 79 PHE B O 1
ATOM 2743 N N . ASP B 2 80 ? 54.506 51.620 75.213 1.00 15.76 80 ASP B N 1
ATOM 2744 C CA . ASP B 2 80 ? 55.281 50.380 75.237 1.00 15.56 80 ASP B CA 1
ATOM 2745 C C . ASP B 2 80 ? 54.784 49.412 76.308 1.00 17.62 80 ASP B C 1
ATOM 2746 O O . ASP B 2 80 ? 54.684 48.207 76.062 1.00 16.34 80 ASP B O 1
ATOM 2751 N N . ARG B 2 81 ? 54.498 49.940 77.494 1.00 16.43 81 ARG B N 1
ATOM 2752 C CA . ARG B 2 81 ? 54.037 49.112 78.606 1.00 18.44 81 ARG B CA 1
ATOM 2753 C C . ARG B 2 81 ? 52.631 48.583 78.344 1.00 14.91 81 ARG B C 1
ATOM 2754 O O . ARG B 2 81 ? 52.365 47.407 78.572 1.00 14.12 81 ARG B O 1
ATOM 2762 N N . ALA B 2 82 ? 51.744 49.423 77.822 1.00 13.70 82 ALA B N 1
ATOM 2763 C CA . ALA B 2 82 ? 50.406 48.943 77.475 1.00 14.35 82 ALA B CA 1
ATOM 2764 C C . ALA B 2 82 ? 50.483 47.845 76.413 1.00 16.25 82 ALA B C 1
ATOM 2765 O O . ALA B 2 82 ? 49.736 46.871 76.480 1.00 15.10 82 ALA B O 1
ATOM 2767 N N . ARG B 2 83 ? 51.387 48.009 75.448 1.00 15.84 83 ARG B N 1
ATOM 2768 C CA A ARG B 2 83 ? 51.593 47.010 74.403 0.48 15.22 83 ARG B CA 1
ATOM 2769 C CA B ARG B 2 83 ? 51.598 47.010 74.402 0.52 15.22 83 ARG B CA 1
ATOM 2770 C C . ARG B 2 83 ? 52.047 45.684 75.002 1.00 15.51 83 ARG B C 1
ATOM 2771 O O . ARG B 2 83 ? 51.538 44.626 74.648 1.00 15.90 83 ARG B O 1
ATOM 2786 N N . GLU B 2 84 ? 53.005 45.765 75.915 1.00 15.47 84 GLU B N 1
ATOM 2787 C CA . GLU B 2 84 ? 53.545 44.583 76.565 1.00 16.95 84 GLU B CA 1
ATOM 2788 C C . GLU B 2 84 ? 52.473 43.901 77.396 1.00 15.87 84 GLU B C 1
ATOM 2789 O O . GLU B 2 84 ? 52.390 42.680 77.440 1.00 15.69 84 GLU B O 1
ATOM 2795 N N . VAL B 2 85 ? 51.660 44.700 78.079 1.00 14.77 85 VAL B N 1
ATOM 2796 C CA . VAL B 2 85 ? 50.641 44.110 78.932 1.00 16.57 85 VAL B CA 1
ATOM 2797 C C . VAL B 2 85 ? 49.549 43.473 78.060 1.00 13.76 85 VAL B C 1
ATOM 2798 O O . VAL B 2 85 ? 49.047 42.394 78.383 1.00 13.87 85 VAL B O 1
ATOM 2802 N N . LEU B 2 86 ? 49.217 44.105 76.939 1.00 13.89 86 LEU B N 1
ATOM 2803 C CA . LEU B 2 86 ? 48.229 43.534 76.036 1.00 14.28 86 LEU B CA 1
ATOM 2804 C C . LEU B 2 86 ? 48.706 42.200 75.467 1.00 15.21 86 LEU B C 1
ATOM 2805 O O . LEU B 2 86 ? 47.928 41.264 75.370 1.00 15.41 86 LEU B O 1
ATOM 2810 N N . GLU B 2 87 ? 49.985 42.115 75.108 1.00 15.93 87 GLU B N 1
ATOM 2811 C CA A GLU B 2 87 ? 50.546 40.872 74.590 0.43 17.06 87 GLU B CA 1
ATOM 2812 C CA B GLU B 2 87 ? 50.530 40.868 74.584 0.57 17.06 87 GLU B CA 1
ATOM 2813 C C . GLU B 2 87 ? 50.437 39.752 75.624 1.00 16.88 87 GLU B C 1
ATOM 2814 O O . GLU B 2 87 ? 50.073 38.624 75.295 1.00 17.46 87 GLU B O 1
ATOM 2825 N N . ALA B 2 88 ? 50.750 40.077 76.873 1.00 16.23 88 ALA B N 1
ATOM 2826 C CA . ALA B 2 88 ? 50.668 39.101 77.950 1.00 18.50 88 ALA B CA 1
ATOM 2827 C C . ALA B 2 88 ? 49.216 38.696 78.198 1.00 15.58 88 ALA B C 1
ATOM 2828 O O . ALA B 2 88 ? 48.914 37.531 78.475 1.00 15.91 88 ALA B O 1
ATOM 2830 N N . TRP B 2 89 ? 48.312 39.662 78.101 1.00 14.82 89 TRP B N 1
ATOM 2831 C CA . TRP B 2 89 ? 46.893 39.365 78.256 1.00 14.47 89 TRP B CA 1
ATOM 2832 C C . TRP B 2 89 ? 46.373 38.419 77.176 1.00 15.20 89 TRP B C 1
ATOM 2833 O O . TRP B 2 89 ? 45.716 37.417 77.475 1.00 15.36 89 TRP B O 1
ATOM 2844 N N . LYS B 2 90 ? 46.669 38.735 75.921 1.00 15.80 90 LYS B N 1
ATOM 2845 C CA . LYS B 2 90 ? 46.239 37.875 74.822 1.00 16.76 90 LYS B CA 1
ATOM 2846 C C . LYS B 2 90 ? 46.856 36.485 74.960 1.00 18.09 90 LYS B C 1
ATOM 2847 O O . LYS B 2 90 ? 46.184 35.480 74.720 1.00 17.93 90 LYS B O 1
ATOM 2853 N N . ALA B 2 91 ? 48.115 36.414 75.387 1.00 17.65 91 ALA B N 1
ATOM 2854 C CA . ALA B 2 91 ? 48.744 35.110 75.619 1.00 19.97 91 ALA B CA 1
ATOM 2855 C C . ALA B 2 91 ? 47.985 34.279 76.656 1.00 18.01 91 ALA B C 1
ATOM 2856 O O . ALA B 2 91 ? 47.938 33.054 76.555 1.00 20.07 91 ALA B O 1
ATOM 2858 N N . ALA B 2 92 ? 47.403 34.941 77.653 1.00 16.93 92 ALA B N 1
ATOM 2859 C CA . ALA B 2 92 ? 46.710 34.228 78.726 1.00 17.43 92 ALA B CA 1
ATOM 2860 C C . ALA B 2 92 ? 45.305 33.782 78.320 1.00 20.83 92 ALA B C 1
ATOM 2861 O O . ALA B 2 92 ? 44.824 32.756 78.807 1.00 22.48 92 ALA B O 1
ATOM 2863 N N . ILE B 2 93 ? 44.654 34.527 77.423 1.00 21.28 93 ILE B N 1
ATOM 2864 C CA . ILE B 2 93 ? 43.240 34.289 77.142 1.00 22.08 93 ILE B CA 1
ATOM 2865 C C . ILE B 2 93 ? 42.900 33.655 75.784 1.00 25.35 93 ILE B C 1
ATOM 2866 O O . ILE B 2 93 ? 41.814 33.096 75.624 1.00 34.09 93 ILE B O 1
ATOM 2871 N N . GLU B 2 94 ? 43.793 33.716 74.805 1.00 23.62 94 GLU B N 1
ATOM 2872 C CA . GLU B 2 94 ? 43.425 33.182 73.495 1.00 29.02 94 GLU B CA 1
ATOM 2873 C C . GLU B 2 94 ? 44.180 31.904 73.179 1.00 32.38 94 GLU B C 1
ATOM 2874 O O . GLU B 2 94 ? 45.046 31.480 73.945 1.00 30.25 94 GLU B O 1
ATOM 2881 N N . MET C 1 1 ? 8.814 85.897 92.843 1.00 49.67 1 MET C N 1
ATOM 2882 C CA . MET C 1 1 ? 8.317 85.118 91.723 1.00 30.95 1 MET C CA 1
ATOM 2883 C C . MET C 1 1 ? 8.747 83.669 91.879 1.00 22.01 1 MET C C 1
ATOM 2884 O O . MET C 1 1 ? 8.579 82.869 90.966 1.00 22.21 1 MET C O 1
ATOM 2889 N N . VAL C 1 2 ? 9.321 83.340 93.032 1.00 20.91 2 VAL C N 1
ATOM 2890 C CA . VAL C 1 2 ? 9.597 81.945 93.350 1.00 19.97 2 VAL C CA 1
ATOM 2891 C C . VAL C 1 2 ? 8.275 81.206 93.577 1.00 26.72 2 VAL C C 1
ATOM 2892 O O . VAL C 1 2 ? 7.470 81.600 94.424 1.00 27.86 2 VAL C O 1
ATOM 2896 N N . GLU C 1 3 ? 8.035 80.167 92.783 1.00 23.15 3 GLU C N 1
ATOM 2897 C CA . GLU C 1 3 ? 6.847 79.330 92.944 1.00 24.17 3 GLU C CA 1
ATOM 2898 C C . GLU C 1 3 ? 7.153 77.876 92.641 1.00 27.78 3 GLU C C 1
ATOM 2899 O O . GLU C 1 3 ? 8.126 77.567 91.945 1.00 23.46 3 GLU C O 1
ATOM 2905 N N . PHE C 1 4 ? 6.300 77.002 93.171 1.00 25.11 4 PHE C N 1
ATOM 2906 C CA . PHE C 1 4 ? 6.226 75.599 92.789 1.00 29.77 4 PHE C CA 1
ATOM 2907 C C . PHE C 1 4 ? 4.861 75.272 92.215 1.00 32.06 4 PHE C C 1
ATOM 2908 O O . PHE C 1 4 ? 3.828 75.732 92.705 1.00 30.64 4 PHE C O 1
ATOM 2916 N N . LYS C 1 5 ? 4.854 74.463 91.174 1.00 24.39 5 LYS C N 1
ATOM 2917 C CA . LYS C 1 5 ? 3.617 73.870 90.721 1.00 24.13 5 LYS C CA 1
ATOM 2918 C C . LYS C 1 5 ? 3.858 72.370 90.636 1.00 27.52 5 LYS C C 1
ATOM 2919 O O . LYS C 1 5 ? 4.743 71.923 89.905 1.00 25.60 5 LYS C O 1
ATOM 2925 N N . ILE C 1 6 ? 3.117 71.602 91.431 1.00 28.52 6 ILE C N 1
ATOM 2926 C CA . ILE C 1 6 ? 3.226 70.146 91.386 1.00 28.21 6 ILE C CA 1
ATOM 2927 C C . ILE C 1 6 ? 2.359 69.639 90.261 1.00 31.23 6 ILE C C 1
ATOM 2928 O O . ILE C 1 6 ? 1.139 69.780 90.312 1.00 32.89 6 ILE C O 1
ATOM 2933 N N . LEU C 1 7 ? 2.976 69.064 89.239 1.00 24.44 7 LEU C N 1
ATOM 2934 C CA . LEU C 1 7 ? 2.210 68.595 88.102 1.00 28.31 7 LEU C CA 1
ATOM 2935 C C . LEU C 1 7 ? 1.585 67.238 88.419 1.00 31.75 7 LEU C C 1
ATOM 2936 O O . LEU C 1 7 ? 0.361 67.077 88.354 1.00 28.86 7 LEU C O 1
ATOM 2941 N N . GLU C 1 8 ? 2.415 66.275 88.804 1.00 23.77 8 GLU C N 1
ATOM 2942 C CA . GLU C 1 8 ? 1.953 64.907 88.993 1.00 22.38 8 GLU C CA 1
ATOM 2943 C C . GLU C 1 8 ? 2.710 64.170 90.088 1.00 22.63 8 GLU C C 1
ATOM 2944 O O . GLU C 1 8 ? 3.914 64.373 90.262 1.00 21.16 8 GLU C O 1
ATOM 2950 N N . LYS C 1 9 ? 2.004 63.303 90.806 1.00 24.90 9 LYS C N 1
ATOM 2951 C CA . LYS C 1 9 ? 2.624 62.312 91.681 1.00 24.03 9 LYS C CA 1
ATOM 2952 C C . LYS C 1 9 ? 2.387 60.909 91.129 1.00 25.04 9 LYS C C 1
ATOM 2953 O O . LYS C 1 9 ? 1.256 60.544 90.796 1.00 25.41 9 LYS C O 1
ATOM 2959 N N . ARG C 1 10 ? 3.457 60.129 91.025 1.00 22.38 10 ARG C N 1
ATOM 2960 C CA . ARG C 1 10 ? 3.383 58.776 90.467 1.00 24.88 10 ARG C CA 1
ATOM 2961 C C . ARG C 1 10 ? 4.178 57.824 91.363 1.00 22.10 10 ARG C C 1
ATOM 2962 O O . ARG C 1 10 ? 4.831 58.284 92.300 1.00 22.66 10 ARG C O 1
ATOM 2970 N N . PRO C 1 11 ? 4.116 56.499 91.110 1.00 23.35 11 PRO C N 1
ATOM 2971 C CA . PRO C 1 11 ? 4.839 55.623 92.041 1.00 26.66 11 PRO C CA 1
ATOM 2972 C C . PRO C 1 11 ? 6.304 56.013 92.228 1.00 24.11 11 PRO C C 1
ATOM 2973 O O . PRO C 1 11 ? 7.035 56.146 91.246 1.00 20.89 11 PRO C O 1
ATOM 2977 N N . ASP C 1 12 ? 6.691 56.232 93.483 1.00 25.56 12 ASP C N 1
ATOM 2978 C CA . ASP C 1 12 ? 8.056 56.609 93.851 1.00 21.27 12 ASP C CA 1
ATOM 2979 C C . ASP C 1 12 ? 8.570 57.880 93.166 1.00 19.03 12 ASP C C 1
ATOM 2980 O O . ASP C 1 12 ? 9.774 58.069 93.081 1.00 21.47 12 ASP C O 1
ATOM 2985 N N . SER C 1 13 ? 7.685 58.759 92.698 1.00 17.01 13 SER C N 1
ATOM 2986 C CA . SER C 1 13 ? 8.147 59.866 91.854 1.00 17.67 13 SER C CA 1
ATOM 2987 C C . SER C 1 13 ? 7.233 61.080 91.825 1.00 18.51 13 SER C C 1
ATOM 2988 O O . SER C 1 13 ? 6.067 61.024 92.224 1.00 20.65 13 SER C O 1
ATOM 2991 N N . ILE C 1 14 ? 7.780 62.193 91.353 1.00 15.28 14 ILE C N 1
ATOM 2992 C CA . ILE C 1 14 ? 7.044 63.442 91.304 1.00 18.01 14 ILE C CA 1
ATOM 2993 C C . ILE C 1 14 ? 7.595 64.302 90.176 1.00 18.02 14 ILE C C 1
ATOM 2994 O O . ILE C 1 14 ? 8.771 64.211 89.844 1.00 16.91 14 ILE C O 1
ATOM 2999 N N . LYS C 1 15 ? 6.733 65.107 89.559 1.00 17.69 15 LYS C N 1
ATOM 3000 C CA . LYS C 1 15 ? 7.185 66.096 88.586 1.00 20.15 15 LYS C CA 1
ATOM 3001 C C . LYS C 1 15 ? 6.663 67.452 89.018 1.00 20.64 15 LYS C C 1
ATOM 3002 O O . LYS C 1 15 ? 5.500 67.582 89.396 1.00 21.30 15 LYS C O 1
ATOM 3008 N N . PHE C 1 16 ? 7.527 68.458 88.994 1.00 18.18 16 PHE C N 1
ATOM 3009 C CA . PHE C 1 16 ? 7.109 69.792 89.368 1.00 23.40 16 PHE C CA 1
ATOM 3010 C C . PHE C 1 16 ? 7.817 70.839 88.527 1.00 18.84 16 PHE C C 1
ATOM 3011 O O . PHE C 1 16 ? 8.864 70.579 87.931 1.00 17.28 16 PHE C O 1
ATOM 3019 N N . ILE C 1 17 ? 7.211 72.014 88.463 1.00 20.70 17 ILE C N 1
ATOM 3020 C CA . ILE C 1 17 ? 7.875 73.182 87.916 1.00 18.67 17 ILE C CA 1
ATOM 3021 C C . ILE C 1 17 ? 8.345 74.062 89.069 1.00 20.06 17 ILE C C 1
ATOM 3022 O O . ILE C 1 17 ? 7.554 74.435 89.939 1.00 23.58 17 ILE C O 1
ATOM 3027 N N . VAL C 1 18 ? 9.635 74.378 89.091 1.00 18.14 18 VAL C N 1
ATOM 3028 C CA . VAL C 1 18 ? 10.114 75.394 90.004 1.00 20.45 18 VAL C CA 1
ATOM 3029 C C . VAL C 1 18 ? 10.357 76.663 89.187 1.00 19.53 18 VAL C C 1
ATOM 3030 O O . VAL C 1 18 ? 10.966 76.619 88.117 1.00 20.34 18 VAL C O 1
ATOM 3034 N N . SER C 1 19 ? 9.840 77.784 89.679 1.00 19.75 19 SER C N 1
ATOM 3035 C CA A SER C 1 19 ? 9.941 79.059 88.975 0.45 20.75 19 SER C CA 1
ATOM 3036 C CA B SER C 1 19 ? 9.967 79.051 88.968 0.55 18.83 19 SER C CA 1
ATOM 3037 C C . SER C 1 19 ? 10.661 80.104 89.821 1.00 20.20 19 SER C C 1
ATOM 3038 O O . SER C 1 19 ? 10.791 79.953 91.031 1.00 20.07 19 SER C O 1
ATOM 3043 N N . GLY C 1 20 ? 11.111 81.169 89.174 1.00 19.02 20 GLY C N 1
ATOM 3044 C CA . GLY C 1 20 ? 11.767 82.251 89.887 1.00 21.85 20 GLY C CA 1
ATOM 3045 C C . GLY C 1 20 ? 13.182 81.938 90.359 1.00 22.47 20 GLY C C 1
ATOM 3046 O O . GLY C 1 20 ? 13.702 82.611 91.250 1.00 23.57 20 GLY C O 1
ATOM 3047 N N . VAL C 1 21 ? 13.814 80.936 89.754 1.00 21.09 21 VAL C N 1
ATOM 3048 C CA . VAL C 1 21 ? 15.199 80.616 90.064 1.00 18.26 21 VAL C CA 1
ATOM 3049 C C . VAL C 1 21 ? 16.045 80.791 88.801 1.00 21.28 21 VAL C C 1
ATOM 3050 O O . VAL C 1 21 ? 15.642 81.498 87.880 1.00 25.92 21 VAL C O 1
ATOM 3054 N N . ASP C 1 22 ? 17.233 80.206 88.769 1.00 24.77 22 ASP C N 1
ATOM 3055 C CA . ASP C 1 22 ? 18.102 80.363 87.607 1.00 24.59 22 ASP C CA 1
ATOM 3056 C C . ASP C 1 22 ? 18.902 79.090 87.399 1.00 22.18 22 ASP C C 1
ATOM 3057 O O . ASP C 1 22 ? 18.757 78.153 88.168 1.00 20.03 22 ASP C O 1
ATOM 3062 N N . VAL C 1 23 ? 19.690 79.026 86.332 1.00 22.34 23 VAL C N 1
ATOM 3063 C CA . VAL C 1 23 ? 20.405 77.795 86.031 1.00 21.16 23 VAL C CA 1
ATOM 3064 C C . VAL C 1 23 ? 21.401 77.418 87.141 1.00 18.55 23 VAL C C 1
ATOM 3065 O O . VAL C 1 23 ? 21.450 76.254 87.530 1.00 17.67 23 VAL C O 1
ATOM 3069 N N . PRO C 1 24 ? 22.164 78.389 87.684 1.00 18.66 24 PRO C N 1
ATOM 3070 C CA . PRO C 1 24 ? 23.009 77.951 88.807 1.00 19.41 24 PRO C CA 1
ATOM 3071 C C . PRO C 1 24 ? 22.239 77.291 89.960 1.00 15.75 24 PRO C C 1
ATOM 3072 O O . PRO C 1 24 ? 22.671 76.249 90.481 1.00 13.56 24 PRO C O 1
ATOM 3076 N N . PHE C 1 25 ? 21.102 77.858 90.341 1.00 14.00 25 PHE C N 1
ATOM 3077 C CA . PHE C 1 25 ? 20.351 77.273 91.434 1.00 13.58 25 PHE C CA 1
ATOM 3078 C C . PHE C 1 25 ? 19.756 75.919 91.046 1.00 15.08 25 PHE C C 1
ATOM 3079 O O . PHE C 1 25 ? 19.792 74.972 91.834 1.00 14.65 25 PHE C O 1
ATOM 3087 N N . ALA C 1 26 ? 19.207 75.823 89.835 1.00 16.63 26 ALA C N 1
ATOM 3088 C CA . ALA C 1 26 ? 18.588 74.575 89.396 1.00 15.55 26 ALA C CA 1
ATOM 3089 C C . ALA C 1 26 ? 19.641 73.475 89.350 1.00 15.63 26 ALA C C 1
ATOM 3090 O O . ALA C 1 26 ? 19.412 72.350 89.808 1.00 13.34 26 ALA C O 1
ATOM 3092 N N . ASN C 1 27 ? 20.809 73.831 88.828 1.00 15.59 27 ASN C N 1
ATOM 3093 C CA . ASN C 1 27 ? 21.956 72.932 88.827 1.00 13.21 27 ASN C CA 1
ATOM 3094 C C . ASN C 1 27 ? 22.327 72.452 90.226 1.00 13.58 27 ASN C C 1
ATOM 3095 O O . ASN C 1 27 ? 22.556 71.267 90.430 1.00 13.20 27 ASN C O 1
ATOM 3100 N N . ALA C 1 28 ? 22.399 73.379 91.175 1.00 15.71 28 ALA C N 1
ATOM 3101 C CA . ALA C 1 28 ? 22.731 73.043 92.561 1.00 12.62 28 ALA C CA 1
ATOM 3102 C C . ALA C 1 28 ? 21.661 72.151 93.202 1.00 12.81 28 ALA C C 1
ATOM 3103 O O . ALA C 1 28 ? 21.990 71.241 93.948 1.00 13.26 28 ALA C O 1
ATOM 3105 N N . LEU C 1 29 ? 20.384 72.417 92.913 1.00 13.73 29 LEU C N 1
ATOM 3106 C CA . LEU C 1 29 ? 19.306 71.598 93.441 1.00 14.13 29 LEU C CA 1
ATOM 3107 C C . LEU C 1 29 ? 19.401 70.175 92.913 1.00 11.79 29 LEU C C 1
ATOM 3108 O O . LEU C 1 29 ? 19.310 69.229 93.681 1.00 12.16 29 LEU C O 1
ATOM 3113 N N . ARG C 1 30 ? 19.598 70.027 91.608 1.00 13.27 30 ARG C N 1
ATOM 3114 C CA . ARG C 1 30 ? 19.751 68.696 91.029 1.00 14.48 30 ARG C CA 1
ATOM 3115 C C . ARG C 1 30 ? 20.945 67.953 91.630 1.00 14.26 30 ARG C C 1
ATOM 3116 O O . ARG C 1 30 ? 20.846 66.786 92.011 1.00 15.01 30 ARG C O 1
ATOM 3124 N N . ARG C 1 31 ? 22.076 68.645 91.707 1.00 13.16 31 ARG C N 1
ATOM 3125 C CA . ARG C 1 31 ? 23.296 68.033 92.236 1.00 13.29 31 ARG C CA 1
ATOM 3126 C C . ARG C 1 31 ? 23.158 67.664 93.709 1.00 15.08 31 ARG C C 1
ATOM 3127 O O . ARG C 1 31 ? 23.666 66.637 94.152 1.00 15.66 31 ARG C O 1
ATOM 3135 N N . THR C 1 32 ? 22.451 68.488 94.472 1.00 12.63 32 THR C N 1
ATOM 3136 C CA . THR C 1 32 ? 22.289 68.198 95.888 1.00 12.96 32 THR C CA 1
ATOM 3137 C C . THR C 1 32 ? 21.409 66.968 96.078 1.00 16.56 32 THR C C 1
ATOM 3138 O O . THR C 1 32 ? 21.696 66.105 96.917 1.00 16.80 32 THR C O 1
ATOM 3142 N N . ILE C 1 33 ? 20.353 66.878 95.281 1.00 13.74 33 ILE C N 1
ATOM 3143 C CA . ILE C 1 33 ? 19.438 65.758 95.363 1.00 17.02 33 ILE C CA 1
ATOM 3144 C C . ILE C 1 33 ? 20.167 64.460 95.070 1.00 23.30 33 ILE C C 1
ATOM 3145 O O . ILE C 1 33 ? 20.014 63.469 95.784 1.00 25.47 33 ILE C O 1
ATOM 3150 N N . LEU C 1 34 ? 20.978 64.472 94.022 1.00 15.64 34 LEU C N 1
ATOM 3151 C CA . LEU C 1 34 ? 21.665 63.241 93.625 1.00 19.39 34 LEU C CA 1
ATOM 3152 C C . LEU C 1 34 ? 22.799 62.843 94.527 1.00 24.65 34 LEU C C 1
ATOM 3153 O O . LEU C 1 34 ? 22.883 61.686 94.948 1.00 23.90 34 LEU C O 1
ATOM 3158 N N . SER C 1 35 ? 23.673 63.796 94.822 1.00 17.10 35 SER C N 1
ATOM 3159 C CA A SER C 1 35 ? 24.968 63.457 95.399 0.50 23.32 35 SER C CA 1
ATOM 3160 C CA B SER C 1 35 ? 24.979 63.491 95.382 0.50 23.52 35 SER C CA 1
ATOM 3161 C C . SER C 1 35 ? 25.167 63.925 96.835 1.00 19.06 35 SER C C 1
ATOM 3162 O O . SER C 1 35 ? 26.179 63.592 97.452 1.00 16.84 35 SER C O 1
ATOM 3167 N N . GLU C 1 36 ? 24.204 64.672 97.387 1.00 16.54 36 GLU C N 1
ATOM 3168 C CA . GLU C 1 36 ? 24.350 65.101 98.784 1.00 14.98 36 GLU C CA 1
ATOM 3169 C C . GLU C 1 36 ? 23.343 64.451 99.730 1.00 13.62 36 GLU C C 1
ATOM 3170 O O . GLU C 1 36 ? 23.708 64.094 100.848 1.00 15.77 36 GLU C O 1
ATOM 3176 N N . VAL C 1 37 ? 22.086 64.321 99.298 1.00 12.84 37 VAL C N 1
ATOM 3177 C CA . VAL C 1 37 ? 21.047 63.747 100.155 1.00 13.34 37 VAL C CA 1
ATOM 3178 C C . VAL C 1 37 ? 21.465 62.325 100.526 1.00 12.94 37 VAL C C 1
ATOM 3179 O O . VAL C 1 37 ? 21.701 61.502 99.644 1.00 15.72 37 VAL C O 1
ATOM 3183 N N . PRO C 1 38 ? 21.596 62.049 101.829 1.00 14.26 38 PRO C N 1
ATOM 3184 C CA . PRO C 1 38 ? 22.159 60.755 102.238 1.00 14.25 38 PRO C CA 1
ATOM 3185 C C . PRO C 1 38 ? 21.151 59.625 102.414 1.00 16.97 38 PRO C C 1
ATOM 3186 O O . PRO C 1 38 ? 19.961 59.842 102.632 1.00 15.15 38 PRO C O 1
ATOM 3190 N N . THR C 1 39 ? 21.656 58.396 102.306 1.00 13.30 39 THR C N 1
ATOM 3191 C CA . THR C 1 39 ? 20.861 57.211 102.602 1.00 12.89 39 THR C CA 1
ATOM 3192 C C . THR C 1 39 ? 21.726 56.229 103.373 1.00 10.26 39 THR C C 1
ATOM 3193 O O . THR C 1 39 ? 22.942 56.353 103.378 1.00 12.70 39 THR C O 1
ATOM 3197 N N . PHE C 1 40 ? 21.101 55.250 104.015 1.00 11.93 40 PHE C N 1
ATOM 3198 C CA . PHE C 1 40 ? 21.850 54.091 104.498 1.00 9.49 40 PHE C CA 1
ATOM 3199 C C . PHE C 1 40 ? 22.118 53.137 103.344 1.00 10.72 40 PHE C C 1
ATOM 3200 O O . PHE C 1 40 ? 21.226 52.866 102.542 1.00 13.87 40 PHE C O 1
ATOM 3208 N N . ALA C 1 41 ? 23.345 52.633 103.262 1.00 11.16 41 ALA C N 1
ATOM 3209 C CA . ALA C 1 41 ? 23.667 51.572 102.310 1.00 9.79 41 ALA C CA 1
ATOM 3210 C C . ALA C 1 41 ? 24.822 50.761 102.856 1.00 11.33 41 ALA C C 1
ATOM 3211 O O . ALA C 1 41 ? 25.661 51.287 103.597 1.00 11.29 41 ALA C O 1
ATOM 3213 N N . VAL C 1 42 ? 24.862 49.480 102.498 1.00 10.59 42 VAL C N 1
ATOM 3214 C CA . VAL C 1 42 ? 25.999 48.610 102.815 1.00 10.14 42 VAL C CA 1
ATOM 3215 C C . VAL C 1 42 ? 27.300 49.155 102.204 1.00 10.86 42 VAL C C 1
ATOM 3216 O O . VAL C 1 42 ? 27.385 49.415 101.005 1.00 14.22 42 VAL C O 1
ATOM 3220 N N . ASP C 1 43 ? 28.310 49.327 103.048 1.00 13.39 43 ASP C N 1
ATOM 3221 C CA A ASP C 1 43 ? 29.578 49.988 102.728 0.52 16.57 43 ASP C CA 1
ATOM 3222 C CA B ASP C 1 43 ? 29.542 49.875 102.498 0.48 16.78 43 ASP C CA 1
ATOM 3223 C C . ASP C 1 43 ? 30.750 48.990 102.721 1.00 17.70 43 ASP C C 1
ATOM 3224 O O . ASP C 1 43 ? 31.714 49.107 101.967 1.00 23.63 43 ASP C O 1
ATOM 3233 N N . GLU C 1 44 ? 30.690 48.060 103.659 1.00 15.24 44 GLU C N 1
ATOM 3234 C CA . GLU C 1 44 ? 31.743 47.058 103.780 1.00 15.05 44 GLU C CA 1
ATOM 3235 C C . GLU C 1 44 ? 31.112 45.721 104.110 1.00 13.21 44 GLU C C 1
ATOM 3236 O O . GLU C 1 44 ? 30.069 45.677 104.749 1.00 14.34 44 GLU C O 1
ATOM 3242 N N . VAL C 1 45 ? 31.727 44.636 103.656 1.00 10.57 45 VAL C N 1
ATOM 3243 C CA . VAL C 1 45 ? 31.203 43.303 103.939 1.00 9.69 45 VAL C CA 1
ATOM 3244 C C . VAL C 1 45 ? 32.338 42.378 104.335 1.00 12.17 45 VAL C C 1
ATOM 3245 O O . VAL C 1 45 ? 33.338 42.270 103.618 1.00 15.66 45 VAL C O 1
ATOM 3249 N N . GLU C 1 46 ? 32.174 41.731 105.477 1.00 10.51 46 GLU C N 1
ATOM 3250 C CA . GLU C 1 46 ? 33.104 40.710 105.952 1.00 11.11 46 GLU C CA 1
ATOM 3251 C C . GLU C 1 46 ? 32.512 39.344 105.615 1.00 10.87 46 GLU C C 1
ATOM 3252 O O . GLU C 1 46 ? 31.461 38.984 106.151 1.00 11.77 46 GLU C O 1
ATOM 3258 N N . PHE C 1 47 ? 33.177 38.587 104.746 1.00 9.17 47 PHE C N 1
ATOM 3259 C CA . PHE C 1 47 ? 32.745 37.231 104.421 1.00 9.16 47 PHE C CA 1
ATOM 3260 C C . PHE C 1 47 ? 33.410 36.192 105.305 1.00 13.11 47 PHE C C 1
ATOM 3261 O O . PHE C 1 47 ? 34.634 36.170 105.451 1.00 13.78 47 PHE C O 1
ATOM 3269 N N . LEU C 1 48 ? 32.593 35.337 105.908 1.00 10.91 48 LEU C N 1
ATOM 3270 C CA . LEU C 1 48 ? 33.096 34.202 106.677 1.00 11.71 48 LEU C CA 1
ATOM 3271 C C . LEU C 1 48 ? 33.096 32.940 105.820 1.00 11.72 48 LEU C C 1
ATOM 3272 O O . LEU C 1 48 ? 33.937 32.055 105.993 1.00 12.89 48 LEU C O 1
ATOM 3277 N N . GLU C 1 49 ? 32.140 32.845 104.902 1.00 12.85 49 GLU C N 1
ATOM 3278 C CA . GLU C 1 49 ? 32.186 31.777 103.910 1.00 13.57 49 GLU C CA 1
ATOM 3279 C C . GLU C 1 49 ? 31.311 32.142 102.715 1.00 11.14 49 GLU C C 1
ATOM 3280 O O . GLU C 1 49 ? 30.355 32.911 102.823 1.00 12.64 49 GLU C O 1
ATOM 3286 N N . ASN C 1 50 ? 31.701 31.629 101.559 1.00 11.79 50 ASN C N 1
ATOM 3287 C CA . ASN C 1 50 ? 30.966 31.859 100.316 1.00 10.27 50 ASN C CA 1
ATOM 3288 C C . ASN C 1 50 ? 31.273 30.731 99.354 1.00 12.58 50 ASN C C 1
ATOM 3289 O O . ASN C 1 50 ? 32.243 30.776 98.590 1.00 11.40 50 ASN C O 1
ATOM 3294 N N . ASP C 1 51 ? 30.426 29.712 99.396 1.00 9.41 51 ASP C N 1
ATOM 3295 C CA . ASP C 1 51 ? 30.568 28.562 98.524 1.00 12.79 51 ASP C CA 1
ATOM 3296 C C . ASP C 1 51 ? 29.745 28.730 97.248 1.00 12.23 51 ASP C C 1
ATOM 3297 O O . ASP C 1 51 ? 29.595 27.780 96.478 1.00 12.80 51 ASP C O 1
ATOM 3302 N N . SER C 1 52 ? 29.210 29.930 97.015 1.00 9.73 52 SER C N 1
ATOM 3303 C CA . SER C 1 52 ? 28.320 30.132 95.876 1.00 10.06 52 SER C CA 1
ATOM 3304 C C . SER C 1 52 ? 29.066 30.188 94.545 1.00 9.58 52 SER C C 1
ATOM 3305 O O . SER C 1 52 ? 30.302 30.157 94.493 1.00 12.16 52 SER C O 1
ATOM 3308 N N . ALA C 1 53 ? 28.292 30.345 93.483 1.00 11.65 53 ALA C N 1
ATOM 3309 C CA . ALA C 1 53 ? 28.851 30.478 92.143 1.00 12.15 53 ALA C CA 1
ATOM 3310 C C . ALA C 1 53 ? 29.556 31.811 91.906 1.00 11.20 53 ALA C C 1
ATOM 3311 O O . ALA C 1 53 ? 30.283 31.944 90.921 1.00 11.39 53 ALA C O 1
ATOM 3313 N N . LEU C 1 54 ? 29.337 32.795 92.776 1.00 10.81 54 LEU C N 1
ATOM 3314 C CA . LEU C 1 54 ? 29.780 34.162 92.496 1.00 9.34 54 LEU C CA 1
ATOM 3315 C C . LEU C 1 54 ? 30.923 34.630 93.391 1.00 10.06 54 LEU C C 1
ATOM 3316 O O . LEU C 1 54 ? 31.070 34.186 94.527 1.00 9.97 54 LEU C O 1
ATOM 3321 N N . PHE C 1 55 ? 31.706 35.557 92.866 1.00 11.38 55 PHE C N 1
ATOM 3322 C CA . PHE C 1 55 ? 32.761 36.203 93.640 1.00 9.71 55 PHE C CA 1
ATOM 3323 C C . PHE C 1 55 ? 32.204 36.970 94.829 1.00 8.84 55 PHE C C 1
ATOM 3324 O O . PHE C 1 55 ? 31.109 37.543 94.762 1.00 10.94 55 PHE C O 1
ATOM 3332 N N . ASP C 1 56 ? 32.993 37.004 95.900 1.00 8.79 56 ASP C N 1
ATOM 3333 C CA . ASP C 1 56 ? 32.712 37.828 97.072 1.00 8.61 56 ASP C CA 1
ATOM 3334 C C . ASP C 1 56 ? 32.357 39.247 96.644 1.00 10.64 56 ASP C C 1
ATOM 3335 O O . ASP C 1 56 ? 31.381 39.824 97.103 1.00 12.32 56 ASP C O 1
ATOM 3340 N N . GLU C 1 57 ? 33.198 39.813 95.781 1.00 11.16 57 GLU C N 1
ATOM 3341 C CA . GLU C 1 57 ? 33.063 41.214 95.431 1.00 11.96 57 GLU C CA 1
ATOM 3342 C C . GLU C 1 57 ? 31.741 41.497 94.757 1.00 11.57 57 GLU C C 1
ATOM 3343 O O . GLU C 1 57 ? 31.141 42.555 94.946 1.00 13.88 57 GLU C O 1
ATOM 3349 N N . ILE C 1 58 ? 31.284 40.531 93.974 1.00 11.96 58 ILE C N 1
ATOM 3350 C CA . ILE C 1 58 ? 30.036 40.690 93.236 1.00 8.57 58 ILE C CA 1
ATOM 3351 C C . ILE C 1 58 ? 28.844 40.632 94.202 1.00 9.51 58 ILE C C 1
ATOM 3352 O O . ILE C 1 58 ? 27.915 41.444 94.101 1.00 11.08 58 ILE C O 1
ATOM 3357 N N . ILE C 1 59 ? 28.872 39.696 95.153 1.00 8.55 59 ILE C N 1
ATOM 3358 C CA . ILE C 1 59 ? 27.843 39.651 96.184 1.00 8.40 59 ILE C CA 1
ATOM 3359 C C . ILE C 1 59 ? 27.867 40.924 97.029 1.00 9.63 59 ILE C C 1
ATOM 3360 O O . ILE C 1 59 ? 26.813 41.474 97.325 1.00 9.88 59 ILE C O 1
ATOM 3365 N N . ALA C 1 60 ? 29.059 41.410 97.385 1.00 9.33 60 ALA C N 1
ATOM 3366 C CA . ALA C 1 60 ? 29.146 42.622 98.200 1.00 10.66 60 ALA C CA 1
ATOM 3367 C C . ALA C 1 60 ? 28.556 43.833 97.467 1.00 11.78 60 ALA C C 1
ATOM 3368 O O . ALA C 1 60 ? 27.897 44.670 98.085 1.00 11.63 60 ALA C O 1
ATOM 3370 N N . HIS C 1 61 ? 28.767 43.914 96.157 1.00 11.09 61 HIS C N 1
ATOM 3371 C CA . HIS C 1 61 ? 28.174 44.994 95.381 1.00 16.15 61 HIS C CA 1
ATOM 3372 C C . HIS C 1 61 ? 26.655 44.872 95.296 1.00 16.29 61 HIS C C 1
ATOM 3373 O O . HIS C 1 61 ? 25.949 45.866 95.399 1.00 14.08 61 HIS C O 1
ATOM 3380 N N . ARG C 1 62 ? 26.143 43.657 95.102 1.00 10.88 62 ARG C N 1
ATOM 3381 C CA . ARG C 1 62 ? 24.693 43.484 95.105 1.00 10.24 62 ARG C CA 1
ATOM 3382 C C . ARG C 1 62 ? 24.101 43.912 96.440 1.00 9.40 62 ARG C C 1
ATOM 3383 O O . ARG C 1 62 ? 23.023 44.522 96.482 1.00 13.15 62 ARG C O 1
ATOM 3391 N N . LEU C 1 63 ? 24.811 43.619 97.532 1.00 10.15 63 LEU C N 1
ATOM 3392 C CA . LEU C 1 63 ? 24.355 44.041 98.853 1.00 9.65 63 LEU C CA 1
ATOM 3393 C C . LEU C 1 63 ? 24.354 45.560 98.960 1.00 11.12 63 LEU C C 1
ATOM 3394 O O . LEU C 1 63 ? 23.411 46.148 99.489 1.00 12.49 63 LEU C O 1
ATOM 3399 N N . ALA C 1 64 ? 25.406 46.181 98.445 1.00 11.16 64 ALA C N 1
ATOM 3400 C CA . ALA C 1 64 ? 25.505 47.651 98.435 1.00 12.00 64 ALA C CA 1
ATOM 3401 C C . ALA C 1 64 ? 24.335 48.302 97.695 1.00 14.87 64 ALA C C 1
ATOM 3402 O O . ALA C 1 64 ? 23.935 49.443 98.005 1.00 17.00 64 ALA C O 1
ATOM 3404 N N . MET C 1 65 ? 23.777 47.600 96.714 1.00 13.00 65 MET C N 1
ATOM 3405 C CA . MET C 1 65 ? 22.734 48.201 95.897 1.00 16.26 65 MET C CA 1
ATOM 3406 C C . MET C 1 65 ? 21.302 47.868 96.354 1.00 14.54 65 MET C C 1
ATOM 3407 O O . MET C 1 65 ? 20.339 48.221 95.682 1.00 18.01 65 MET C O 1
ATOM 3412 N N . ILE C 1 66 ? 21.168 47.214 97.507 1.00 13.95 66 ILE C N 1
ATOM 3413 C CA . ILE C 1 66 ? 19.859 47.045 98.138 1.00 14.84 66 ILE C CA 1
ATOM 3414 C C . ILE C 1 66 ? 19.433 48.341 98.813 1.00 13.18 66 ILE C C 1
ATOM 3415 O O . ILE C 1 66 ? 20.135 48.827 99.691 1.00 14.81 66 ILE C O 1
ATOM 3420 N N . PRO C 1 67 ? 18.294 48.915 98.401 1.00 15.22 67 PRO C N 1
ATOM 3421 C CA . PRO C 1 67 ? 17.829 50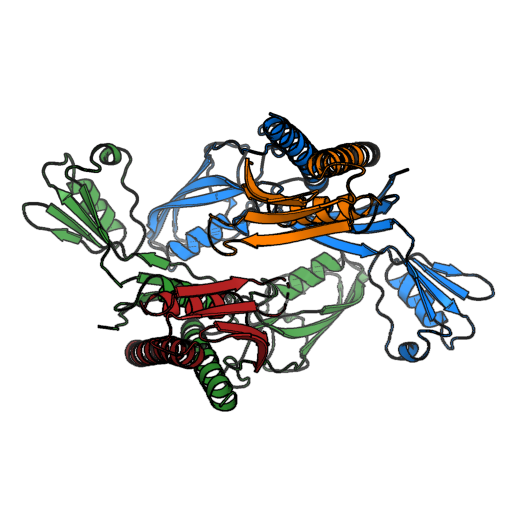.122 99.103 1.00 12.91 67 PRO C CA 1
ATOM 3422 C C . PRO C 1 67 ? 17.438 49.825 100.551 1.00 17.47 67 PRO C C 1
ATOM 3423 O O . PRO C 1 67 ? 16.620 48.948 100.796 1.00 15.43 67 PRO C O 1
ATOM 3427 N N . LEU C 1 68 ? 18.007 50.567 101.496 1.00 13.29 68 LEU C N 1
ATOM 3428 C CA . LEU C 1 68 ? 17.713 50.360 102.915 1.00 12.38 68 LEU C CA 1
ATOM 3429 C C . LEU C 1 68 ? 16.816 51.458 103.454 1.00 13.58 68 LEU C C 1
ATOM 3430 O O . LEU C 1 68 ? 17.037 52.627 103.152 1.00 13.04 68 LEU C O 1
ATOM 3435 N N . THR C 1 69 ? 15.832 51.103 104.271 1.00 13.87 69 THR C N 1
ATOM 3436 C CA . THR C 1 69 ? 15.011 52.141 104.887 1.00 16.46 69 THR C CA 1
ATOM 3437 C C . THR C 1 69 ? 15.878 53.135 105.641 1.00 16.18 69 THR C C 1
ATOM 3438 O O . THR C 1 69 ? 16.782 52.763 106.382 1.00 13.92 69 THR C O 1
ATOM 3442 N N . THR C 1 70 ? 15.611 54.411 105.389 1.00 14.71 70 THR C N 1
ATOM 3443 C CA . THR C 1 70 ? 16.404 55.507 105.922 1.00 13.88 70 THR C CA 1
ATOM 3444 C C . THR C 1 70 ? 15.434 56.465 106.599 1.00 17.17 70 THR C C 1
ATOM 3445 O O . THR C 1 70 ? 14.923 57.380 105.971 1.00 17.63 70 THR C O 1
ATOM 3449 N N . PRO C 1 71 ? 15.140 56.222 107.882 1.00 22.80 71 PRO C N 1
ATOM 3450 C CA . PRO C 1 71 ? 14.026 56.930 108.518 1.00 21.87 71 PRO C CA 1
ATOM 3451 C C . PRO C 1 71 ? 14.386 58.350 108.947 1.00 23.73 71 PRO C C 1
ATOM 3452 O O . PRO C 1 71 ? 15.176 58.536 109.874 1.00 21.16 71 PRO C O 1
ATOM 3456 N N . HIS C 1 72 ? 13.790 59.329 108.270 1.00 24.98 72 HIS C N 1
ATOM 3457 C CA . HIS C 1 72 ? 14.100 60.737 108.493 1.00 24.66 72 HIS C CA 1
ATOM 3458 C C . HIS C 1 72 ? 13.599 61.223 109.842 1.00 30.05 72 HIS C C 1
ATOM 3459 O O . HIS C 1 72 ? 14.007 62.287 110.324 1.00 32.59 72 HIS C O 1
ATOM 3466 N N . GLU C 1 73 ? 12.702 60.456 110.455 1.00 23.91 73 GLU C N 1
ATOM 3467 C CA . GLU C 1 73 ? 12.211 60.813 111.782 1.00 27.91 73 GLU C CA 1
ATOM 3468 C C . GLU C 1 73 ? 13.064 60.152 112.865 1.00 29.92 73 GLU C C 1
ATOM 3469 O O . GLU C 1 73 ? 12.696 60.159 114.036 1.00 36.72 73 GLU C O 1
ATOM 3475 N N . ARG C 1 74 ? 14.211 59.601 112.472 1.00 27.77 74 ARG C N 1
ATOM 3476 C CA . ARG C 1 74 ? 15.059 58.836 113.388 1.00 16.66 74 ARG C CA 1
ATOM 3477 C C . ARG C 1 74 ? 16.564 59.192 113.240 1.00 23.42 74 ARG C C 1
ATOM 3478 O O . ARG C 1 74 ? 17.368 58.987 114.150 1.00 22.06 74 ARG C O 1
ATOM 3486 N N . PHE C 1 75 ? 16.939 59.748 112.095 1.00 20.01 75 PHE C N 1
ATOM 3487 C CA . PHE C 1 75 ? 18.309 60.220 111.875 1.00 16.40 75 PHE C CA 1
ATOM 3488 C C . PHE C 1 75 ? 18.244 61.605 111.290 1.00 17.28 75 PHE C C 1
ATOM 3489 O O . PHE C 1 75 ? 17.238 61.951 110.690 1.00 17.85 75 PHE C O 1
ATOM 3497 N N . SER C 1 76 ? 19.297 62.401 111.484 1.00 15.89 76 SER C N 1
ATOM 3498 C CA . SER C 1 76 ? 19.343 63.758 110.948 1.00 16.31 76 SER C CA 1
ATOM 3499 C C . SER C 1 76 ? 19.927 63.717 109.544 1.00 20.25 76 SER C C 1
ATOM 3500 O O . SER C 1 76 ? 21.143 63.640 109.371 1.00 21.13 76 SER C O 1
ATOM 3503 N N . LEU C 1 77 ? 19.061 63.775 108.542 1.00 16.02 77 LEU C N 1
ATOM 3504 C CA . LEU C 1 77 ? 19.507 63.542 107.179 1.00 15.78 77 LEU C CA 1
ATOM 3505 C C . LEU C 1 77 ? 19.984 64.810 106.484 1.00 17.33 77 LEU C C 1
ATOM 3506 O O . LEU C 1 77 ? 20.581 64.720 105.415 1.00 16.84 77 LEU C O 1
ATOM 3511 N N . ASP C 1 78 ? 19.750 65.980 107.082 1.00 18.68 78 ASP C N 1
ATOM 3512 C CA . ASP C 1 78 ? 20.261 67.224 106.495 1.00 19.14 78 ASP C CA 1
ATOM 3513 C C . ASP C 1 78 ? 21.492 67.733 107.246 1.00 18.14 78 ASP C C 1
ATOM 3514 O O . ASP C 1 78 ? 21.937 68.859 107.038 1.00 22.01 78 ASP C O 1
ATOM 3519 N N . ALA C 1 79 ? 22.061 66.871 108.085 1.00 17.04 79 ALA C N 1
ATOM 3520 C CA . ALA C 1 79 ? 23.248 67.232 108.849 1.00 23.58 79 ALA C CA 1
ATOM 3521 C C . ALA C 1 79 ? 24.424 67.400 107.902 1.00 22.68 79 ALA C C 1
ATOM 3522 O O . ALA C 1 79 ? 24.522 66.688 106.914 1.00 20.28 79 ALA C O 1
ATOM 3524 N N . LEU C 1 80 ? 25.308 68.344 108.198 1.00 20.84 80 LEU C N 1
ATOM 3525 C CA . LEU C 1 80 ? 26.505 68.506 107.377 1.00 18.10 80 LEU C CA 1
ATOM 3526 C C . LEU C 1 80 ? 27.518 67.396 107.637 1.00 18.83 80 LEU C C 1
ATOM 3527 O O . LEU C 1 80 ? 28.239 66.974 106.737 1.00 22.02 80 LEU C O 1
ATOM 3532 N N . GLU C 1 81 ? 27.567 66.942 108.883 1.00 21.85 81 GLU C N 1
ATOM 3533 C CA . GLU C 1 81 ? 28.384 65.802 109.282 1.00 17.59 81 GLU C CA 1
ATOM 3534 C C . GLU C 1 81 ? 27.480 64.622 109.612 1.00 16.34 81 GLU C C 1
ATOM 3535 O O . GLU C 1 81 ? 26.760 64.663 110.612 1.00 21.90 81 GLU C O 1
ATOM 3541 N N . LEU C 1 82 ? 27.512 63.578 108.792 1.00 16.80 82 LEU C N 1
ATOM 3542 C CA . LEU C 1 82 ? 26.636 62.428 109.013 1.00 18.76 82 LEU C CA 1
ATOM 3543 C C . LEU C 1 82 ? 27.064 61.599 110.217 1.00 18.75 82 LEU C C 1
ATOM 3544 O O . LEU C 1 82 ? 28.258 61.404 110.449 1.00 21.66 82 LEU C O 1
ATOM 3549 N N . ASP C 1 83 ? 26.080 61.136 110.984 1.00 18.79 83 ASP C N 1
ATOM 3550 C CA . ASP C 1 83 ? 26.327 60.172 112.051 1.00 20.08 83 ASP C CA 1
ATOM 3551 C C . ASP C 1 83 ? 27.027 58.969 111.435 1.00 18.78 83 ASP C C 1
ATOM 3552 O O . ASP C 1 83 ? 26.636 58.510 110.361 1.00 17.87 83 ASP C O 1
ATOM 3557 N N . ASP C 1 84 ? 28.059 58.455 112.101 1.00 20.25 84 ASP C N 1
ATOM 3558 C CA . ASP C 1 84 ? 28.796 57.314 111.573 1.00 20.33 84 ASP C CA 1
ATOM 3559 C C . ASP C 1 84 ? 28.274 55.986 112.116 1.00 17.82 84 ASP C C 1
ATOM 3560 O O . ASP C 1 84 ? 28.918 54.950 111.954 1.00 21.84 84 ASP C O 1
ATOM 3565 N N . TYR C 1 85 ? 27.103 56.036 112.745 1.00 18.30 85 TYR C N 1
ATOM 3566 C CA . TYR C 1 85 ? 26.389 54.867 113.244 1.00 18.82 85 TYR C CA 1
ATOM 3567 C C . TYR C 1 85 ? 26.334 53.746 112.215 1.00 18.50 85 TYR C C 1
ATOM 3568 O O . TYR C 1 85 ? 25.914 53.953 111.080 1.00 17.68 85 TYR C O 1
ATOM 3577 N N . THR C 1 86 ? 26.756 52.557 112.627 1.00 16.38 86 THR C N 1
ATOM 3578 C CA . THR C 1 86 ? 26.834 51.424 111.723 1.00 13.16 86 THR C CA 1
ATOM 3579 C C . THR C 1 86 ? 25.770 50.400 112.049 1.00 14.42 86 THR C C 1
ATOM 3580 O O . THR C 1 86 ? 25.569 50.033 113.214 1.00 18.76 86 THR C O 1
ATOM 3584 N N . VAL C 1 87 ? 25.086 49.950 111.014 1.00 11.93 87 VAL C N 1
ATOM 3585 C CA . VAL C 1 87 ? 24.097 48.891 111.126 1.00 11.89 87 VAL C CA 1
ATOM 3586 C C . VAL C 1 87 ? 24.660 47.609 110.542 1.00 12.90 87 VAL C C 1
ATOM 3587 O O . VAL C 1 87 ? 25.168 47.606 109.422 1.00 13.99 87 VAL C O 1
ATOM 3591 N N . THR C 1 88 ? 24.553 46.520 111.291 1.00 12.52 88 THR C N 1
ATOM 3592 C CA . THR C 1 88 ? 25.041 45.240 110.811 1.00 14.00 88 THR C CA 1
ATOM 3593 C C . THR C 1 88 ? 23.890 44.447 110.218 1.00 14.01 88 THR C C 1
ATOM 3594 O O . THR C 1 88 ? 22.907 44.178 110.908 1.00 14.35 88 THR C O 1
ATOM 3598 N N . LEU C 1 89 ? 24.015 44.111 108.937 1.00 11.00 89 LEU C N 1
ATOM 3599 C CA . LEU C 1 89 ? 23.083 43.242 108.240 1.00 10.94 89 LEU C CA 1
ATOM 3600 C C . LEU C 1 89 ? 23.762 41.900 108.027 1.00 13.72 89 LEU C C 1
ATOM 3601 O O . LEU C 1 89 ? 24.695 41.797 107.229 1.00 15.42 89 LEU C O 1
ATOM 3606 N N . SER C 1 90 ? 23.298 40.882 108.738 1.00 11.57 90 SER C N 1
ATOM 3607 C CA . SER C 1 90 ? 24.009 39.613 108.749 1.00 11.71 90 SER C CA 1
ATOM 3608 C C . SER C 1 90 ? 23.234 38.510 108.063 1.00 15.43 90 SER C C 1
ATOM 3609 O O . SER C 1 90 ? 22.009 38.553 107.936 1.00 15.20 90 SER C O 1
ATOM 3612 N N . LEU C 1 91 ? 23.978 37.509 107.629 1.00 12.06 91 LEU C N 1
ATOM 3613 C CA . LEU C 1 91 ? 23.397 36.313 107.033 1.00 14.68 91 LEU C CA 1
ATOM 3614 C C . LEU C 1 91 ? 24.229 35.102 107.372 1.00 11.74 91 LEU C C 1
ATOM 3615 O O . LEU C 1 91 ? 25.460 35.161 107.349 1.00 12.29 91 LEU C O 1
ATOM 3620 N N . GLU C 1 92 ? 23.563 34.000 107.700 1.00 12.08 92 GLU C N 1
ATOM 3621 C CA . GLU C 1 92 ? 24.222 32.705 107.740 1.00 15.65 92 GLU C CA 1
ATOM 3622 C C . GLU C 1 92 ? 23.287 31.722 107.054 1.00 18.24 92 GLU C C 1
ATOM 3623 O O . GLU C 1 92 ? 22.303 31.279 107.650 1.00 21.31 92 GLU C O 1
ATOM 3629 N N . ALA C 1 93 ? 23.590 31.392 105.803 1.00 12.40 93 ALA C N 1
ATOM 3630 C CA . ALA C 1 93 ? 22.686 30.596 104.970 1.00 14.26 93 ALA C CA 1
ATOM 3631 C C . ALA C 1 93 ? 23.336 29.342 104.394 1.00 15.77 93 ALA C C 1
ATOM 3632 O O . ALA C 1 93 ? 24.549 29.276 104.207 1.00 15.43 93 ALA C O 1
ATOM 3634 N N . GLU C 1 94 ? 22.513 28.333 104.130 1.00 16.31 94 GLU C N 1
ATOM 3635 C CA . GLU C 1 94 ? 22.970 27.146 103.428 1.00 13.35 94 GLU C CA 1
ATOM 3636 C C . GLU C 1 94 ? 21.939 26.767 102.374 1.00 15.73 94 GLU C C 1
ATOM 3637 O O . GLU C 1 94 ? 20.737 26.845 102.614 1.00 16.57 94 GLU C O 1
ATOM 3643 N N . GLY C 1 95 ? 22.413 26.367 101.202 1.00 13.87 95 GLY C N 1
ATOM 3644 C CA . GLY C 1 95 ? 21.524 25.944 100.140 1.00 16.14 95 GLY C CA 1
ATOM 3645 C C . GLY C 1 95 ? 20.885 24.591 100.424 1.00 15.89 95 GLY C C 1
ATOM 3646 O O . GLY C 1 95 ? 21.230 23.915 101.395 1.00 17.81 95 GLY C O 1
ATOM 3647 N N . PRO C 1 96 ? 19.981 24.154 99.544 1.00 16.76 96 PRO C N 1
ATOM 3648 C CA . PRO C 1 96 ? 19.630 24.829 98.293 1.00 15.35 96 PRO C CA 1
ATOM 3649 C C . PRO C 1 96 ? 18.596 25.922 98.475 1.00 21.06 96 PRO C C 1
ATOM 3650 O O . PRO C 1 96 ? 17.712 25.825 99.329 1.00 22.26 96 PRO C O 1
ATOM 3654 N N . GLY C 1 97 ? 18.704 26.947 97.646 1.00 17.77 97 GLY C N 1
ATOM 3655 C CA . GLY C 1 97 ? 17.719 28.008 97.635 1.00 15.19 97 GLY C CA 1
ATOM 3656 C C . GLY C 1 97 ? 18.310 29.360 97.308 1.00 14.46 97 GLY C C 1
ATOM 3657 O O . GLY C 1 97 ? 19.516 29.599 97.460 1.00 14.13 97 GLY C O 1
ATOM 3658 N N . MET C 1 98 ? 17.431 30.265 96.891 1.00 17.33 98 MET C N 1
ATOM 3659 C CA . MET C 1 98 ? 17.810 31.634 96.603 1.00 14.67 98 MET C CA 1
ATOM 3660 C C . MET C 1 98 ? 17.882 32.461 97.881 1.00 13.73 98 MET C C 1
ATOM 3661 O O . MET C 1 98 ? 16.945 32.458 98.684 1.00 18.74 98 MET C O 1
ATOM 3666 N N . VAL C 1 99 ? 18.997 33.161 98.060 1.00 12.98 99 VAL C N 1
ATOM 3667 C CA . VAL C 1 99 ? 19.132 34.143 99.127 1.00 12.56 99 VAL C CA 1
ATOM 3668 C C . VAL C 1 99 ? 18.500 35.462 98.683 1.00 16.59 99 VAL C C 1
ATOM 3669 O O . VAL C 1 99 ? 18.826 35.971 97.605 1.00 13.15 99 VAL C O 1
ATOM 3673 N N . TYR C 1 100 ? 17.596 35.996 99.506 1.00 12.90 100 TYR C N 1
ATOM 3674 C CA . TYR C 1 100 ? 16.912 37.265 99.231 1.00 13.46 100 TYR C CA 1
ATOM 3675 C C . TYR C 1 100 ? 17.302 38.351 100.230 1.00 13.75 100 TYR C C 1
ATOM 3676 O O . TYR C 1 100 ? 17.741 38.066 101.346 1.00 14.03 100 TYR C O 1
ATOM 3685 N N . SER C 1 101 ? 17.110 39.601 99.827 1.00 12.64 101 SER C N 1
ATOM 3686 C CA . SER C 1 101 ? 17.270 40.728 100.724 1.00 12.36 101 SER C CA 1
ATOM 3687 C C . SER C 1 101 ? 16.495 40.543 102.032 1.00 14.29 101 SER C C 1
ATOM 3688 O O . SER C 1 101 ? 16.966 40.947 103.089 1.00 12.38 101 SER C O 1
ATOM 3691 N N . GLY C 1 102 ? 15.323 39.912 101.953 1.00 14.42 102 GLY C N 1
ATOM 3692 C CA . GLY C 1 102 ? 14.505 39.667 103.125 1.00 17.63 102 GLY C CA 1
ATOM 3693 C C . GLY C 1 102 ? 15.113 38.700 104.130 1.00 17.08 102 GLY C C 1
ATOM 3694 O O . GLY C 1 102 ? 14.646 38.627 105.265 1.00 19.45 102 GLY C O 1
ATOM 3695 N N . ASP C 1 103 ? 16.160 37.978 103.728 1.00 13.60 103 ASP C N 1
ATOM 3696 C CA . ASP C 1 103 ? 16.817 37.046 104.634 1.00 13.09 103 ASP C CA 1
ATOM 3697 C C . ASP C 1 103 ? 17.842 37.729 105.529 1.00 13.51 103 ASP C C 1
ATOM 3698 O O . ASP C 1 103 ? 18.291 37.133 106.504 1.00 15.29 103 ASP C O 1
ATOM 3703 N N . LEU C 1 104 ? 18.204 38.974 105.213 1.00 12.17 104 LEU C N 1
ATOM 3704 C CA . LEU C 1 104 ? 19.144 39.718 106.046 1.00 12.92 104 LEU C CA 1
ATOM 3705 C C . LEU C 1 104 ? 18.557 40.037 107.415 1.00 13.58 104 LEU C C 1
ATOM 3706 O O . LEU C 1 104 ? 17.403 40.471 107.541 1.00 16.98 104 LEU C O 1
ATOM 3711 N N . LYS C 1 105 ? 19.351 39.817 108.451 1.00 12.27 105 LYS C N 1
ATOM 3712 C CA . LYS C 1 105 ? 18.966 40.242 109.794 1.00 13.31 105 LYS C CA 1
ATOM 3713 C C . LYS C 1 105 ? 19.652 41.567 110.103 1.00 12.97 105 LYS C C 1
ATOM 3714 O O . LYS C 1 105 ? 20.792 41.772 109.733 1.00 18.87 105 LYS C O 1
ATOM 3720 N N . SER C 1 106 ? 18.959 42.457 110.797 1.00 12.87 106 SER C N 1
ATOM 3721 C CA . SER C 1 106 ? 19.528 43.776 111.049 1.00 12.67 106 SER C CA 1
ATOM 3722 C C . SER C 1 106 ? 19.684 44.118 112.526 1.00 14.73 106 SER C C 1
ATOM 3723 O O . SER C 1 106 ? 18.736 43.994 113.307 1.00 14.54 106 SER C O 1
ATOM 3726 N N . SER C 1 107 ? 20.856 44.625 112.887 1.00 14.03 107 SER C N 1
ATOM 3727 C CA . SER C 1 107 ? 21.091 45.126 114.245 1.00 13.63 107 SER C CA 1
ATOM 3728 C C . SER C 1 107 ? 20.239 46.347 114.592 1.00 13.96 107 SER C C 1
ATOM 3729 O O . SER C 1 107 ? 20.221 46.776 115.743 1.00 16.43 107 SER C O 1
ATOM 3732 N N . ASP C 1 108 ? 19.555 46.917 113.600 1.00 14.47 108 ASP C N 1
ATOM 3733 C CA . ASP C 1 108 ? 18.682 48.067 113.838 1.00 15.14 108 ASP C CA 1
ATOM 3734 C C . ASP C 1 108 ? 17.372 47.880 113.091 1.00 17.54 108 ASP C C 1
ATOM 3735 O O . ASP C 1 108 ? 17.337 47.933 111.863 1.00 19.19 108 ASP C O 1
ATOM 3740 N N . GLY C 1 109 ? 16.295 47.696 113.845 1.00 21.31 109 GLY C N 1
ATOM 3741 C CA . GLY C 1 109 ? 14.995 47.443 113.266 1.00 25.34 109 GLY C CA 1
ATOM 3742 C C . GLY C 1 109 ? 14.495 48.474 112.274 1.00 24.95 109 GLY C C 1
ATOM 3743 O O . GLY C 1 109 ? 13.644 48.158 111.446 1.00 31.72 109 GLY C O 1
ATOM 3744 N N . ASP C 1 110 ? 14.991 49.705 112.335 1.00 18.94 110 ASP C N 1
ATOM 3745 C CA . ASP C 1 110 ? 14.483 50.683 111.380 1.00 28.43 110 ASP C CA 1
ATOM 3746 C C . ASP C 1 110 ? 15.451 50.942 110.224 1.00 21.88 110 ASP C C 1
ATOM 3747 O O . ASP C 1 110 ? 15.222 51.851 109.427 1.00 19.94 110 ASP C O 1
ATOM 3752 N N . VAL C 1 111 ? 16.515 50.139 110.119 1.00 13.90 111 VAL C N 1
ATOM 3753 C CA . VAL C 1 111 ? 17.344 50.151 108.916 1.00 13.99 111 VAL C CA 1
ATOM 3754 C C . VAL C 1 111 ? 17.403 48.725 108.383 1.00 16.57 111 VAL C C 1
ATOM 3755 O O . VAL C 1 111 ? 18.147 47.889 108.886 1.00 15.59 111 VAL C O 1
ATOM 3759 N N . LYS C 1 112 ? 16.565 48.467 107.388 1.00 12.83 112 LYS C N 1
ATOM 3760 C CA . LYS C 1 112 ? 16.373 47.141 106.808 1.00 14.78 112 LYS C CA 1
ATOM 3761 C C . LYS C 1 112 ? 16.076 47.354 105.341 1.00 15.67 112 LYS C C 1
ATOM 3762 O O . LYS C 1 112 ? 15.671 48.449 104.947 1.00 14.12 112 LYS C O 1
ATOM 3768 N N . PRO C 1 113 ? 16.249 46.310 104.518 1.00 14.54 113 PRO C N 1
ATOM 3769 C CA . PRO C 1 113 ? 15.810 46.468 103.127 1.00 13.30 113 PRO C CA 1
ATOM 3770 C C . PRO C 1 113 ? 14.331 46.858 103.042 1.00 14.88 113 PRO C C 1
ATOM 3771 O O . PRO C 1 113 ? 13.487 46.293 103.746 1.00 16.85 113 PRO C O 1
ATOM 3775 N N . ALA C 1 114 ? 14.023 47.830 102.192 1.00 14.09 114 ALA C N 1
ATOM 3776 C CA . ALA C 1 114 ? 12.645 48.249 101.986 1.00 15.43 114 ALA C CA 1
ATOM 3777 C C . ALA C 1 114 ? 11.862 47.142 101.285 1.00 17.44 114 ALA C C 1
ATOM 3778 O O . ALA C 1 114 ? 10.670 46.967 101.513 1.00 17.12 114 ALA C O 1
ATOM 3780 N N . ASN C 1 115 ? 12.562 46.413 100.418 1.00 17.81 115 ASN C N 1
ATOM 3781 C CA . ASN C 1 115 ? 11.982 45.364 99.588 1.00 19.28 115 ASN C CA 1
ATOM 3782 C C . ASN C 1 115 ? 12.655 44.063 99.980 1.00 19.71 115 ASN C C 1
ATOM 3783 O O . ASN C 1 115 ? 13.872 43.960 99.878 1.00 17.89 115 ASN C O 1
ATOM 3788 N N . PRO C 1 116 ? 11.876 43.091 100.482 1.00 16.39 116 PRO C N 1
ATOM 3789 C CA . PRO C 1 116 ? 12.400 41.806 100.968 1.00 17.54 116 PRO C CA 1
ATOM 3790 C C . PRO C 1 116 ? 12.620 40.761 99.867 1.00 18.23 116 PRO C C 1
ATOM 3791 O O . PRO C 1 116 ? 13.054 39.641 100.148 1.00 16.47 116 PRO C O 1
ATOM 3795 N N . ASN C 1 117 ? 12.320 41.121 98.627 1.00 18.08 117 ASN C N 1
ATOM 3796 C CA . ASN C 1 117 ? 12.234 40.135 97.557 1.00 17.11 117 ASN C CA 1
ATOM 3797 C C . ASN C 1 117 ? 13.320 40.267 96.498 1.00 21.98 117 ASN C C 1
ATOM 3798 O O . ASN C 1 117 ? 13.196 39.708 95.401 1.00 22.73 117 ASN C O 1
ATOM 3803 N N . ILE C 1 118 ? 14.373 41.008 96.817 1.00 15.05 118 ILE C N 1
ATOM 3804 C CA . ILE C 1 118 ? 15.474 41.200 95.884 1.00 14.58 118 ILE C CA 1
ATOM 3805 C C . ILE C 1 118 ? 16.386 39.986 95.951 1.00 16.81 118 ILE C C 1
ATOM 3806 O O . ILE C 1 118 ? 16.892 39.651 97.018 1.00 14.85 118 ILE C O 1
ATOM 3811 N N . PRO C 1 119 ? 16.586 39.308 94.816 1.00 14.37 119 PRO C N 1
ATOM 3812 C CA . PRO C 1 119 ? 17.452 38.127 94.831 1.00 13.08 119 PRO C CA 1
ATOM 3813 C C . PRO C 1 119 ? 18.894 38.552 94.938 1.00 17.53 119 PRO C C 1
ATOM 3814 O O . PRO C 1 119 ? 19.315 39.464 94.233 1.00 20.64 119 PRO C O 1
ATOM 3818 N N . ILE C 1 120 ? 19.649 37.905 95.810 1.00 12.59 120 ILE C N 1
ATOM 3819 C CA . ILE C 1 120 ? 21.065 38.219 95.923 1.00 13.44 120 ILE C CA 1
ATOM 3820 C C . ILE C 1 120 ? 21.917 37.152 95.223 1.00 17.15 120 ILE C C 1
ATOM 3821 O O . ILE C 1 120 ? 22.699 37.468 94.325 1.00 15.56 120 ILE C O 1
ATOM 3826 N N . VAL C 1 121 ? 21.750 35.892 95.618 1.00 13.80 121 VAL C N 1
ATOM 3827 C CA . VAL C 1 121 ? 22.484 34.803 94.967 1.00 12.92 121 VAL C CA 1
ATOM 3828 C C . VAL C 1 121 ? 21.844 33.450 95.287 1.00 12.19 121 VAL C C 1
ATOM 3829 O O . VAL C 1 121 ? 21.328 33.233 96.388 1.00 13.34 121 VAL C O 1
ATOM 3833 N N . LYS C 1 122 ? 21.852 32.555 94.303 1.00 10.39 122 LYS C N 1
ATOM 3834 C CA . LYS C 1 122 ? 21.339 31.213 94.477 1.00 13.14 122 LYS C CA 1
ATOM 3835 C C . LYS C 1 122 ? 22.414 30.350 95.120 1.00 15.71 122 LYS C C 1
ATOM 3836 O O . LYS C 1 122 ? 23.582 30.423 94.741 1.00 17.51 122 LYS C O 1
ATOM 3842 N N . LEU C 1 123 ? 22.030 29.556 96.112 1.00 13.34 123 LEU C N 1
ATOM 3843 C CA . LEU C 1 123 ? 22.936 28.568 96.689 1.00 11.62 123 LEU C CA 1
ATOM 3844 C C . LEU C 1 123 ? 22.506 27.164 96.293 1.00 12.56 123 LEU C C 1
ATOM 3845 O O . LEU C 1 123 ? 21.327 26.821 96.381 1.00 15.44 123 LEU C O 1
ATOM 3850 N N . ALA C 1 124 ? 23.467 26.352 95.864 1.00 12.11 124 ALA C N 1
ATOM 3851 C CA . ALA C 1 124 ? 23.205 24.941 95.583 1.00 14.76 124 ALA C CA 1
ATOM 3852 C C . ALA C 1 124 ? 23.307 24.126 96.864 1.00 14.05 124 ALA C C 1
ATOM 3853 O O . ALA C 1 124 ? 23.681 24.652 97.923 1.00 15.59 124 ALA C O 1
ATOM 3855 N N . GLU C 1 125 ? 23.009 22.838 96.756 1.00 15.85 125 GLU C N 1
ATOM 3856 C CA . GLU C 1 125 ? 23.104 21.930 97.896 1.00 17.72 125 GLU C CA 1
ATOM 3857 C C . GLU C 1 125 ? 24.464 22.040 98.587 1.00 18.21 125 GLU C C 1
ATOM 3858 O O . GLU C 1 125 ? 25.504 22.016 97.933 1.00 19.13 125 GLU C O 1
ATOM 3864 N N . GLY C 1 126 ? 24.439 22.191 99.907 1.00 16.09 126 GLY C N 1
ATOM 3865 C CA . GLY C 1 126 ? 25.656 22.199 100.693 1.00 20.69 126 GLY C CA 1
ATOM 3866 C C . GLY C 1 126 ? 26.436 23.499 100.675 1.00 20.93 126 GLY C C 1
ATOM 3867 O O . GLY C 1 126 ? 27.392 23.656 101.431 1.00 25.70 126 GLY C O 1
ATOM 3868 N N . GLN C 1 127 ? 26.048 24.430 99.811 1.00 14.35 127 GLN C N 1
ATOM 3869 C CA . GLN C 1 127 ? 26.786 25.683 99.699 1.00 11.38 127 GLN C CA 1
ATOM 3870 C C . GLN C 1 127 ? 26.374 26.648 100.792 1.00 14.35 127 GLN C C 1
ATOM 3871 O O . GLN C 1 127 ? 25.190 26.910 100.994 1.00 16.19 127 GLN C O 1
ATOM 3877 N N . ARG C 1 128 ? 27.363 27.185 101.496 1.00 12.17 128 ARG C N 1
ATOM 3878 C CA . ARG C 1 128 ? 27.084 28.125 102.569 1.00 12.39 128 ARG C CA 1
ATOM 3879 C C . ARG C 1 128 ? 27.511 29.540 102.224 1.00 12.86 128 ARG C C 1
ATOM 3880 O O . ARG C 1 128 ? 28.460 29.762 101.475 1.00 13.41 128 ARG C O 1
ATOM 3888 N N . LEU C 1 129 ? 26.785 30.499 102.771 1.00 11.84 129 LEU C N 1
ATOM 3889 C CA . LEU C 1 129 ? 27.105 31.904 102.585 1.00 9.51 129 LEU C CA 1
ATOM 3890 C C . LEU C 1 129 ? 26.880 32.599 103.909 1.00 12.23 129 LEU C C 1
ATOM 3891 O O . LEU C 1 129 ? 25.765 32.627 104.429 1.00 12.64 129 LEU C O 1
ATOM 3896 N N . THR C 1 130 ? 27.953 33.147 104.461 1.00 11.53 130 THR C N 1
ATOM 3897 C CA . THR C 1 130 ? 27.908 33.737 105.786 1.00 12.83 130 THR C CA 1
ATOM 3898 C C . THR C 1 130 ? 28.695 35.019 105.739 1.00 10.98 130 THR C C 1
ATOM 3899 O O . THR C 1 130 ? 29.862 35.011 105.364 1.00 9.94 130 THR C O 1
ATOM 3903 N N . PHE C 1 131 ? 28.051 36.133 106.083 1.00 11.91 131 PHE C N 1
ATOM 3904 C CA . PHE C 1 131 ? 28.748 37.412 106.070 1.00 11.07 131 PHE C CA 1
ATOM 3905 C C . PHE C 1 131 ? 28.106 38.378 107.045 1.00 11.45 131 PHE C C 1
ATOM 3906 O O . PHE C 1 131 ? 26.956 38.198 107.468 1.00 11.15 131 PHE C O 1
ATOM 3914 N N . ASN C 1 132 ? 28.878 39.405 107.391 1.00 9.15 132 ASN C N 1
ATOM 3915 C CA . ASN C 1 132 ? 28.385 40.555 108.120 1.00 11.41 132 ASN C CA 1
ATOM 3916 C C . ASN C 1 132 ? 28.561 41.759 107.221 1.00 11.25 132 ASN C C 1
ATOM 3917 O O . ASN C 1 132 ? 29.678 42.056 106.825 1.00 11.41 132 ASN C O 1
ATOM 3922 N N . ALA C 1 133 ? 27.460 42.419 106.865 1.00 12.42 133 ALA C N 1
ATOM 3923 C CA . ALA C 1 133 ? 27.498 43.580 105.984 1.00 12.14 133 ALA C CA 1
ATOM 3924 C C . ALA C 1 133 ? 27.238 44.823 106.811 1.00 13.36 133 ALA C C 1
ATOM 3925 O O . ALA C 1 133 ? 26.311 44.845 107.629 1.00 17.64 133 ALA C O 1
ATOM 3927 N N . TYR C 1 134 ? 28.058 45.850 106.625 1.00 9.71 134 TYR C N 1
ATOM 3928 C CA . TYR C 1 134 ? 27.961 47.008 107.492 1.00 10.07 134 TYR C CA 1
ATOM 3929 C C . TYR C 1 134 ? 27.438 48.202 106.722 1.00 12.33 134 TYR C C 1
ATOM 3930 O O . TYR C 1 134 ? 28.058 48.629 105.747 1.00 14.07 134 TYR C O 1
ATOM 3939 N N . ALA C 1 135 ? 26.290 48.722 107.159 1.00 9.29 135 ALA C N 1
ATOM 3940 C CA . ALA C 1 135 ? 25.632 49.833 106.470 1.00 10.99 135 ALA C CA 1
ATOM 3941 C C . ALA C 1 135 ? 25.784 51.110 107.263 1.00 12.14 135 ALA C C 1
ATOM 3942 O O . ALA C 1 135 ? 25.725 51.099 108.483 1.00 13.79 135 ALA C O 1
ATOM 3944 N N . ARG C 1 136 ? 25.964 52.213 106.552 1.00 11.47 136 ARG C N 1
ATOM 3945 C CA . ARG C 1 136 ? 26.125 53.520 107.167 1.00 11.91 136 ARG C CA 1
ATOM 3946 C C . ARG C 1 136 ? 25.492 54.555 106.279 1.00 12.73 136 ARG C C 1
ATOM 3947 O O . ARG C 1 136 ? 25.271 54.300 105.096 1.00 13.18 136 ARG C O 1
ATOM 3955 N N . LEU C 1 137 ? 25.212 55.722 106.855 1.00 14.49 137 LEU C N 1
ATOM 3956 C CA . LEU C 1 137 ? 24.772 56.872 106.074 1.00 16.38 137 LEU C CA 1
ATOM 3957 C C . LEU C 1 137 ? 25.925 57.319 105.191 1.00 15.33 137 LEU C C 1
ATOM 3958 O O . LEU C 1 137 ? 27.079 57.326 105.617 1.00 15.81 137 LEU C O 1
ATOM 3963 N N . GLY C 1 138 ? 25.607 57.701 103.960 1.00 13.06 138 GLY C N 1
ATOM 3964 C CA . GLY C 1 138 ? 26.613 58.218 103.060 1.00 12.55 138 GLY C CA 1
ATOM 3965 C C . GLY C 1 138 ? 25.954 58.974 101.937 1.00 12.76 138 GLY C C 1
ATOM 3966 O O . GLY C 1 138 ? 24.722 59.033 101.847 1.00 13.34 138 GLY C O 1
ATOM 3967 N N . ARG C 1 139 ? 26.781 59.542 101.065 1.00 12.68 139 ARG C N 1
ATOM 3968 C CA . ARG C 1 139 ? 26.288 60.409 100.010 1.00 11.34 139 ARG C CA 1
ATOM 3969 C C . ARG C 1 139 ? 26.690 59.932 98.624 1.00 10.56 139 ARG C C 1
ATOM 3970 O O . ARG C 1 139 ? 27.739 59.319 98.441 1.00 13.81 139 ARG C O 1
ATOM 3978 N N . GLY C 1 140 ? 25.838 60.238 97.650 1.00 12.25 140 GLY C N 1
ATOM 3979 C CA . GLY C 1 140 ? 26.064 59.822 96.284 1.00 11.90 140 GLY C CA 1
ATOM 3980 C C . GLY C 1 140 ? 27.381 60.291 95.704 1.00 12.91 140 GLY C C 1
ATOM 3981 O O . GLY C 1 140 ? 27.961 59.612 94.854 1.00 18.65 140 GLY C O 1
ATOM 3982 N N . LYS C 1 141 ? 27.865 61.447 96.144 1.00 13.62 141 LYS C N 1
ATOM 3983 C CA . LYS C 1 141 ? 29.120 61.938 95.586 1.00 19.43 141 LYS C CA 1
ATOM 3984 C C . LYS C 1 141 ? 30.274 61.011 95.947 1.00 20.15 141 LYS C C 1
ATOM 3985 O O . LYS C 1 141 ? 31.283 60.974 95.246 1.00 20.64 141 LYS C O 1
ATOM 3991 N N . ASP C 1 142 ? 30.116 60.246 97.020 1.00 19.11 142 ASP C N 1
ATOM 3992 C CA . ASP C 1 142 ? 31.171 59.324 97.437 1.00 20.79 142 ASP C CA 1
ATOM 3993 C C . ASP C 1 142 ? 31.062 57.983 96.723 1.00 20.39 142 ASP C C 1
ATOM 3994 O O . ASP C 1 142 ? 32.058 57.417 96.260 1.00 22.03 142 ASP C O 1
ATOM 3999 N N . HIS C 1 143 ? 29.841 57.483 96.609 1.00 15.99 143 HIS C N 1
ATOM 4000 C CA . HIS C 1 143 ? 29.585 56.284 95.830 1.00 14.39 143 HIS C CA 1
ATOM 4001 C C . HIS C 1 143 ? 28.119 56.241 95.443 1.00 17.35 143 HIS C C 1
ATOM 4002 O O . HIS C 1 143 ? 27.246 56.603 96.239 1.00 16.65 143 HIS C O 1
ATOM 4009 N N . ALA C 1 144 ? 27.855 55.767 94.230 1.00 18.38 144 ALA C N 1
ATOM 4010 C CA . ALA C 1 144 ? 26.499 55.700 93.684 1.00 22.58 144 ALA C CA 1
ATOM 4011 C C . ALA C 1 144 ? 25.520 54.901 94.541 1.00 20.23 144 ALA C C 1
ATOM 4012 O O . ALA C 1 144 ? 24.310 55.138 94.471 1.00 20.55 144 ALA C O 1
ATOM 4014 N N . LYS C 1 145 ? 26.043 53.967 95.338 1.00 16.43 145 LYS C N 1
ATOM 4015 C CA . LYS C 1 145 ? 25.241 53.151 96.254 1.00 21.49 145 LYS C CA 1
ATOM 4016 C C . LYS C 1 145 ? 24.424 54.021 97.205 1.00 17.82 145 LYS C C 1
ATOM 4017 O O . LYS C 1 145 ? 23.385 53.594 97.724 1.00 17.84 145 LYS C O 1
ATOM 4023 N N . TRP C 1 146 ? 24.896 55.240 97.455 1.00 14.17 146 TRP C N 1
ATOM 4024 C CA . TRP C 1 146 ? 24.218 56.080 98.433 1.00 11.24 146 TRP C CA 1
ATOM 4025 C C . TRP C 1 146 ? 23.226 57.049 97.801 1.00 16.14 146 TRP C C 1
ATOM 4026 O O . TRP C 1 146 ? 22.461 57.692 98.506 1.00 17.95 146 TRP C O 1
ATOM 4037 N N . GLN C 1 147 ? 23.248 57.161 96.479 1.00 15.86 147 GLN C N 1
ATOM 4038 C CA A GLN C 1 147 ? 22.309 58.025 95.781 0.46 13.42 147 GLN C CA 1
ATOM 4039 C CA B GLN C 1 147 ? 22.286 58.003 95.758 0.54 14.72 147 GLN C CA 1
ATOM 4040 C C . GLN C 1 147 ? 20.865 57.623 96.116 1.00 14.25 147 GLN C C 1
ATOM 4041 O O . GLN C 1 147 ? 20.534 56.445 96.105 1.00 16.57 147 GLN C O 1
ATOM 4052 N N . PRO C 1 148 ? 20.002 58.609 96.422 1.00 14.79 148 PRO C N 1
ATOM 4053 C CA . PRO C 1 148 ? 18.636 58.271 96.846 1.00 13.46 148 PRO C CA 1
ATOM 4054 C C . PRO C 1 148 ? 17.654 58.044 95.710 1.00 17.89 148 PRO C C 1
ATOM 4055 O O . PRO C 1 148 ? 16.488 57.701 95.941 1.00 20.01 148 PRO C O 1
ATOM 4059 N N . GLY C 1 149 ? 18.117 58.223 94.481 1.00 16.24 149 GLY C N 1
ATOM 4060 C CA . GLY C 1 149 ? 17.226 58.082 93.357 1.00 19.43 149 GLY C CA 1
ATOM 4061 C C . GLY C 1 149 ? 17.802 58.771 92.151 1.00 22.14 149 GLY C C 1
ATOM 4062 O O . GLY C 1 149 ? 19.017 58.895 92.007 1.00 21.70 149 GLY C O 1
ATOM 4063 N N . PHE C 1 150 ? 16.910 59.245 91.297 1.00 19.49 150 PHE C N 1
ATOM 4064 C CA A PHE C 1 150 ? 17.387 59.926 90.115 0.51 18.43 150 PHE C CA 1
ATOM 4065 C CA B PHE C 1 150 ? 17.205 59.774 89.969 0.49 17.62 150 PHE C CA 1
ATOM 4066 C C . PHE C 1 150 ? 16.566 61.158 89.852 1.00 16.12 150 PHE C C 1
ATOM 4067 O O . PHE C 1 150 ? 15.457 61.320 90.341 1.00 18.17 150 PHE C O 1
ATOM 4082 N N . VAL C 1 151 ? 17.204 62.097 89.168 1.00 15.76 151 VAL C N 1
ATOM 4083 C CA . VAL C 1 151 ? 16.603 63.394 88.925 1.00 17.51 151 VAL C CA 1
ATOM 4084 C C . VAL C 1 151 ? 16.857 63.780 87.488 1.00 23.46 151 VAL C C 1
ATOM 4085 O O . VAL C 1 151 ? 17.930 63.541 86.945 1.00 20.36 151 VAL C O 1
ATOM 4089 N N . TYR C 1 152 ? 15.832 64.335 86.869 1.00 17.75 152 TYR C N 1
ATOM 4090 C CA A TYR C 1 152 ? 15.910 64.844 85.512 0.39 19.19 152 TYR C CA 1
ATOM 4091 C CA B TYR C 1 152 ? 15.965 64.890 85.535 0.61 18.61 152 TYR C CA 1
ATOM 4092 C C . TYR C 1 152 ? 15.349 66.256 85.550 1.00 23.54 152 TYR C C 1
ATOM 4093 O O . TYR C 1 152 ? 14.359 66.486 86.232 1.00 18.91 152 TYR C O 1
ATOM 4110 N N . TYR C 1 153 ? 15.967 67.191 84.840 1.00 19.45 153 TYR C N 1
ATOM 4111 C CA . TYR C 1 153 ? 15.334 68.490 84.741 1.00 19.95 153 TYR C CA 1
ATOM 4112 C C . TYR C 1 153 ? 15.597 69.094 83.372 1.00 24.70 153 TYR C C 1
ATOM 4113 O O . TYR C 1 153 ? 16.549 68.729 82.690 1.00 21.02 153 TYR C O 1
ATOM 4122 N N . LYS C 1 154 ? 14.688 69.968 82.959 1.00 21.65 154 LYS C N 1
ATOM 4123 C CA . LYS C 1 154 ? 14.783 70.649 81.681 1.00 22.67 154 LYS C CA 1
ATOM 4124 C C . LYS C 1 154 ? 14.317 72.087 81.855 1.00 23.06 154 LYS C C 1
ATOM 4125 O O . LYS C 1 154 ? 13.632 72.412 82.823 1.00 22.69 154 LYS C O 1
ATOM 4131 N N . TYR C 1 155 ? 14.684 72.946 80.911 1.00 23.86 155 TYR C N 1
ATOM 4132 C CA . TYR C 1 155 ? 14.052 74.253 80.825 1.00 24.50 155 TYR C CA 1
ATOM 4133 C C . TYR C 1 155 ? 12.562 74.053 80.606 1.00 25.08 155 TYR C C 1
ATOM 4134 O O . TYR C 1 155 ? 12.170 73.188 79.828 1.00 25.52 155 TYR C O 1
ATOM 4143 N N . LEU C 1 156 ? 11.730 74.859 81.257 1.00 25.15 156 LEU C N 1
ATOM 4144 C CA . LEU C 1 156 ? 10.352 74.972 80.790 1.00 26.02 156 LEU C CA 1
ATOM 4145 C C . LEU C 1 156 ? 10.375 75.850 79.547 1.00 27.21 156 LEU C C 1
ATOM 4146 O O . LEU C 1 156 ? 10.960 76.935 79.576 1.00 27.34 156 LEU C O 1
ATOM 4151 N N . THR C 1 157 ? 9.775 75.384 78.450 1.00 28.09 157 THR C N 1
ATOM 4152 C CA . THR C 1 157 ? 9.771 76.169 77.220 1.00 29.31 157 THR C CA 1
ATOM 4153 C C . THR C 1 157 ? 8.395 76.197 76.585 1.00 30.34 157 THR C C 1
ATOM 4154 O O . THR C 1 157 ? 7.535 75.385 76.910 1.00 30.15 157 THR C O 1
ATOM 4158 N N . LYS C 1 158 ? 8.206 77.157 75.685 1.00 31.48 158 LYS C N 1
ATOM 4159 C CA . LYS C 1 158 ? 7.021 77.218 74.832 1.00 32.67 158 LYS C CA 1
ATOM 4160 C C . LYS C 1 158 ? 7.431 77.012 73.383 1.00 42.95 158 LYS C C 1
ATOM 4161 O O . LYS C 1 158 ? 8.312 77.707 72.879 1.00 33.96 158 LYS C O 1
ATOM 4167 N N . ILE C 1 159 ? 6.789 76.062 72.711 1.00 34.09 159 ILE C N 1
ATOM 4168 C CA . ILE C 1 159 ? 7.047 75.832 71.299 1.00 35.11 159 ILE C CA 1
ATOM 4169 C C . ILE C 1 159 ? 5.912 76.426 70.474 1.00 36.52 159 ILE C C 1
ATOM 4170 O O . ILE C 1 159 ? 4.786 75.944 70.543 1.00 39.26 159 ILE C O 1
ATOM 4175 N N . HIS C 1 160 ? 6.200 77.481 69.715 1.00 38.50 160 HIS C N 1
ATOM 4176 C CA . HIS C 1 160 ? 5.193 78.083 68.845 1.00 38.93 160 HIS C CA 1
ATOM 4177 C C . HIS C 1 160 ? 5.309 77.529 67.436 1.00 44.82 160 HIS C C 1
ATOM 4178 O O . HIS C 1 160 ? 6.395 77.485 66.869 1.00 40.02 160 HIS C O 1
ATOM 4185 N N . VAL C 1 161 ? 4.191 77.099 66.869 1.00 40.78 161 VAL C N 1
ATOM 4186 C CA . VAL C 1 161 ? 4.198 76.592 65.509 1.00 42.01 161 VAL C CA 1
ATOM 4187 C C . VAL C 1 161 ? 3.257 77.445 64.672 1.00 45.30 161 VAL C C 1
ATOM 4188 O O . VAL C 1 161 ? 2.045 77.434 64.887 1.00 43.76 161 VAL C O 1
ATOM 4192 N N . SER C 1 162 ? 3.822 78.215 63.746 1.00 46.85 162 SER C N 1
ATOM 4193 C CA . SER C 1 162 ? 3.014 79.016 62.831 1.00 46.03 162 SER C CA 1
ATOM 4194 C C . SER C 1 162 ? 2.110 78.113 62.011 1.00 54.14 162 SER C C 1
ATOM 4195 O O . SER C 1 162 ? 2.461 76.970 61.723 1.00 46.51 162 SER C O 1
ATOM 4198 N N . LYS C 1 163 ? 0.948 78.633 61.636 1.00 48.01 163 LYS C N 1
ATOM 4199 C CA . LYS C 1 163 ? -0.023 77.847 60.883 1.00 54.80 163 LYS C CA 1
ATOM 4200 C C . LYS C 1 163 ? 0.255 77.886 59.382 1.00 53.98 163 LYS C C 1
ATOM 4201 O O . LYS C 1 163 ? -0.457 77.268 58.594 1.00 51.23 163 LYS C O 1
ATOM 4207 N N . ASP C 1 164 ? 1.308 78.600 58.998 1.00 53.80 164 ASP C N 1
ATOM 4208 C CA . ASP C 1 164 ? 1.791 78.560 57.623 1.00 54.73 164 ASP C CA 1
ATOM 4209 C C . ASP C 1 164 ? 2.757 77.393 57.415 1.00 51.08 164 ASP C C 1
ATOM 4210 O O . ASP C 1 164 ? 3.218 77.151 56.300 1.00 55.24 164 ASP C O 1
ATOM 4215 N N . VAL C 1 165 ? 3.066 76.673 58.491 1.00 49.48 165 VAL C N 1
ATOM 4216 C CA . VAL C 1 165 ? 3.760 75.398 58.362 1.00 48.79 165 VAL C CA 1
ATOM 4217 C C . VAL C 1 165 ? 2.729 74.339 57.984 1.00 59.53 165 VAL C C 1
ATOM 4218 O O . VAL C 1 165 ? 1.719 74.177 58.675 1.00 56.01 165 VAL C O 1
ATOM 4222 N N . PRO C 1 166 ? 2.959 73.638 56.860 1.00 56.36 166 PRO C N 1
ATOM 4223 C CA . PRO C 1 166 ? 2.014 72.613 56.404 1.00 52.76 166 PRO C CA 1
ATOM 4224 C C . PRO C 1 166 ? 1.876 71.476 57.412 1.00 49.62 166 PRO C C 1
ATOM 4225 O O . PRO C 1 166 ? 2.878 71.020 57.969 1.00 47.93 166 PRO C O 1
ATOM 4229 N N . ASP C 1 167 ? 0.638 71.042 57.634 1.00 55.16 167 ASP C N 1
ATOM 4230 C CA . ASP C 1 167 ? 0.317 69.962 58.567 1.00 49.39 167 ASP C CA 1
ATOM 4231 C C . ASP C 1 167 ? 0.698 70.295 60.008 1.00 46.52 167 ASP C C 1
ATOM 4232 O O . ASP C 1 167 ? 1.210 69.441 60.733 1.00 45.28 167 ASP C O 1
ATOM 4237 N N . TRP C 1 168 ? 0.440 71.531 60.430 1.00 46.64 168 TRP C N 1
ATOM 4238 C CA . TRP C 1 168 ? 0.675 71.903 61.826 1.00 45.26 168 TRP C CA 1
ATOM 4239 C C . TRP C 1 168 ? -0.264 71.137 62.749 1.00 44.53 168 TRP C C 1
ATOM 4240 O O . TRP C 1 168 ? 0.041 70.920 63.918 1.00 43.18 168 TRP C O 1
ATOM 4251 N N . GLU C 1 169 ? -1.405 70.724 62.208 1.00 45.47 169 GLU C N 1
ATOM 4252 C CA . GLU C 1 169 ? -2.422 70.029 62.985 1.00 44.99 169 GLU C CA 1
ATOM 4253 C C . GLU C 1 169 ? -1.905 68.734 63.604 1.00 43.73 169 GLU C C 1
ATOM 4254 O O . GLU C 1 169 ? -2.399 68.297 64.641 1.00 42.87 169 GLU C O 1
ATOM 4260 N N . GLU C 1 170 ? -0.916 68.125 62.959 1.00 43.67 170 GLU C N 1
ATOM 4261 C CA . GLU C 1 170 ? -0.344 66.869 63.434 1.00 42.58 170 GLU C CA 1
ATOM 4262 C C . GLU C 1 170 ? 0.480 67.089 64.696 1.00 42.96 170 GLU C C 1
ATOM 4263 O O . GLU C 1 170 ? 0.575 66.207 65.550 1.00 40.00 170 GLU C O 1
ATOM 4269 N N . LEU C 1 171 ? 1.071 68.274 64.803 1.00 41.03 171 LEU C N 1
ATOM 4270 C CA . LEU C 1 171 ? 1.848 68.646 65.980 1.00 39.70 171 LEU C CA 1
ATOM 4271 C C . LEU C 1 171 ? 0.925 68.893 67.168 1.00 39.11 171 LEU C C 1
ATOM 4272 O O . LEU C 1 171 ? 1.230 68.501 68.296 1.00 42.26 171 LEU C O 1
ATOM 4277 N N . LYS C 1 172 ? -0.207 69.537 66.908 1.00 40.08 172 LYS C N 1
ATOM 4278 C CA . LYS C 1 172 ? -1.241 69.701 67.924 1.00 39.73 172 LYS C CA 1
ATOM 4279 C C . LYS C 1 172 ? -1.765 68.342 68.370 1.00 42.08 172 LYS C C 1
ATOM 4280 O O . LYS C 1 172 ? -1.867 68.072 69.565 1.00 38.15 172 LYS C O 1
ATOM 4286 N N . GLU C 1 173 ? -2.075 67.480 67.405 1.00 39.96 173 GLU C N 1
ATOM 4287 C CA . GLU C 1 173 ? -2.531 66.127 67.714 1.00 39.56 173 GLU C CA 1
ATOM 4288 C C . GLU C 1 173 ? -1.525 65.400 68.603 1.00 38.09 173 GLU C C 1
ATOM 4289 O O . GLU C 1 173 ? -1.893 64.814 69.618 1.00 37.27 173 GLU C O 1
ATOM 4295 N N . LEU C 1 174 ? -0.250 65.475 68.235 1.00 37.80 174 LEU C N 1
ATOM 4296 C CA . LEU C 1 174 ? 0.812 64.812 68.992 1.00 36.49 174 LEU C CA 1
ATOM 4297 C C . LEU C 1 174 ? 0.956 65.351 70.415 1.00 35.35 174 LEU C C 1
ATOM 4298 O O . LEU C 1 174 ? 1.070 64.591 71.370 1.00 34.33 174 LEU C O 1
ATOM 4303 N N . ALA C 1 175 ? 0.969 66.671 70.553 1.00 35.55 175 ALA C N 1
ATOM 4304 C CA . ALA C 1 175 ? 1.079 67.284 71.869 1.00 34.56 175 ALA C CA 1
ATOM 4305 C C . ALA C 1 175 ? -0.095 66.894 72.760 1.00 34.31 175 ALA C C 1
ATOM 4306 O O . ALA C 1 175 ? 0.076 66.617 73.944 1.00 33.22 175 ALA C O 1
ATOM 4308 N N . GLU C 1 176 ? -1.293 66.868 72.191 1.00 35.84 176 GLU C N 1
ATOM 4309 C CA . GLU C 1 176 ? -2.473 66.501 72.963 1.00 40.07 176 GLU C CA 1
ATOM 4310 C C . GLU C 1 176 ? -2.475 65.012 73.306 1.00 37.44 176 GLU C C 1
ATOM 4311 O O . GLU C 1 176 ? -2.832 64.625 74.422 1.00 36.14 176 GLU C O 1
ATOM 4317 N N . ARG C 1 177 ? -2.045 64.178 72.363 1.00 35.96 177 ARG C N 1
ATOM 4318 C CA . ARG C 1 177 ? -1.901 62.743 72.619 1.00 34.73 177 ARG C CA 1
ATOM 4319 C C . ARG C 1 177 ? -0.964 62.446 73.795 1.00 37.21 177 ARG C C 1
ATOM 4320 O O . ARG C 1 177 ? -1.203 61.518 74.561 1.00 35.00 177 ARG C O 1
ATOM 4328 N N . ARG C 1 178 ? 0.086 63.246 73.958 1.00 39.16 178 ARG C N 1
ATOM 4329 C CA . ARG C 1 178 ? 1.072 62.980 75.008 1.00 37.06 178 ARG C CA 1
ATOM 4330 C C . ARG C 1 178 ? 0.887 63.832 76.263 1.00 38.91 178 ARG C C 1
ATOM 4331 O O . ARG C 1 178 ? 1.718 63.807 77.174 1.00 42.18 178 ARG C O 1
ATOM 4339 N N . GLY C 1 179 ? -0.202 64.589 76.311 1.00 39.50 179 GLY C N 1
ATOM 4340 C CA . GLY C 1 179 ? -0.552 65.331 77.506 1.00 36.80 179 GLY C CA 1
ATOM 4341 C C . GLY C 1 179 ? 0.227 66.614 77.740 1.00 36.52 179 GLY C C 1
ATOM 4342 O O . GLY C 1 179 ? 0.380 67.036 78.882 1.00 41.11 179 GLY C O 1
ATOM 4343 N N . LEU C 1 180 ? 0.717 67.237 76.675 1.00 37.45 180 LEU C N 1
ATOM 4344 C CA . LEU C 1 180 ? 1.394 68.528 76.805 1.00 37.40 180 LEU C CA 1
ATOM 4345 C C . LEU C 1 180 ? 0.414 69.677 76.576 1.00 38.99 180 LEU C C 1
ATOM 4346 O O . LEU C 1 180 ? -0.421 69.605 75.673 1.00 40.56 180 LEU C O 1
ATOM 4351 N N . PRO C 1 181 ? 0.518 70.742 77.384 1.00 38.64 181 PRO C N 1
ATOM 4352 C CA . PRO C 1 181 ? -0.337 71.928 77.217 1.00 40.12 181 PRO C CA 1
ATOM 4353 C C . PRO C 1 181 ? -0.241 72.553 75.829 1.00 47.12 181 PRO C C 1
ATOM 4354 O O . PRO C 1 181 ? 0.859 72.768 75.316 1.00 43.49 181 PRO C O 1
ATOM 4358 N N . VAL C 1 182 ? -1.392 72.855 75.236 1.00 47.16 182 VAL C N 1
ATOM 4359 C CA . VAL C 1 182 ? -1.435 73.479 73.919 1.00 48.17 182 VAL C CA 1
ATOM 4360 C C . VAL C 1 182 ? -2.279 74.747 73.924 1.00 48.74 182 VAL C C 1
ATOM 4361 O O . VAL C 1 182 ? -3.444 74.722 74.309 1.00 51.90 182 VAL C O 1
ATOM 4365 N N . GLU C 1 183 ? -1.674 75.853 73.505 1.00 47.33 183 GLU C N 1
ATOM 4366 C CA . GLU C 1 183 ? -2.389 77.105 73.296 1.00 49.48 183 GLU C CA 1
ATOM 4367 C C . GLU C 1 183 ? -2.612 77.259 71.799 1.00 50.93 183 GLU C C 1
ATOM 4368 O O . GLU C 1 183 ? -1.762 76.874 70.998 1.00 50.85 183 GLU C O 1
ATOM 4374 N N . GLU C 1 184 ? -3.764 77.787 71.406 1.00 52.77 184 GLU C N 1
ATOM 4375 C CA . GLU C 1 184 ? -4.004 77.994 69.988 1.00 54.80 184 GLU C CA 1
ATOM 4376 C C . GLU C 1 184 ? -4.648 79.338 69.710 1.00 58.49 1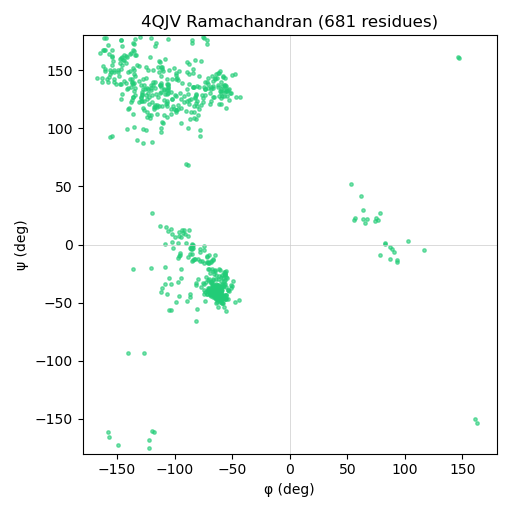84 GLU C C 1
ATOM 4377 O O . GLU C 1 184 ? -5.508 79.805 70.458 1.00 60.45 184 GLU C O 1
ATOM 4383 N N . SER C 1 185 ? -4.179 79.963 68.636 1.00 57.85 185 SER C N 1
ATOM 4384 C CA . SER C 1 185 ? -4.807 81.137 68.051 1.00 61.27 185 SER C CA 1
ATOM 4385 C C . SER C 1 185 ? -5.122 80.787 66.604 1.00 61.86 185 SER C C 1
ATOM 4386 O O . SER C 1 185 ? -5.034 79.624 66.225 1.00 61.49 185 SER C O 1
ATOM 4389 N N . ASP C 1 186 ? -5.487 81.770 65.791 1.00 63.93 186 ASP C N 1
ATOM 4390 C CA . ASP C 1 186 ? -5.611 81.495 64.366 1.00 65.73 186 ASP C CA 1
ATOM 4391 C C . ASP C 1 186 ? -4.311 81.864 63.657 1.00 65.62 186 ASP C C 1
ATOM 4392 O O . ASP C 1 186 ? -4.218 81.816 62.429 1.00 67.13 186 ASP C O 1
ATOM 4397 N N . GLU C 1 187 ? -3.305 82.213 64.453 1.00 63.82 187 GLU C N 1
ATOM 4398 C CA . GLU C 1 187 ? -1.970 82.505 63.946 1.00 63.41 187 GLU C CA 1
ATOM 4399 C C . GLU C 1 187 ? -1.024 81.333 64.205 1.00 61.40 187 GLU C C 1
ATOM 4400 O O . GLU C 1 187 ? -0.135 81.044 63.401 1.00 61.75 187 GLU C O 1
ATOM 4406 N N . GLU C 1 188 ? -1.226 80.652 65.328 1.00 59.66 188 GLU C N 1
ATOM 4407 C CA . GLU C 1 188 ? -0.252 79.671 65.788 1.00 57.53 188 GLU C CA 1
ATOM 4408 C C . GLU C 1 188 ? -0.799 78.695 66.825 1.00 56.10 188 GLU C C 1
ATOM 4409 O O . GLU C 1 188 ? -1.873 78.901 67.391 1.00 56.52 188 GLU C O 1
ATOM 4415 N N . ILE C 1 189 ? -0.039 77.634 67.074 1.00 54.44 189 ILE C N 1
ATOM 4416 C CA . ILE C 1 189 ? -0.238 76.826 68.269 1.00 52.67 189 ILE C CA 1
ATOM 4417 C C . ILE C 1 189 ? 0.993 76.979 69.154 1.00 50.63 189 ILE C C 1
ATOM 4418 O O . ILE C 1 189 ? 2.095 77.192 68.649 1.00 50.42 189 ILE C O 1
ATOM 4423 N N . VAL C 1 190 ? 0.797 76.902 70.468 1.00 49.22 190 VAL C N 1
ATOM 4424 C CA . VAL C 1 190 ? 1.906 76.995 71.418 1.00 47.26 190 VAL C CA 1
ATOM 4425 C C . VAL C 1 190 ? 1.917 75.812 72.384 1.00 45.47 190 VAL C C 1
ATOM 4426 O O . VAL C 1 190 ? 1.001 75.637 73.188 1.00 45.25 190 VAL C O 1
ATOM 4430 N N . ILE C 1 191 ? 2.971 75.007 72.308 1.00 44.23 191 ILE C N 1
ATOM 4431 C CA . ILE C 1 191 ? 3.088 73.817 73.145 1.00 42.56 191 ILE C CA 1
ATOM 4432 C C . ILE C 1 191 ? 4.041 74.055 74.317 1.00 40.70 191 ILE C C 1
ATOM 4433 O O . ILE C 1 191 ? 5.184 74.461 74.122 1.00 43.47 191 ILE C O 1
ATOM 4438 N N . THR C 1 192 ? 3.553 73.812 75.528 1.00 39.70 192 THR C N 1
ATOM 4439 C CA . THR C 1 192 ? 4.373 73.925 76.730 1.00 37.93 192 THR C CA 1
ATOM 4440 C C . THR C 1 192 ? 5.067 72.602 77.037 1.00 38.48 192 THR C C 1
ATOM 4441 O O . THR C 1 192 ? 4.410 71.574 77.192 1.00 36.22 192 THR C O 1
ATOM 4445 N N . THR C 1 193 ? 6.391 72.635 77.139 1.00 35.38 193 THR C N 1
ATOM 4446 C CA . THR C 1 193 ? 7.169 71.407 77.236 1.00 34.12 193 THR C CA 1
ATOM 4447 C C . THR C 1 193 ? 7.393 70.917 78.667 1.00 36.53 193 THR C C 1
ATOM 4448 O O . THR C 1 193 ? 8.519 70.927 79.175 1.00 31.20 193 THR C O 1
ATOM 4452 N N . ILE C 1 194 ? 6.320 70.455 79.302 1.00 32.71 194 ILE C N 1
ATOM 4453 C CA . ILE C 1 194 ? 6.419 69.843 80.620 1.00 30.80 194 ILE C CA 1
ATOM 4454 C C . ILE C 1 194 ? 7.075 68.463 80.510 1.00 29.82 194 ILE C C 1
ATOM 4455 O O . ILE C 1 194 ? 7.425 67.844 81.515 1.00 28.47 194 ILE C O 1
ATOM 4460 N N . LYS C 1 195 ? 7.227 67.995 79.277 1.00 30.57 195 LYS C N 1
ATOM 4461 C CA . LYS C 1 195 ? 8.074 66.852 78.965 1.00 29.76 195 LYS C CA 1
ATOM 4462 C C . LYS C 1 195 ? 8.681 67.127 77.595 1.00 30.71 195 LYS C C 1
ATOM 4463 O O . LYS C 1 195 ? 8.286 68.089 76.926 1.00 33.70 195 LYS C O 1
ATOM 4469 N N . ALA C 1 196 ? 9.637 66.301 77.180 1.00 35.79 196 ALA C N 1
ATOM 4470 C CA . ALA C 1 196 ? 10.311 66.498 75.899 1.00 31.74 196 ALA C CA 1
ATOM 4471 C C . ALA C 1 196 ? 9.350 66.369 74.720 1.00 35.54 196 ALA C C 1
ATOM 4472 O O . ALA C 1 196 ? 8.435 65.545 74.727 1.00 35.32 196 ALA C O 1
ATOM 4474 N N . PHE C 1 197 ? 9.571 67.199 73.709 1.00 35.07 197 PHE C N 1
ATOM 4475 C CA . PHE C 1 197 ? 8.736 67.206 72.517 1.00 37.03 197 PHE C CA 1
ATOM 4476 C C . PHE C 1 197 ? 9.630 67.208 71.290 1.00 38.15 197 PHE C C 1
ATOM 4477 O O . PHE C 1 197 ? 10.010 68.262 70.789 1.00 47.29 197 PHE C O 1
ATOM 4485 N N . TYR C 1 198 ? 9.972 66.023 70.800 1.00 38.24 198 TYR C N 1
ATOM 4486 C CA . TYR C 1 198 ? 10.803 65.920 69.612 1.00 44.25 198 TYR C CA 1
ATOM 4487 C C . TYR C 1 198 ? 9.946 66.076 68.379 1.00 44.59 198 TYR C C 1
ATOM 4488 O O . TYR C 1 198 ? 8.954 65.373 68.209 1.00 44.04 198 TYR C O 1
ATOM 4497 N N . LEU C 1 199 ? 10.316 67.007 67.518 1.00 45.97 199 LEU C N 1
ATOM 4498 C CA . LEU C 1 199 ? 9.536 67.218 66.315 1.00 50.15 199 LEU C CA 1
ATOM 4499 C C . LEU C 1 199 ? 9.666 66.035 65.378 1.00 45.66 199 LEU C C 1
ATOM 4500 O O . LEU C 1 199 ? 10.769 65.534 65.158 1.00 45.84 199 LEU C O 1
ATOM 4505 N N . PRO C 1 200 ? 8.528 65.572 64.843 1.00 49.72 200 PRO C N 1
ATOM 4506 C CA . PRO C 1 200 ? 8.533 64.606 63.742 1.00 48.16 200 PRO C CA 1
ATOM 4507 C C . PRO C 1 200 ? 9.453 65.089 62.628 1.00 58.80 200 PRO C C 1
ATOM 4508 O O . PRO C 1 200 ? 9.548 66.299 62.403 1.00 52.84 200 PRO C O 1
ATOM 4512 N N . ARG C 1 201 ? 10.117 64.158 61.951 1.00 61.91 201 ARG C N 1
ATOM 4513 C CA . ARG C 1 201 ? 11.174 64.486 60.998 1.00 66.34 201 ARG C CA 1
ATOM 4514 C C . ARG C 1 201 ? 10.728 65.468 59.919 1.00 65.50 201 ARG C C 1
ATOM 4515 O O . ARG C 1 201 ? 11.540 66.231 59.399 1.00 65.78 201 ARG C O 1
ATOM 4523 N N . LYS C 1 202 ? 9.437 65.447 59.599 1.00 64.56 202 LYS C N 1
ATOM 4524 C CA . LYS C 1 202 ? 8.854 66.367 58.625 1.00 63.43 202 LYS C CA 1
ATOM 4525 C C . LYS C 1 202 ? 9.147 67.829 58.936 1.00 57.72 202 LYS C C 1
ATOM 4526 O O . LYS C 1 202 ? 9.403 68.626 58.034 1.00 57.12 202 LYS C O 1
ATOM 4532 N N . PHE C 1 203 ? 9.107 68.171 60.219 1.00 54.45 203 PHE C N 1
ATOM 4533 C CA . PHE C 1 203 ? 9.050 69.572 60.628 1.00 54.79 203 PHE C CA 1
ATOM 4534 C C . PHE C 1 203 ? 10.412 70.177 60.956 1.00 54.96 203 PHE C C 1
ATOM 4535 O O . PHE C 1 203 ? 10.514 71.386 61.166 1.00 57.62 203 PHE C O 1
ATOM 4543 N N . GLU C 1 204 ? 11.450 69.344 60.986 1.00 54.29 204 GLU C N 1
ATOM 4544 C CA . GLU C 1 204 ? 12.796 69.803 61.330 1.00 62.78 204 GLU C CA 1
ATOM 4545 C C . GLU C 1 204 ? 13.284 70.904 60.384 1.00 71.55 204 GLU C C 1
ATOM 4546 O O . GLU C 1 204 ? 13.976 71.834 60.805 1.00 73.47 204 GLU C O 1
ATOM 4552 N N . GLU C 1 205 ? 12.901 70.818 59.114 1.00 74.23 205 GLU C N 1
ATOM 4553 C CA . GLU C 1 205 ? 13.345 71.797 58.124 1.00 75.39 205 GLU C CA 1
ATOM 4554 C C . GLU C 1 205 ? 12.640 73.149 58.270 1.00 74.13 205 GLU C C 1
ATOM 4555 O O . GLU C 1 205 ? 12.974 74.105 57.568 1.00 78.33 205 GLU C O 1
ATOM 4561 N N . HIS C 1 206 ? 11.671 73.227 59.182 1.00 68.01 206 HIS C N 1
ATOM 4562 C CA . HIS C 1 206 ? 10.924 74.465 59.418 1.00 66.54 206 HIS C CA 1
ATOM 4563 C C . HIS C 1 206 ? 11.397 75.205 60.679 1.00 69.16 206 HIS C C 1
ATOM 4564 O O . HIS C 1 206 ? 10.826 76.235 61.050 1.00 70.48 206 HIS C O 1
ATOM 4571 N N . MET C 1 207 ? 12.421 74.668 61.341 1.00 73.24 207 MET C N 1
ATOM 4572 C CA . MET C 1 207 ? 13.185 75.427 62.333 1.00 77.00 207 MET C CA 1
ATOM 4573 C C . MET C 1 207 ? 13.580 76.794 61.805 1.00 80.92 207 MET C C 1
ATOM 4574 O O . MET C 1 207 ? 13.878 76.942 60.622 1.00 84.89 207 MET C O 1
ATOM 4579 N N . GLY C 1 208 ? 13.636 77.779 62.694 1.00 79.65 208 GLY C N 1
ATOM 4580 C CA . GLY C 1 208 ? 14.087 79.111 62.335 1.00 79.40 208 GLY C CA 1
ATOM 4581 C C . GLY C 1 208 ? 13.149 79.821 61.379 1.00 81.94 208 GLY C C 1
ATOM 4582 O O . GLY C 1 208 ? 13.555 80.756 60.688 1.00 86.27 208 GLY C O 1
ATOM 4583 N N . LYS C 1 209 ? 11.893 79.387 61.345 1.00 78.03 209 LYS C N 1
ATOM 4584 C CA . LYS C 1 209 ? 10.915 79.972 60.438 1.00 77.70 209 LYS C CA 1
ATOM 4585 C C . LYS C 1 209 ? 9.575 80.066 61.193 1.00 73.80 209 LYS C C 1
ATOM 4586 O O . LYS C 1 209 ? 9.354 81.024 61.936 1.00 77.69 209 LYS C O 1
ATOM 4592 N N . GLY C 1 210 ? 8.716 79.064 61.076 1.00 66.58 210 GLY C N 1
ATOM 4593 C CA . GLY C 1 210 ? 7.357 79.174 61.547 1.00 58.13 210 GLY C CA 1
ATOM 4594 C C . GLY C 1 210 ? 7.185 78.330 62.790 1.00 55.98 210 GLY C C 1
ATOM 4595 O O . GLY C 1 210 ? 6.094 78.264 63.336 1.00 55.86 210 GLY C O 1
ATOM 4596 N N . ILE C 1 211 ? 8.248 77.661 63.234 1.00 54.32 211 ILE C N 1
ATOM 4597 C CA . ILE C 1 211 ? 8.182 76.958 64.510 1.00 52.18 211 ILE C CA 1
ATOM 4598 C C . ILE C 1 211 ? 9.312 77.480 65.377 1.00 52.21 211 ILE C C 1
ATOM 4599 O O . ILE C 1 211 ? 10.470 77.501 64.960 1.00 50.48 211 ILE C O 1
ATOM 4604 N N . ARG C 1 212 ? 8.946 77.948 66.568 1.00 49.36 212 ARG C N 1
ATOM 4605 C CA . ARG C 1 212 ? 9.878 78.582 67.495 1.00 48.81 212 ARG C CA 1
ATOM 4606 C C . ARG C 1 212 ? 9.721 77.977 68.893 1.00 45.76 212 ARG C C 1
ATOM 4607 O O . ARG C 1 212 ? 8.610 77.664 69.324 1.00 45.64 212 ARG C O 1
ATOM 4615 N N . GLU C 1 213 ? 10.834 77.786 69.593 1.00 44.13 213 GLU C N 1
ATOM 4616 C CA . GLU C 1 213 ? 10.781 77.351 70.985 1.00 42.10 213 GLU C CA 1
ATOM 4617 C C . GLU C 1 213 ? 11.389 78.424 71.876 1.00 41.17 213 GLU C C 1
ATOM 4618 O O . GLU C 1 213 ? 12.552 78.776 71.709 1.00 41.00 213 GLU C O 1
ATOM 4624 N N . GLU C 1 214 ? 10.588 78.944 72.806 1.00 40.64 214 GLU C N 1
ATOM 4625 C CA . GLU C 1 214 ? 11.018 80.025 73.692 1.00 39.88 214 GLU C CA 1
ATOM 4626 C C . GLU C 1 214 ? 11.207 79.519 75.133 1.00 37.95 214 GLU C C 1
ATOM 4627 O O . GLU C 1 214 ? 10.305 78.932 75.722 1.00 37.59 214 GLU C O 1
ATOM 4633 N N . ILE C 1 215 ? 12.396 79.733 75.693 1.00 36.76 215 ILE C N 1
ATOM 4634 C CA . ILE C 1 215 ? 12.635 79.401 77.092 1.00 35.02 215 ILE C CA 1
ATOM 4635 C C . ILE C 1 215 ? 11.848 80.347 77.990 1.00 35.18 215 ILE C C 1
ATOM 4636 O O . ILE C 1 215 ? 11.878 81.568 77.794 1.00 36.08 215 ILE C O 1
ATOM 4641 N N . VAL C 1 216 ? 11.115 79.788 78.946 1.00 34.39 216 VAL C N 1
ATOM 4642 C CA . VAL C 1 216 ? 10.463 80.590 79.974 1.00 34.29 216 VAL C CA 1
ATOM 4643 C C . VAL C 1 216 ? 11.493 80.924 81.045 1.00 32.83 216 VAL C C 1
ATOM 4644 O O . VAL C 1 216 ? 11.892 80.054 81.807 1.00 31.39 216 VAL C O 1
ATOM 4648 N N . PRO C 1 217 ? 11.930 82.186 81.110 1.00 33.22 217 PRO C N 1
ATOM 4649 C CA . PRO C 1 217 ? 13.043 82.519 82.001 1.00 31.91 217 PRO C CA 1
ATOM 4650 C C . PRO C 1 217 ? 12.784 82.138 83.455 1.00 30.52 217 PRO C C 1
ATOM 4651 O O . PRO C 1 217 ? 11.745 82.473 84.011 1.00 30.85 217 PRO C O 1
ATOM 4655 N N . GLY C 1 218 ? 13.717 81.403 84.046 1.00 29.04 218 GLY C N 1
ATOM 4656 C CA . GLY C 1 218 ? 13.668 81.128 85.467 1.00 27.70 218 GLY C CA 1
ATOM 4657 C C . GLY C 1 218 ? 12.847 79.918 85.879 1.00 27.21 218 GLY C C 1
ATOM 4658 O O . GLY C 1 218 ? 12.793 79.594 87.057 1.00 26.12 218 GLY C O 1
ATOM 4659 N N . SER C 1 219 ? 12.219 79.242 84.921 1.00 28.05 219 SER C N 1
ATOM 4660 C CA . SER C 1 219 ? 11.378 78.093 85.246 1.00 27.71 219 SER C CA 1
ATOM 4661 C C . SER C 1 219 ? 11.971 76.794 84.735 1.00 27.14 219 SER C C 1
ATOM 4662 O O . SER C 1 219 ? 12.451 76.721 83.607 1.00 27.76 219 SER C O 1
ATOM 4665 N N . PHE C 1 220 ? 11.915 75.766 85.573 1.00 18.53 220 PHE C N 1
ATOM 4666 C CA . PHE C 1 220 ? 12.535 74.488 85.251 1.00 16.43 220 PHE C CA 1
ATOM 4667 C C . PHE C 1 220 ? 11.606 73.356 85.635 1.00 18.40 220 PHE C C 1
ATOM 4668 O O . PHE C 1 220 ? 10.925 73.431 86.647 1.00 19.23 220 PHE C O 1
ATOM 4676 N N . VAL C 1 221 ? 11.572 72.312 84.813 1.00 16.33 221 VAL C N 1
ATOM 4677 C CA . VAL C 1 221 ? 10.709 71.168 85.085 1.00 18.67 221 VAL C CA 1
ATOM 4678 C C . VAL C 1 221 ? 11.569 70.048 85.632 1.00 15.21 221 VAL C C 1
ATOM 4679 O O . VAL C 1 221 ? 12.486 69.582 84.963 1.00 15.99 221 VAL C O 1
ATOM 4683 N N . PHE C 1 222 ? 11.303 69.662 86.871 1.00 14.27 222 PHE C N 1
ATOM 4684 C CA . PHE C 1 222 ? 12.038 68.597 87.550 1.00 14.16 222 PHE C CA 1
ATOM 4685 C C . PHE C 1 222 ? 11.189 67.349 87.636 1.00 15.64 222 PHE C C 1
ATOM 4686 O O . PHE C 1 222 ? 10.017 67.424 88.004 1.00 17.29 222 PHE C O 1
ATOM 4694 N N . THR C 1 223 ? 11.792 66.204 87.347 1.00 13.20 223 THR C N 1
ATOM 4695 C CA . THR C 1 223 ? 11.167 64.921 87.628 1.00 13.43 223 THR C CA 1
ATOM 4696 C C . THR C 1 223 ? 12.104 64.137 88.543 1.00 13.58 223 THR C C 1
ATOM 4697 O O . THR C 1 223 ? 13.290 63.977 88.233 1.00 14.83 223 THR C O 1
ATOM 4701 N N . VAL C 1 224 ? 11.593 63.658 89.674 1.00 12.81 224 VAL C N 1
ATOM 4702 C CA . VAL C 1 224 ? 12.435 62.972 90.645 1.00 13.41 224 VAL C CA 1
ATOM 4703 C C . VAL C 1 224 ? 11.836 61.614 90.960 1.00 12.60 224 VAL C C 1
ATOM 4704 O O . VAL C 1 224 ? 10.622 61.519 91.101 1.00 14.00 224 VAL C O 1
ATOM 4708 N N . GLU C 1 225 ? 12.673 60.574 91.033 1.00 14.26 225 GLU C N 1
ATOM 4709 C CA . GLU C 1 225 ? 12.253 59.249 91.490 1.00 13.83 225 GLU C CA 1
ATOM 4710 C C . GLU C 1 225 ? 13.139 58.810 92.649 1.00 16.46 225 GLU C C 1
ATOM 4711 O O . GLU C 1 225 ? 14.338 59.127 92.684 1.00 19.29 225 GLU C O 1
ATOM 4717 N N . THR C 1 226 ? 12.535 58.115 93.612 1.00 15.85 226 THR C N 1
ATOM 4718 C CA . THR C 1 226 ? 13.298 57.545 94.710 1.00 17.13 226 THR C CA 1
ATOM 4719 C C . THR C 1 226 ? 13.539 56.054 94.484 1.00 20.76 226 THR C C 1
ATOM 4720 O O . THR C 1 226 ? 12.735 55.395 93.811 1.00 22.28 226 THR C O 1
ATOM 4724 N N . ASN C 1 227 ? 14.646 55.533 95.027 1.00 19.34 227 ASN C N 1
ATOM 4725 C CA . ASN C 1 227 ? 14.912 54.087 95.036 1.00 19.33 227 ASN C CA 1
ATOM 4726 C C . ASN C 1 227 ? 14.104 53.364 96.110 1.00 22.61 227 ASN C C 1
ATOM 4727 O O . ASN C 1 227 ? 14.170 52.140 96.227 1.00 24.15 227 ASN C O 1
ATOM 4732 N N . GLY C 1 228 ? 13.363 54.121 96.912 1.00 19.84 228 GLY C N 1
ATOM 4733 C CA . GLY C 1 228 ? 12.561 53.532 97.968 1.00 22.49 228 GLY C CA 1
ATOM 4734 C C . GLY C 1 228 ? 13.122 53.646 99.378 1.00 21.87 228 GLY C C 1
ATOM 4735 O O . GLY C 1 228 ? 12.513 53.115 100.312 1.00 32.20 228 GLY C O 1
ATOM 4736 N N . GLU C 1 229 ? 14.260 54.318 99.553 1.00 20.74 229 GLU C N 1
ATOM 4737 C CA . GLU C 1 229 ? 14.839 54.501 100.894 1.00 24.04 229 GLU C CA 1
ATOM 4738 C C . GLU C 1 229 ? 14.173 55.646 101.633 1.00 18.21 229 GLU C C 1
ATOM 4739 O O . GLU C 1 229 ? 14.051 55.616 102.868 1.00 25.62 229 GLU C O 1
ATOM 4745 N N . LEU C 1 230 ? 13.763 56.655 100.861 1.00 20.92 230 LEU C N 1
ATOM 4746 C CA . LEU C 1 230 ? 13.186 57.908 101.340 1.00 20.88 230 LEU C CA 1
ATOM 4747 C C . LEU C 1 230 ? 11.971 58.248 100.499 1.00 20.50 230 LEU C C 1
ATOM 4748 O O . LEU C 1 230 ? 11.934 57.917 99.319 1.00 21.95 230 LEU C O 1
ATOM 4753 N N . PRO C 1 231 ? 10.986 58.934 101.084 1.00 22.87 231 PRO C N 1
ATOM 4754 C CA . PRO C 1 231 ? 9.888 59.443 100.256 1.00 19.47 231 PRO C CA 1
ATOM 4755 C C . PRO C 1 231 ? 10.413 60.494 99.270 1.00 19.77 231 PRO C C 1
ATOM 4756 O O . PRO C 1 231 ? 11.317 61.266 99.617 1.00 16.40 231 PRO C O 1
ATOM 4760 N N . VAL C 1 232 ? 9.886 60.521 98.049 1.00 18.89 232 VAL C N 1
ATOM 4761 C CA . VAL C 1 232 ? 10.457 61.413 97.042 1.00 20.16 232 VAL C CA 1
ATOM 4762 C C . VAL C 1 232 ? 10.306 62.898 97.431 1.00 21.13 232 VAL C C 1
ATOM 4763 O O . VAL C 1 232 ? 11.203 63.704 97.166 1.00 17.89 232 VAL C O 1
ATOM 4767 N N . GLU C 1 233 ? 9.208 63.255 98.094 1.00 18.73 233 GLU C N 1
ATOM 4768 C CA . GLU C 1 233 ? 9.040 64.638 98.539 1.00 18.56 233 GLU C CA 1
ATOM 4769 C C . GLU C 1 233 ? 10.082 64.994 99.586 1.00 20.94 233 GLU C C 1
ATOM 4770 O O . GLU C 1 233 ? 10.559 66.129 99.627 1.00 19.69 233 GLU C O 1
ATOM 4776 N N . GLU C 1 234 ? 10.437 64.024 100.426 1.00 15.28 234 GLU C N 1
ATOM 4777 C CA . GLU C 1 234 ? 11.443 64.249 101.459 1.00 18.54 234 GLU C CA 1
ATOM 4778 C C . GLU C 1 234 ? 12.837 64.501 100.872 1.00 16.23 234 GLU C C 1
ATOM 4779 O O . GLU C 1 234 ? 13.606 65.316 101.393 1.00 17.74 234 GLU C O 1
ATOM 4785 N N . ILE C 1 235 ? 13.150 63.831 99.768 1.00 13.93 235 ILE C N 1
ATOM 4786 C CA . ILE C 1 235 ? 14.416 64.034 99.062 1.00 15.67 235 ILE C CA 1
ATOM 4787 C C . ILE C 1 235 ? 14.589 65.510 98.697 1.00 16.64 235 ILE C C 1
ATOM 4788 O O . ILE C 1 235 ? 15.645 66.102 98.924 1.00 15.46 235 ILE C O 1
ATOM 4793 N N . VAL C 1 236 ? 13.533 66.114 98.165 1.00 14.41 236 VAL C N 1
ATOM 4794 C CA . VAL C 1 236 ? 13.607 67.511 97.746 1.00 13.99 236 VAL C CA 1
ATOM 4795 C C . VAL C 1 236 ? 13.744 68.421 98.960 1.00 15.13 236 VAL C C 1
ATOM 4796 O O . VAL C 1 236 ? 14.561 69.341 98.956 1.00 16.87 236 VAL C O 1
ATOM 4800 N N . SER C 1 237 ? 12.976 68.136 100.012 1.00 16.84 237 SER C N 1
ATOM 4801 C CA . SER C 1 237 ? 13.011 68.943 101.232 1.00 15.30 237 SER C CA 1
ATOM 4802 C C . SER C 1 237 ? 14.389 68.891 101.880 1.00 14.64 237 SER C C 1
ATOM 4803 O O . SER C 1 237 ? 14.935 69.915 102.292 1.00 15.64 237 SER C O 1
ATOM 4806 N N . ILE C 1 238 ? 14.950 67.688 101.962 1.00 14.14 238 ILE C N 1
ATOM 4807 C CA . ILE C 1 238 ? 16.272 67.532 102.542 1.00 13.89 238 ILE C CA 1
ATOM 4808 C C . ILE C 1 238 ? 17.308 68.288 101.726 1.00 15.90 238 ILE C C 1
ATOM 4809 O O . ILE C 1 238 ? 18.165 68.962 102.286 1.00 13.95 238 ILE C O 1
ATOM 4814 N N . ALA C 1 239 ? 17.224 68.194 100.399 1.00 12.60 239 ALA C N 1
ATOM 4815 C CA . ALA C 1 239 ? 18.195 68.891 99.548 1.00 12.06 239 ALA C CA 1
ATOM 4816 C C . ALA C 1 239 ? 18.208 70.404 99.792 1.00 13.27 239 ALA C C 1
ATOM 4817 O O . ALA C 1 239 ? 19.271 71.021 99.948 1.00 13.26 239 ALA C O 1
ATOM 4819 N N . LEU C 1 240 ? 17.026 70.997 99.860 1.00 15.06 240 LEU C N 1
ATOM 4820 C CA . LEU C 1 240 ? 16.934 72.435 100.109 1.00 15.13 240 LEU C CA 1
ATOM 4821 C C . LEU C 1 240 ? 17.479 72.794 101.483 1.00 14.33 240 LEU C C 1
ATOM 4822 O O . LEU C 1 240 ? 18.189 73.798 101.644 1.00 15.69 240 LEU C O 1
ATOM 4827 N N . LYS C 1 241 ? 17.149 71.973 102.479 1.00 15.69 241 LYS C N 1
ATOM 4828 C CA . LYS C 1 241 ? 17.671 72.176 103.825 1.00 15.42 241 LYS C CA 1
ATOM 4829 C C . LYS C 1 241 ? 19.195 72.056 103.876 1.00 15.42 241 LYS C C 1
ATOM 4830 O O . LYS C 1 241 ? 19.857 72.791 104.618 1.00 16.89 241 LYS C O 1
ATOM 4836 N N . ILE C 1 242 ? 19.755 71.145 103.083 1.00 14.03 242 ILE C N 1
ATOM 4837 C CA . ILE C 1 242 ? 21.210 71.008 103.047 1.00 13.72 242 ILE C CA 1
ATOM 4838 C C . ILE C 1 242 ? 21.859 72.279 102.510 1.00 13.78 242 ILE C C 1
ATOM 4839 O O . ILE C 1 242 ? 22.859 72.745 103.048 1.00 15.39 242 ILE C O 1
ATOM 4844 N N . LEU C 1 243 ? 21.281 72.843 101.457 1.00 16.73 243 LEU C N 1
ATOM 4845 C CA . LEU C 1 243 ? 21.798 74.081 100.893 1.00 17.26 243 LEU C CA 1
ATOM 4846 C C . LEU C 1 243 ? 21.714 75.228 101.905 1.00 16.97 243 LEU C C 1
ATOM 4847 O O . LEU C 1 243 ? 22.657 76.023 102.033 1.00 16.39 243 LEU C O 1
ATOM 4852 N N . MET C 1 244 ? 20.604 75.301 102.643 1.00 17.76 244 MET C N 1
ATOM 4853 C CA . MET C 1 244 ? 20.471 76.297 103.706 1.00 16.23 244 MET C CA 1
ATOM 4854 C C . MET C 1 244 ? 21.517 76.095 104.794 1.00 16.66 244 MET C C 1
ATOM 4855 O O . MET C 1 24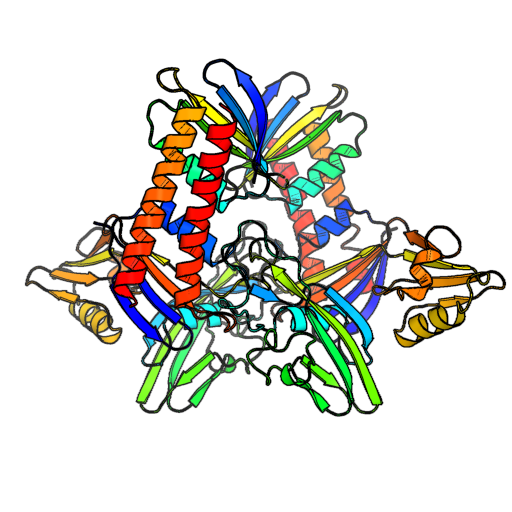4 ? 22.164 77.045 105.229 1.00 17.33 244 MET C O 1
ATOM 4860 N N . ARG C 1 245 ? 21.702 74.849 105.220 1.00 16.58 245 ARG C N 1
ATOM 4861 C CA . ARG C 1 245 ? 22.631 74.571 106.303 1.00 17.00 245 ARG C CA 1
ATOM 4862 C C . ARG C 1 245 ? 24.079 74.866 105.900 1.00 17.56 245 ARG C C 1
ATOM 4863 O O . ARG C 1 245 ? 24.839 75.430 106.686 1.00 18.32 245 ARG C O 1
ATOM 4871 N N . LYS C 1 246 ? 24.459 74.488 104.682 1.00 16.48 246 LYS C N 1
ATOM 4872 C CA . LYS C 1 246 ? 25.806 74.792 104.182 1.00 15.47 246 LYS C CA 1
ATOM 4873 C C . LYS C 1 246 ? 26.064 76.292 104.178 1.00 16.04 246 LYS C C 1
ATOM 4874 O O . LYS C 1 246 ? 27.103 76.755 104.633 1.00 17.21 246 LYS C O 1
ATOM 4880 N N . SER C 1 247 ? 25.105 77.046 103.662 1.00 15.97 247 SER C N 1
ATOM 4881 C CA . SER C 1 247 ? 25.303 78.481 103.520 1.00 16.55 247 SER C CA 1
ATOM 4882 C C . SER C 1 247 ? 25.303 79.175 104.874 1.00 20.60 247 SER C C 1
ATOM 4883 O O . SER C 1 247 ? 26.112 80.074 105.109 1.00 19.77 247 SER C O 1
ATOM 4886 N N . ASP C 1 248 ? 24.415 78.748 105.767 1.00 20.68 248 ASP C N 1
ATOM 4887 C CA . ASP C 1 248 ? 24.335 79.322 107.103 1.00 24.34 248 ASP C CA 1
ATOM 4888 C C . ASP C 1 248 ? 25.615 79.030 107.889 1.00 24.76 248 ASP C C 1
ATOM 4889 O O . ASP C 1 248 ? 26.165 79.914 108.542 1.00 24.14 248 ASP C O 1
ATOM 4894 N N . ARG C 1 249 ? 26.095 77.794 107.805 1.00 22.79 249 ARG C N 1
ATOM 4895 C CA . ARG C 1 249 ? 27.311 77.390 108.508 1.00 27.91 249 ARG C CA 1
ATOM 4896 C C . ARG C 1 249 ? 28.523 78.161 107.977 1.00 23.18 249 ARG C C 1
ATOM 4897 O O . ARG C 1 249 ? 29.415 78.546 108.739 1.00 28.60 249 ARG C O 1
ATOM 4905 N N . PHE C 1 250 ? 28.538 78.409 106.672 1.00 20.60 250 PHE C N 1
ATOM 4906 C CA . PHE C 1 250 ? 29.621 79.171 106.066 1.00 19.29 250 PHE C CA 1
ATOM 4907 C C . PHE C 1 250 ? 29.580 80.620 106.521 1.00 22.91 250 PHE C C 1
ATOM 4908 O O . PHE C 1 250 ? 30.623 81.180 106.858 1.00 25.06 250 PHE C O 1
ATOM 4916 N N . ILE C 1 251 ? 28.387 81.217 106.536 1.00 23.31 251 ILE C N 1
ATOM 4917 C CA . ILE C 1 251 ? 28.220 82.588 107.027 1.00 22.85 251 ILE C CA 1
ATOM 4918 C C . ILE C 1 251 ? 28.690 82.654 108.470 1.00 28.66 251 ILE C C 1
ATOM 4919 O O . ILE C 1 251 ? 29.294 83.639 108.896 1.00 30.09 251 ILE C O 1
ATOM 4924 N N . ASN C 1 252 ? 28.427 81.584 109.212 1.00 30.66 252 ASN C N 1
ATOM 4925 C CA . ASN C 1 252 ? 28.873 81.495 110.595 1.00 39.22 252 ASN C CA 1
ATOM 4926 C C . ASN C 1 252 ? 30.390 81.454 110.715 1.00 35.18 252 ASN C C 1
ATOM 4927 O O . ASN C 1 252 ? 30.952 82.142 111.555 1.00 35.71 252 ASN C O 1
ATOM 4932 N N . GLU C 1 253 ? 31.059 80.661 109.883 1.00 31.34 253 GLU C N 1
ATOM 4933 C CA . GLU C 1 253 ? 32.517 80.596 109.957 1.00 32.06 253 GLU C CA 1
ATOM 4934 C C . GLU C 1 253 ? 33.146 81.915 109.506 1.00 35.30 253 GLU C C 1
ATOM 4935 O O . GLU C 1 253 ? 34.194 82.307 110.014 1.00 36.85 253 GLU C O 1
ATOM 4941 N N . LEU C 1 254 ? 32.499 82.602 108.566 1.00 31.05 254 LEU C N 1
ATOM 4942 C CA . LEU C 1 254 ? 32.968 83.925 108.140 1.00 31.46 254 LEU C CA 1
ATOM 4943 C C . LEU C 1 254 ? 32.952 84.934 109.290 1.00 39.30 254 LEU C C 1
ATOM 4944 O O . LEU C 1 254 ? 33.889 85.715 109.451 1.00 43.62 254 LEU C O 1
ATOM 4949 N N . HIS C 1 255 ? 31.887 84.922 110.089 1.00 37.43 255 HIS C N 1
ATOM 4950 C CA . HIS C 1 255 ? 31.782 85.836 111.230 1.00 40.50 255 HIS C CA 1
ATOM 4951 C C . HIS C 1 255 ? 32.866 85.558 112.269 1.00 49.54 255 HIS C C 1
ATOM 4952 O O . HIS C 1 255 ? 33.268 86.452 113.016 1.00 54.80 255 HIS C O 1
ATOM 4959 N N . LYS C 1 256 ? 33.345 84.319 112.304 1.00 52.58 256 LYS C N 1
ATOM 4960 C CA . LYS C 1 256 ? 34.342 83.912 113.289 1.00 55.87 256 LYS C CA 1
ATOM 4961 C C . LYS C 1 256 ? 35.737 84.262 112.783 1.00 60.57 256 LYS C C 1
ATOM 4962 O O . LYS C 1 256 ? 36.705 84.247 113.541 1.00 64.61 256 LYS C O 1
ATOM 4968 N N . LEU C 1 257 ? 35.831 84.570 111.492 1.00 61.53 257 LEU C N 1
ATOM 4969 C CA . LEU C 1 257 ? 37.065 85.088 110.909 1.00 63.28 257 LEU C CA 1
ATOM 4970 C C . LEU C 1 257 ? 37.303 86.516 111.389 1.00 68.55 257 LEU C C 1
ATOM 4971 O O . LEU C 1 257 ? 38.425 87.021 111.353 1.00 67.35 257 LEU C O 1
ATOM 4976 N N . ALA C 1 258 ? 36.227 87.162 111.828 1.00 74.94 258 ALA C N 1
ATOM 4977 C CA . ALA C 1 258 ? 36.287 88.535 112.316 1.00 81.62 258 ALA C CA 1
ATOM 4978 C C . ALA C 1 258 ? 36.270 88.581 113.842 1.00 83.31 258 ALA C C 1
ATOM 4979 O O . ALA C 1 258 ? 36.172 87.547 114.504 1.00 82.42 258 ALA C O 1
ATOM 4981 N N . MET D 2 1 ? 32.461 71.748 108.638 1.00 44.40 1 MET D N 1
ATOM 4982 C CA . MET D 2 1 ? 32.904 72.868 107.813 1.00 43.16 1 MET D CA 1
ATOM 4983 C C . MET D 2 1 ? 33.725 73.870 108.611 1.00 31.87 1 MET D C 1
ATOM 4984 O O . MET D 2 1 ? 33.326 74.294 109.692 1.00 38.18 1 MET D O 1
ATOM 4989 N N . ARG D 2 2 ? 34.879 74.244 108.068 1.00 35.31 2 ARG D N 1
ATOM 4990 C CA . ARG D 2 2 ? 35.689 75.289 108.674 1.00 35.36 2 ARG D CA 1
ATOM 4991 C C . ARG D 2 2 ? 36.582 75.945 107.626 1.00 29.11 2 ARG D C 1
ATOM 4992 O O . ARG D 2 2 ? 37.000 75.306 106.661 1.00 26.16 2 ARG D O 1
ATOM 5000 N N . ILE D 2 3 ? 36.854 77.229 107.814 1.00 25.88 3 ILE D N 1
ATOM 5001 C CA . ILE D 2 3 ? 37.688 77.981 106.884 1.00 24.93 3 ILE D CA 1
ATOM 5002 C C . ILE D 2 3 ? 39.151 77.841 107.277 1.00 27.26 3 ILE D C 1
ATOM 5003 O O . ILE D 2 3 ? 39.534 78.183 108.394 1.00 29.54 3 ILE D O 1
ATOM 5008 N N . GLU D 2 4 ? 39.965 77.324 106.365 1.00 21.93 4 GLU D N 1
ATOM 5009 C CA . GLU D 2 4 ? 41.401 77.244 106.607 1.00 23.58 4 GLU D CA 1
ATOM 5010 C C . GLU D 2 4 ? 42.133 78.207 105.680 1.00 20.47 4 GLU D C 1
ATOM 5011 O O . GLU D 2 4 ? 42.267 77.944 104.484 1.00 19.74 4 GLU D O 1
ATOM 5017 N N . VAL D 2 5 ? 42.607 79.319 106.236 1.00 20.82 5 VAL D N 1
ATOM 5018 C CA . VAL D 2 5 ? 43.166 80.379 105.413 1.00 20.60 5 VAL D CA 1
ATOM 5019 C C . VAL D 2 5 ? 44.535 79.987 104.873 1.00 22.52 5 VAL D C 1
ATOM 5020 O O . VAL D 2 5 ? 45.386 79.479 105.601 1.00 25.44 5 VAL D O 1
ATOM 5024 N N . ILE D 2 6 ? 44.726 80.224 103.581 1.00 19.66 6 ILE D N 1
ATOM 5025 C CA . ILE D 2 6 ? 45.975 79.945 102.891 1.00 19.80 6 ILE D CA 1
ATOM 5026 C C . ILE D 2 6 ? 46.830 81.207 102.742 1.00 21.05 6 ILE D C 1
ATOM 5027 O O . ILE D 2 6 ? 48.021 81.211 103.054 1.00 20.82 6 ILE D O 1
ATOM 5032 N N . ARG D 2 7 ? 46.221 82.279 102.255 1.00 19.78 7 ARG D N 1
ATOM 5033 C CA . ARG D 2 7 ? 46.954 83.533 102.092 1.00 20.22 7 ARG D CA 1
ATOM 5034 C C . ARG D 2 7 ? 45.995 84.708 102.102 1.00 20.08 7 ARG D C 1
ATOM 5035 O O . ARG D 2 7 ? 44.836 84.582 101.706 1.00 19.57 7 ARG D O 1
ATOM 5043 N N . ARG D 2 8 ? 46.479 85.846 102.570 1.00 20.70 8 ARG D N 1
ATOM 5044 C CA . ARG D 2 8 ? 45.756 87.094 102.469 1.00 20.83 8 ARG D CA 1
ATOM 5045 C C . ARG D 2 8 ? 46.656 88.135 101.825 1.00 21.40 8 ARG D C 1
ATOM 5046 O O . ARG D 2 8 ? 47.860 88.140 102.068 1.00 21.96 8 ARG D O 1
ATOM 5054 N N . GLU D 2 9 ? 46.063 88.982 100.993 1.00 21.86 9 GLU D N 1
ATOM 5055 C CA . GLU D 2 9 ? 46.632 90.267 100.607 1.00 25.83 9 GLU D CA 1
ATOM 5056 C C . GLU D 2 9 ? 45.516 91.284 100.701 1.00 26.51 9 GLU D C 1
ATOM 5057 O O . GLU D 2 9 ? 44.377 90.923 100.988 1.00 25.77 9 GLU D O 1
ATOM 5063 N N . GLU D 2 10 ? 45.829 92.553 100.445 1.00 26.62 10 GLU D N 1
ATOM 5064 C CA . GLU D 2 10 ? 44.773 93.543 100.334 1.00 27.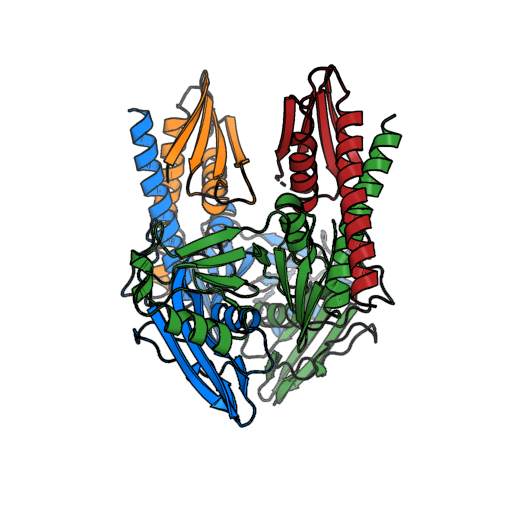17 10 GLU D CA 1
ATOM 5065 C C . GLU D 2 10 ? 43.880 93.124 99.168 1.00 29.41 10 GLU D C 1
ATOM 5066 O O . GLU D 2 10 ? 44.368 92.849 98.065 1.00 33.23 10 GLU D O 1
ATOM 5072 N N . ASN D 2 11 ? 42.585 93.042 99.444 1.00 27.45 11 ASN D N 1
ATOM 5073 C CA . ASN D 2 11 ? 41.578 92.641 98.462 1.00 27.06 11 ASN D CA 1
ATOM 5074 C C . ASN D 2 11 ? 41.707 91.196 97.983 1.00 21.89 11 ASN D C 1
ATOM 5075 O O . ASN D 2 11 ? 41.140 90.835 96.953 1.00 21.76 11 ASN D O 1
ATOM 5080 N N . LEU D 2 12 ? 42.419 90.353 98.722 1.00 21.33 12 LEU D N 1
ATOM 5081 C CA . LEU D 2 12 ? 42.514 88.945 98.330 1.00 20.53 12 LEU D CA 1
ATOM 5082 C C . LEU D 2 12 ? 42.403 87.993 99.515 1.00 20.03 12 LEU D C 1
ATOM 5083 O O . LEU D 2 12 ? 43.023 88.202 100.558 1.00 20.30 12 LEU D O 1
ATOM 5088 N N . LEU D 2 13 ? 41.624 86.929 99.343 1.00 19.46 13 LEU D N 1
ATOM 5089 C CA . LEU D 2 13 ? 41.583 85.871 100.340 1.00 19.14 13 LEU D CA 1
ATOM 5090 C C . LEU D 2 13 ? 41.618 84.532 99.637 1.00 18.58 13 LEU D C 1
ATOM 5091 O O . LEU D 2 13 ? 40.824 84.289 98.736 1.00 18.38 13 LEU D O 1
ATOM 5096 N N . GLU D 2 14 ? 42.558 83.679 100.037 1.00 18.51 14 GLU D N 1
ATOM 5097 C CA . GLU D 2 14 ? 42.586 82.298 99.574 1.00 18.14 14 GLU D CA 1
ATOM 5098 C C . GLU D 2 14 ? 42.431 81.379 100.769 1.00 19.58 14 GLU D C 1
ATOM 5099 O O . GLU D 2 14 ? 43.027 81.615 101.812 1.00 18.63 14 GLU D O 1
ATOM 5105 N N . PHE D 2 15 ? 41.628 80.336 100.622 1.00 17.96 15 PHE D N 1
ATOM 5106 C CA . PHE D 2 15 ? 41.315 79.477 101.756 1.00 18.25 15 PHE D CA 1
ATOM 5107 C C . PHE D 2 15 ? 40.767 78.134 101.318 1.00 18.07 15 PHE D C 1
ATOM 5108 O O . PHE D 2 15 ? 40.182 78.015 100.239 1.00 17.79 15 PHE D O 1
ATOM 5116 N N . TYR D 2 16 ? 40.967 77.123 102.159 1.00 18.49 16 TYR D N 1
ATOM 5117 C CA . TYR D 2 16 ? 40.218 75.870 102.016 1.00 18.55 16 TYR D CA 1
ATOM 5118 C C . TYR D 2 16 ? 38.900 75.937 102.770 1.00 20.79 16 TYR D C 1
ATOM 5119 O O . TYR D 2 16 ? 38.807 76.568 103.819 1.00 22.95 16 TYR D O 1
ATOM 5128 N N . LEU D 2 17 ? 37.879 75.265 102.243 1.00 23.40 17 LEU D N 1
ATOM 5129 C CA . LEU D 2 17 ? 36.639 75.074 102.988 1.00 23.51 17 LEU D CA 1
ATOM 5130 C C . LEU D 2 17 ? 36.484 73.605 103.350 1.00 23.75 17 LEU D C 1
ATOM 5131 O O . LEU D 2 17 ? 36.043 72.802 102.532 1.00 24.77 17 LEU D O 1
ATOM 5136 N N . GLU D 2 18 ? 36.891 73.266 104.570 1.00 24.06 18 GLU D N 1
ATOM 5137 C CA . GLU D 2 18 ? 36.814 71.906 105.089 1.00 27.63 18 GLU D CA 1
ATOM 5138 C C . GLU D 2 18 ? 35.410 71.327 104.947 1.00 25.54 18 GLU D C 1
ATOM 5139 O O . GLU D 2 18 ? 34.414 71.996 105.238 1.00 28.64 18 GLU D O 1
ATOM 5145 N N . GLY D 2 19 ? 35.337 70.092 104.462 1.00 22.48 19 GLY D N 1
ATOM 5146 C CA . GLY D 2 19 ? 34.086 69.357 104.413 1.00 30.63 19 GLY D CA 1
ATOM 5147 C C . GLY D 2 19 ? 33.189 69.647 103.224 1.00 30.17 19 GLY D C 1
ATOM 5148 O O . GLY D 2 19 ? 32.103 69.072 103.109 1.00 33.72 19 GLY D O 1
ATOM 5149 N N . GLU D 2 20 ? 33.632 70.520 102.330 1.00 24.71 20 GLU D N 1
ATOM 5150 C CA . GLU D 2 20 ? 32.805 70.890 101.189 1.00 23.55 20 GLU D CA 1
ATOM 5151 C C . GLU D 2 20 ? 33.296 70.254 99.894 1.00 22.30 20 GLU D C 1
ATOM 5152 O O . GLU D 2 20 ? 34.312 69.567 99.884 1.00 24.37 20 GLU D O 1
ATOM 5158 N N . ASP D 2 21 ? 32.556 70.487 98.812 1.00 20.10 21 ASP D N 1
ATOM 5159 C CA . ASP D 2 21 ? 32.821 69.833 97.537 1.00 19.83 21 ASP D CA 1
ATOM 5160 C C . ASP D 2 21 ? 32.235 70.671 96.406 1.00 22.74 21 ASP D C 1
ATOM 5161 O O . ASP D 2 21 ? 31.880 71.830 96.610 1.00 21.87 21 ASP D O 1
ATOM 5166 N N . HIS D 2 22 ? 32.130 70.094 95.216 1.00 17.28 22 HIS D N 1
ATOM 5167 C CA . HIS D 2 22 ? 31.743 70.873 94.038 1.00 14.84 22 HIS D CA 1
ATOM 5168 C C . HIS D 2 22 ? 30.426 71.631 94.170 1.00 16.41 22 HIS D C 1
ATOM 5169 O O . HIS D 2 22 ? 30.333 72.777 93.733 1.00 18.36 22 HIS D O 1
ATOM 5176 N N . THR D 2 23 ? 29.403 70.990 94.725 1.00 15.51 23 THR D N 1
ATOM 5177 C CA . THR D 2 23 ? 28.063 71.567 94.695 1.00 15.16 23 THR D CA 1
ATOM 5178 C C . THR D 2 23 ? 28.045 72.952 95.338 1.00 15.63 23 THR D C 1
ATOM 5179 O O . THR D 2 23 ? 27.605 73.920 94.716 1.00 18.30 23 THR D O 1
ATOM 5183 N N . PHE D 2 24 ? 28.529 73.051 96.572 1.00 14.97 24 PHE D N 1
ATOM 5184 C CA . PHE D 2 24 ? 28.539 74.349 97.245 1.00 15.99 24 PHE D CA 1
ATOM 5185 C C . PHE D 2 24 ? 29.612 75.276 96.672 1.00 15.28 24 PHE D C 1
ATOM 5186 O O . PHE D 2 24 ? 29.375 76.475 96.496 1.00 15.24 24 PHE D O 1
ATOM 5194 N N . ALA D 2 25 ? 30.787 74.729 96.390 1.00 14.78 25 ALA D N 1
ATOM 5195 C CA . ALA D 2 25 ? 31.885 75.534 95.863 1.00 14.82 25 ALA D CA 1
ATOM 5196 C C . ALA D 2 25 ? 31.510 76.220 94.554 1.00 15.07 25 ALA D C 1
ATOM 5197 O O . ALA D 2 25 ? 31.799 77.402 94.350 1.00 15.28 25 ALA D O 1
ATOM 5199 N N . ASN D 2 26 ? 30.876 75.467 93.667 1.00 15.14 26 ASN D N 1
ATOM 5200 C CA . ASN D 2 26 ? 30.482 76.010 92.384 1.00 15.51 26 ASN D CA 1
ATOM 5201 C C . ASN D 2 26 ? 29.369 77.035 92.554 1.00 16.80 26 ASN D C 1
ATOM 5202 O O . ASN D 2 26 ? 29.409 78.100 91.940 1.00 16.14 26 ASN D O 1
ATOM 5207 N N . LEU D 2 27 ? 28.385 76.734 93.394 1.00 15.79 27 LEU D N 1
ATOM 5208 C CA . LEU D 2 27 ? 27.269 77.668 93.570 1.00 18.11 27 LEU D CA 1
ATOM 5209 C C . LEU D 2 27 ? 27.759 78.975 94.204 1.00 17.06 27 LEU D C 1
ATOM 5210 O O . LEU D 2 27 ? 27.366 80.062 93.789 1.00 16.75 27 LEU D O 1
ATOM 5215 N N . LEU D 2 28 ? 28.651 78.862 95.182 1.00 15.97 28 LEU D N 1
ATOM 5216 C CA . LEU D 2 28 ? 29.225 80.039 95.834 1.00 16.14 28 LEU D CA 1
ATOM 5217 C C . LEU D 2 28 ? 30.002 80.917 94.835 1.00 16.34 28 LEU D C 1
ATOM 5218 O O . LEU D 2 28 ? 29.857 82.143 94.816 1.00 16.78 28 LEU D O 1
ATOM 5223 N N . THR D 2 29 ? 30.814 80.277 94.006 1.00 16.13 29 THR D N 1
ATOM 5224 C CA . THR D 2 29 ? 31.582 80.952 92.963 1.00 16.41 29 THR D CA 1
ATOM 5225 C C . THR D 2 29 ? 30.688 81.670 91.954 1.00 16.92 29 THR D C 1
ATOM 5226 O O . THR D 2 29 ? 30.903 82.843 91.627 1.00 17.38 29 THR D O 1
ATOM 5230 N N . GLU D 2 30 ? 29.690 80.953 91.450 1.00 16.95 30 GLU D N 1
ATOM 5231 C CA . GLU D 2 30 ? 28.762 81.526 90.477 1.00 17.56 30 GLU D CA 1
ATOM 5232 C C . GLU D 2 30 ? 28.043 82.737 91.078 1.00 20.31 30 GLU D C 1
ATOM 5233 O O . GLU D 2 30 ? 27.831 83.753 90.410 1.00 19.58 30 GLU D O 1
ATOM 5239 N N . THR D 2 31 ? 27.684 82.630 92.351 1.00 17.74 31 THR D N 1
ATOM 5240 C CA . THR D 2 31 ? 26.969 83.706 93.016 1.00 19.71 31 THR D CA 1
ATOM 5241 C C . THR D 2 31 ? 27.876 84.922 93.246 1.00 18.48 31 THR D C 1
ATOM 5242 O O . THR D 2 31 ? 27.445 86.062 93.084 1.00 19.14 31 THR D O 1
ATOM 5246 N N . LEU D 2 32 ? 29.139 84.684 93.584 1.00 18.05 32 LEU D N 1
ATOM 5247 C CA . LEU D 2 32 ? 30.092 85.785 93.726 1.00 18.36 32 LEU D CA 1
ATOM 5248 C C . LEU D 2 32 ? 30.247 86.580 92.429 1.00 18.91 32 LEU D C 1
ATOM 5249 O O . LEU D 2 32 ? 30.494 87.791 92.458 1.00 19.49 32 LEU D O 1
ATOM 5254 N N . HIS D 2 33 ? 30.098 85.907 91.291 1.00 18.84 33 HIS D N 1
ATOM 5255 C CA . HIS D 2 33 ? 30.252 86.603 90.008 1.00 19.47 33 HIS D CA 1
ATOM 5256 C C . HIS D 2 33 ? 29.161 87.631 89.753 1.00 22.40 33 HIS D C 1
ATOM 5257 O O . HIS D 2 33 ? 29.287 88.451 88.845 1.00 25.16 33 HIS D O 1
ATOM 5264 N N . GLU D 2 34 ? 28.097 87.600 90.550 1.00 21.76 34 GLU D N 1
ATOM 5265 C CA . GLU D 2 34 ? 27.033 88.591 90.417 1.00 21.10 34 GLU D CA 1
ATOM 5266 C C . GLU D 2 34 ? 27.477 89.980 90.862 1.00 21.67 34 GLU D C 1
ATOM 5267 O O . GLU D 2 34 ? 26.871 90.983 90.488 1.00 23.65 34 GLU D O 1
ATOM 5273 N N . ASN D 2 35 ? 28.521 90.043 91.682 1.00 21.27 35 ASN D N 1
ATOM 5274 C CA . ASN D 2 35 ? 29.012 91.325 92.189 1.00 21.87 35 ASN D CA 1
ATOM 5275 C C . ASN D 2 35 ? 30.145 91.869 91.318 1.00 22.68 35 ASN D C 1
ATOM 5276 O O . ASN D 2 35 ? 31.212 91.259 91.227 1.00 21.65 35 ASN D O 1
ATOM 5281 N N . GLU D 2 36 ? 29.915 93.029 90.700 1.00 23.14 36 GLU D N 1
ATOM 5282 C CA . GLU D 2 36 ? 30.884 93.617 89.780 1.00 25.73 36 GLU D CA 1
ATOM 5283 C C . GLU D 2 36 ? 32.219 93.911 90.461 1.00 27.62 36 GLU D C 1
ATOM 5284 O O . GLU D 2 36 ? 33.260 94.004 89.798 1.00 27.86 36 GLU D O 1
ATOM 5290 N N . HIS D 2 37 ? 32.190 94.042 91.784 1.00 23.35 37 HIS D N 1
ATOM 5291 C CA . HIS D 2 37 ? 33.392 94.390 92.537 1.00 23.42 37 HIS D CA 1
ATOM 5292 C C . HIS D 2 37 ? 34.239 93.177 92.876 1.00 22.49 37 HIS D C 1
ATOM 5293 O O . HIS D 2 37 ? 35.321 93.303 93.448 1.00 23.56 37 HIS D O 1
ATOM 5300 N N . VAL D 2 38 ? 33.736 92.004 92.516 1.00 21.74 38 VAL D N 1
ATOM 5301 C CA . VAL D 2 38 ? 34.542 90.806 92.603 1.00 20.96 38 VAL D CA 1
ATOM 5302 C C . VAL D 2 38 ? 35.326 90.681 91.306 1.00 29.01 38 VAL D C 1
ATOM 5303 O O . VAL D 2 38 ? 34.759 90.413 90.246 1.00 24.83 38 VAL D O 1
ATOM 5307 N N . THR D 2 39 ? 36.630 90.921 91.402 1.00 21.37 39 THR D N 1
ATOM 5308 C CA . THR D 2 39 ? 37.557 90.760 90.290 1.00 23.54 39 THR D CA 1
ATOM 5309 C C . THR D 2 39 ? 37.617 89.317 89.830 1.00 21.70 39 THR D C 1
ATOM 5310 O O . THR D 2 39 ? 37.581 89.021 88.628 1.00 22.29 39 THR D O 1
ATOM 5314 N N . PHE D 2 40 ? 37.719 88.419 90.802 1.00 20.21 40 PHE D N 1
ATOM 5315 C CA . PHE D 2 40 ? 37.829 87.010 90.514 1.00 19.58 40 PHE D CA 1
ATOM 5316 C C . PHE D 2 40 ? 37.284 86.178 91.657 1.00 18.83 40 PHE D C 1
ATOM 5317 O O . PHE D 2 40 ? 37.502 86.490 92.818 1.00 18.80 40 PHE D O 1
ATOM 5325 N N . ALA D 2 41 ? 36.575 85.114 91.312 1.00 18.34 41 ALA D N 1
ATOM 5326 C CA . ALA D 2 41 ? 36.237 84.088 92.283 1.00 17.67 41 ALA D CA 1
ATOM 5327 C C . ALA D 2 41 ? 36.343 82.754 91.597 1.00 17.32 41 ALA D C 1
ATOM 5328 O O . ALA D 2 41 ? 35.850 82.587 90.488 1.00 17.49 41 ALA D O 1
ATOM 5330 N N . GLY D 2 42 ? 36.985 81.798 92.252 1.00 16.94 42 GLY D N 1
ATOM 5331 C CA . GLY D 2 42 ? 37.166 80.502 91.642 1.00 16.70 42 GLY D CA 1
ATOM 5332 C C . GLY D 2 42 ? 37.580 79.505 92.689 1.00 16.79 42 GLY D C 1
ATOM 5333 O O . GLY D 2 42 ? 37.970 79.885 93.792 1.00 16.27 42 GLY D O 1
ATOM 5334 N N . TYR D 2 43 ? 37.475 78.224 92.358 1.00 16.57 43 TYR D N 1
ATOM 5335 C CA . TYR D 2 43 ? 37.970 77.194 93.261 1.00 15.75 43 TYR D CA 1
ATOM 5336 C C . TYR D 2 43 ? 38.560 76.060 92.453 1.00 17.16 43 TYR D C 1
ATOM 5337 O O . TYR D 2 43 ? 38.287 75.927 91.255 1.00 16.72 43 TYR D O 1
ATOM 5346 N N . THR D 2 44 ? 39.354 75.239 93.139 1.00 15.78 44 THR D N 1
ATOM 5347 C CA . THR D 2 44 ? 39.866 73.986 92.601 1.00 18.60 44 THR D CA 1
ATOM 5348 C C . THR D 2 44 ? 39.739 72.922 93.686 1.00 17.81 44 THR D C 1
ATOM 5349 O O . THR D 2 44 ? 39.736 73.255 94.878 1.00 20.81 44 THR D O 1
ATOM 5353 N N . ILE D 2 45 ? 39.589 71.659 93.283 1.00 23.30 45 ILE D N 1
ATOM 5354 C CA . ILE D 2 45 ? 39.589 70.529 94.211 1.00 23.72 45 ILE D CA 1
ATOM 5355 C C . ILE D 2 45 ? 40.576 69.460 93.727 1.00 38.80 45 ILE D C 1
ATOM 5356 O O . ILE D 2 45 ? 40.620 69.163 92.537 1.00 34.82 45 ILE D O 1
ATOM 5361 N N . GLU D 2 46 ? 41.362 68.884 94.634 1.00 52.35 46 GLU D N 1
ATOM 5362 C CA . GLU D 2 46 ? 42.155 67.697 94.295 1.00 63.11 46 GLU D CA 1
ATOM 5363 C C . GLU D 2 46 ? 41.312 66.423 94.378 1.00 60.84 46 GLU D C 1
ATOM 5364 O O . GLU D 2 46 ? 41.458 65.507 93.564 1.00 62.20 46 GLU D O 1
ATOM 5370 N N . ARG D 2 53 ? 39.715 65.912 101.358 1.00 27.75 53 ARG D N 1
ATOM 5371 C CA . ARG D 2 53 ? 39.102 66.512 100.170 1.00 35.51 53 ARG D CA 1
ATOM 5372 C C . ARG D 2 53 ? 38.362 67.790 100.548 1.00 36.73 53 ARG D C 1
ATOM 5373 O O . ARG D 2 53 ? 37.498 67.787 101.432 1.00 33.80 53 ARG D O 1
ATOM 5381 N N . LYS D 2 54 ? 38.717 68.882 99.876 1.00 30.47 54 LYS D N 1
ATOM 5382 C CA . LYS D 2 54 ? 38.187 70.197 100.203 1.00 23.97 54 LYS D CA 1
ATOM 5383 C C . LYS D 2 54 ? 38.510 71.183 99.090 1.00 22.82 54 LYS D C 1
ATOM 5384 O O . LYS D 2 54 ? 39.574 71.121 98.487 1.00 25.43 54 LYS D O 1
ATOM 5390 N N . PRO D 2 55 ? 37.585 72.099 98.811 1.00 21.97 55 PRO D N 1
ATOM 5391 C CA . PRO D 2 55 ? 37.849 73.095 97.772 1.00 21.46 55 PRO D CA 1
ATOM 5392 C C . PRO D 2 55 ? 38.848 74.151 98.234 1.00 21.49 55 PRO D C 1
ATOM 5393 O O . PRO D 2 55 ? 38.790 74.596 99.385 1.00 21.57 55 PRO D O 1
ATOM 5397 N N . ARG D 2 56 ? 39.745 74.538 97.339 1.00 21.62 56 ARG D N 1
ATOM 5398 C CA . ARG D 2 56 ? 40.621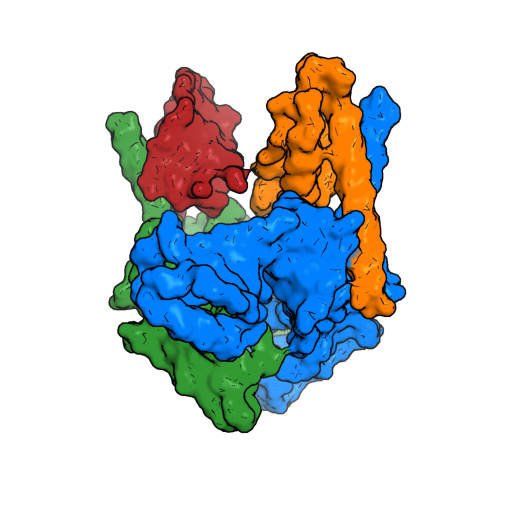 75.690 97.552 1.00 21.64 56 ARG D CA 1
ATOM 5399 C C . ARG D 2 56 ? 40.036 76.896 96.830 1.00 20.81 56 ARG D C 1
ATOM 5400 O O . ARG D 2 56 ? 39.976 76.905 95.610 1.00 20.73 56 ARG D O 1
ATOM 5408 N N . PHE D 2 57 ? 39.613 77.906 97.587 1.00 20.38 57 PHE D N 1
ATOM 5409 C CA . PHE D 2 57 ? 38.971 79.100 97.033 1.00 19.71 57 PHE D CA 1
ATOM 5410 C C . PHE D 2 57 ? 39.920 80.259 96.882 1.00 20.92 57 PHE D C 1
ATOM 5411 O O . PHE D 2 57 ? 40.786 80.468 97.725 1.00 20.27 57 PHE D O 1
ATOM 5419 N N . LYS D 2 58 ? 39.711 81.048 95.839 1.00 19.41 58 LYS D N 1
ATOM 5420 C CA . LYS D 2 58 ? 40.396 82.335 95.717 1.00 19.42 58 LYS D CA 1
ATOM 5421 C C . LYS D 2 58 ? 39.352 83.399 95.419 1.00 18.82 58 LYS D C 1
ATOM 5422 O O . LYS D 2 58 ? 38.564 83.252 94.493 1.00 18.59 58 LYS D O 1
ATOM 5428 N N . VAL D 2 59 ? 39.332 84.450 96.223 1.00 18.76 59 VAL D N 1
ATOM 5429 C CA . VAL D 2 59 ? 38.409 85.557 96.002 1.00 18.39 59 VAL D CA 1
ATOM 5430 C C . VAL D 2 59 ? 39.186 86.855 96.018 1.00 18.54 59 VAL D C 1
ATOM 5431 O O . VAL D 2 59 ? 39.893 87.151 96.985 1.00 18.93 59 VAL D O 1
ATOM 5435 N N . VAL D 2 60 ? 39.065 87.613 94.931 1.00 18.38 60 VAL D N 1
ATOM 5436 C CA . VAL D 2 60 ? 39.758 88.890 94.787 1.00 18.57 60 VAL D CA 1
ATOM 5437 C C . VAL D 2 60 ? 38.740 89.983 94.509 1.00 18.36 60 VAL D C 1
ATOM 5438 O O . VAL D 2 60 ? 37.837 89.791 93.699 1.00 18.18 60 VAL D O 1
ATOM 5442 N N . THR D 2 61 ? 38.867 91.119 95.192 1.00 18.55 61 THR D N 1
ATOM 5443 C CA . THR D 2 61 ? 37.965 92.242 94.948 1.00 21.65 61 THR D CA 1
ATOM 5444 C C . THR D 2 61 ? 38.735 93.455 94.432 1.00 20.37 61 THR D C 1
ATOM 5445 O O . THR D 2 61 ? 39.970 93.465 94.419 1.00 21.01 61 THR D O 1
ATOM 5449 N N . ASP D 2 62 ? 37.990 94.474 94.004 1.00 24.51 62 ASP D N 1
ATOM 5450 C CA . ASP D 2 62 ? 38.587 95.708 93.516 1.00 25.61 62 ASP D CA 1
ATOM 5451 C C . ASP D 2 62 ? 38.752 96.708 94.665 1.00 26.75 62 ASP D C 1
ATOM 5452 O O . ASP D 2 62 ? 39.079 97.873 94.450 1.00 27.98 62 ASP D O 1
ATOM 5457 N N . GLY D 2 63 ? 38.519 96.236 95.887 1.00 27.06 63 GLY D N 1
ATOM 5458 C CA . GLY D 2 63 ? 38.701 97.067 97.064 1.00 30.34 63 GLY D CA 1
ATOM 5459 C C . GLY D 2 63 ? 37.451 97.787 97.528 1.00 32.68 63 GLY D C 1
ATOM 5460 O O . GLY D 2 63 ? 37.422 98.312 98.637 1.00 29.97 63 GLY D O 1
ATOM 5461 N N . LYS D 2 64 ? 36.415 97.813 96.693 1.00 29.12 64 LYS D N 1
ATOM 5462 C CA . LYS D 2 64 ? 35.176 98.500 97.055 1.00 36.83 64 LYS D CA 1
ATOM 5463 C C . LYS D 2 64 ? 34.383 97.662 98.051 1.00 36.33 64 LYS D C 1
ATOM 5464 O O . LYS D 2 64 ? 33.453 98.147 98.692 1.00 37.53 64 LYS D O 1
ATOM 5470 N N . ILE D 2 65 ? 34.772 96.398 98.169 1.00 28.48 65 ILE D N 1
ATOM 5471 C CA . ILE D 2 65 ? 34.208 95.475 99.147 1.00 28.58 65 ILE D CA 1
ATOM 5472 C C . ILE D 2 65 ? 35.323 94.506 99.512 1.00 26.71 65 ILE D C 1
ATOM 5473 O O . ILE D 2 65 ? 36.185 94.232 98.681 1.00 27.46 65 ILE D O 1
ATOM 5478 N N . THR D 2 66 ? 35.341 94.012 100.746 1.00 26.75 66 THR D N 1
ATOM 5479 C CA . THR D 2 66 ? 36.338 93.009 101.116 1.00 26.95 66 THR D CA 1
ATOM 5480 C C . THR D 2 66 ? 35.948 91.649 100.564 1.00 24.27 66 THR D C 1
ATOM 5481 O O . THR D 2 66 ? 34.783 91.409 100.245 1.00 24.29 66 THR D O 1
ATOM 5485 N N . PRO D 2 67 ? 36.933 90.762 100.411 1.00 23.19 67 PRO D N 1
ATOM 5486 C CA . PRO D 2 67 ? 36.611 89.379 100.054 1.00 22.08 67 PRO D CA 1
ATOM 5487 C C . PRO D 2 67 ? 35.629 88.756 101.045 1.00 22.37 67 PRO D C 1
ATOM 5488 O O . PRO D 2 67 ? 34.686 88.065 100.647 1.00 21.98 67 PRO D O 1
ATOM 5492 N N . GLU D 2 68 ? 35.853 88.988 102.331 1.00 23.16 68 GLU D N 1
ATOM 5493 C CA . GLU D 2 68 ? 34.975 88.415 103.342 1.00 24.44 68 GLU D CA 1
ATOM 5494 C C . GLU D 2 68 ? 33.537 88.894 103.194 1.00 24.35 68 GLU D C 1
ATOM 5495 O O . GLU D 2 68 ? 32.602 88.120 103.365 1.00 27.76 68 GLU D O 1
ATOM 5501 N N . LYS D 2 69 ? 33.349 90.173 102.895 1.00 25.21 69 LYS D N 1
ATOM 5502 C CA . LYS D 2 69 ? 31.985 90.676 102.804 1.00 26.11 69 LYS D CA 1
ATOM 5503 C C . LYS D 2 69 ? 31.332 90.207 101.504 1.00 25.21 69 LYS D C 1
ATOM 5504 O O . LYS D 2 69 ? 30.131 89.949 101.470 1.00 28.36 69 LYS D O 1
ATOM 5510 N N . ALA D 2 70 ? 32.123 90.066 100.444 1.00 24.22 70 ALA D N 1
ATOM 5511 C CA . ALA D 2 70 ? 31.597 89.513 99.204 1.00 23.41 70 ALA D CA 1
ATOM 5512 C C . ALA D 2 70 ? 31.169 88.061 99.427 1.00 22.58 70 ALA D C 1
ATOM 5513 O O . ALA D 2 70 ? 30.110 87.635 98.958 1.00 22.49 70 ALA D O 1
ATOM 5515 N N . LEU D 2 71 ? 31.987 87.311 100.160 1.00 22.11 71 LEU D N 1
ATOM 5516 C CA . LEU D 2 71 ? 31.659 85.918 100.466 1.00 21.52 71 LEU D CA 1
ATOM 5517 C C . LEU D 2 71 ? 30.390 85.828 101.308 1.00 22.37 71 LEU D C 1
ATOM 5518 O O . LEU D 2 71 ? 29.550 84.962 101.067 1.00 23.06 71 LEU D O 1
ATOM 5523 N N . GLU D 2 72 ? 30.246 86.716 102.292 1.00 23.55 72 GLU D N 1
ATOM 5524 C CA . GLU D 2 72 ? 29.038 86.705 103.118 1.00 27.90 72 GLU D CA 1
ATOM 5525 C C . GLU D 2 72 ? 27.796 87.044 102.297 1.00 28.11 72 GLU D C 1
ATOM 5526 O O . GLU D 2 72 ? 26.765 86.376 102.425 1.00 26.10 72 GLU D O 1
ATOM 5532 N N . GLU D 2 73 ? 27.900 88.072 101.455 1.00 25.03 73 GLU D N 1
ATOM 5533 C CA . GLU D 2 73 ? 26.795 88.465 100.575 1.00 25.39 73 GLU D CA 1
ATOM 5534 C C . GLU D 2 73 ? 26.403 87.315 99.652 1.00 24.23 73 GLU D C 1
ATOM 5535 O O . GLU D 2 73 ? 25.221 87.058 99.439 1.00 26.47 73 GLU D O 1
ATOM 5541 N N . ALA D 2 74 ? 27.394 86.618 99.107 1.00 23.00 74 ALA D N 1
ATOM 5542 C CA . ALA D 2 74 ? 27.083 85.506 98.217 1.00 22.03 74 ALA D CA 1
ATOM 5543 C C . ALA D 2 74 ? 26.402 84.374 98.975 1.00 25.92 74 ALA D C 1
ATOM 5544 O O . ALA D 2 74 ? 25.404 83.818 98.510 1.00 21.94 74 ALA D O 1
ATOM 5546 N N . ALA D 2 75 ? 26.938 84.039 100.145 1.00 22.15 75 ALA D N 1
ATOM 5547 C CA . ALA D 2 75 ? 26.386 82.947 100.934 1.00 24.32 75 ALA D CA 1
ATOM 5548 C C . ALA D 2 75 ? 24.972 83.296 101.385 1.00 23.37 75 ALA D C 1
ATOM 5549 O O . ALA D 2 75 ? 24.091 82.440 101.438 1.00 23.42 75 ALA D O 1
ATOM 5551 N N . GLN D 2 76 ? 24.759 84.574 101.681 1.00 24.37 76 GLN D N 1
ATOM 5552 C CA . GLN D 2 76 ? 23.441 85.039 102.093 1.00 25.63 76 GLN D CA 1
ATOM 5553 C C . GLN D 2 76 ? 22.428 84.917 100.961 1.00 25.42 76 GLN D C 1
ATOM 5554 O O . GLN D 2 76 ? 21.269 84.605 101.194 1.00 26.05 76 GLN D O 1
ATOM 5560 N N . LYS D 2 77 ? 22.863 85.178 99.731 1.00 24.94 77 LYS D N 1
ATOM 5561 C CA . LYS D 2 77 ? 21.982 85.012 98.585 1.00 24.47 77 LYS D CA 1
ATOM 5562 C C . LYS D 2 77 ? 21.581 83.550 98.447 1.00 23.72 77 LYS D C 1
ATOM 5563 O O . LYS D 2 77 ? 20.428 83.247 98.189 1.00 26.85 77 LYS D O 1
ATOM 5569 N N . ILE D 2 78 ? 22.545 82.649 98.603 1.00 22.77 78 ILE D N 1
ATOM 5570 C CA . ILE D 2 78 ? 22.251 81.225 98.507 1.00 22.21 78 ILE D CA 1
ATOM 5571 C C . ILE D 2 78 ? 21.268 80.801 99.591 1.00 23.08 78 ILE D C 1
ATOM 5572 O O . ILE D 2 78 ? 20.284 80.121 99.315 1.00 23.20 78 ILE D O 1
ATOM 5577 N N . PHE D 2 79 ? 21.536 81.212 100.821 1.00 23.82 79 PHE D N 1
ATOM 5578 C CA . PHE D 2 79 ? 20.640 80.895 101.926 1.00 24.88 79 PHE D CA 1
ATOM 5579 C C . PHE D 2 79 ? 19.235 81.437 101.665 1.00 25.80 79 PHE D C 1
ATOM 5580 O O . PHE D 2 79 ? 18.257 80.707 101.778 1.00 26.14 79 PHE D O 1
ATOM 5588 N N . ASP D 2 80 ? 19.138 82.715 101.309 1.00 26.30 80 ASP D N 1
ATOM 5589 C CA . ASP D 2 80 ? 17.829 83.324 101.075 1.00 27.37 80 ASP D CA 1
ATOM 5590 C C . ASP D 2 80 ? 17.058 82.624 99.962 1.00 26.79 80 ASP D C 1
ATOM 5591 O O . ASP D 2 80 ? 15.842 82.452 100.053 1.00 27.87 80 ASP D O 1
ATOM 5596 N N . ARG D 2 81 ? 17.755 82.241 98.896 1.00 25.51 81 ARG D N 1
ATOM 5597 C CA . ARG D 2 81 ? 17.061 81.634 97.775 1.00 25.08 81 ARG D CA 1
ATOM 5598 C C . ARG D 2 81 ? 16.608 80.241 98.177 1.00 24.87 81 ARG D C 1
ATOM 5599 O O . ARG D 2 81 ? 15.488 79.854 97.884 1.00 25.29 81 ARG D O 1
ATOM 5607 N N . ALA D 2 82 ? 17.475 79.497 98.862 1.00 24.35 82 ALA D N 1
ATOM 5608 C CA . ALA D 2 82 ? 17.126 78.154 99.302 1.00 24.32 82 ALA D CA 1
ATOM 5609 C C . ALA D 2 82 ? 15.970 78.207 100.293 1.00 25.65 82 ALA D C 1
ATOM 5610 O O . ALA D 2 82 ? 15.052 77.390 100.233 1.00 25.94 82 ALA D O 1
ATOM 5612 N N . ARG D 2 83 ? 16.006 79.183 101.195 1.00 26.57 83 ARG D N 1
ATOM 5613 C CA . ARG D 2 83 ? 14.960 79.294 102.204 1.00 28.04 83 ARG D CA 1
ATOM 5614 C C . ARG D 2 83 ? 13.635 79.640 101.549 1.00 28.68 83 ARG D C 1
ATOM 5615 O O . ARG D 2 83 ? 12.589 79.101 101.910 1.00 29.49 83 ARG D O 1
ATOM 5623 N N . GLU D 2 84 ? 13.687 80.552 100.583 1.00 28.44 84 GLU D N 1
ATOM 5624 C CA . GLU D 2 84 ? 12.488 80.966 99.866 1.00 29.12 84 GLU D CA 1
ATOM 5625 C C . GLU D 2 84 ? 11.915 79.808 99.049 1.00 28.47 84 GLU D C 1
ATOM 5626 O O . GLU D 2 84 ? 10.705 79.591 99.015 1.00 29.29 84 GLU D O 1
ATOM 5632 N N . VAL D 2 85 ? 12.792 79.059 98.391 1.00 27.09 85 VAL D N 1
ATOM 5633 C CA . VAL D 2 85 ? 12.338 77.913 97.624 1.00 26.55 85 VAL D CA 1
ATOM 5634 C C . VAL D 2 85 ? 11.747 76.840 98.547 1.00 27.08 85 VAL D C 1
ATOM 5635 O O . VAL D 2 85 ? 10.702 76.270 98.239 1.00 27.51 85 VAL D O 1
ATOM 5639 N N . LEU D 2 86 ? 12.388 76.586 99.683 1.00 27.20 86 LEU D N 1
ATOM 5640 C CA . LEU D 2 86 ? 11.869 75.586 100.614 1.00 29.14 86 LEU D CA 1
ATOM 5641 C C . LEU D 2 86 ? 10.498 75.981 101.151 1.00 29.40 86 LEU D C 1
ATOM 5642 O O . LEU D 2 86 ? 9.627 75.129 101.307 1.00 29.96 86 LEU D O 1
ATOM 5647 N N . GLU D 2 87 ? 10.293 77.263 101.443 1.00 30.20 87 GLU D N 1
ATOM 5648 C CA . GLU D 2 87 ? 8.982 77.685 101.922 1.00 31.80 87 GLU D CA 1
ATOM 5649 C C . GLU D 2 87 ? 7.922 77.493 100.848 1.00 33.11 87 GLU D C 1
ATOM 5650 O O . GLU D 2 87 ? 6.813 77.040 101.141 1.00 34.12 87 GLU D O 1
ATOM 5656 N N . ALA D 2 88 ? 8.266 77.817 99.606 1.00 30.83 88 ALA D N 1
ATOM 5657 C CA . ALA D 2 88 ? 7.353 77.604 98.494 1.00 32.61 88 ALA D CA 1
ATOM 5658 C C . ALA D 2 88 ? 7.105 76.106 98.291 1.00 30.35 88 ALA D C 1
ATOM 5659 O O . ALA D 2 88 ? 6.004 75.696 97.932 1.00 30.94 88 ALA D O 1
ATOM 5661 N N . TRP D 2 89 ? 8.134 75.293 98.521 1.00 29.37 89 TRP D N 1
ATOM 5662 C CA . TRP D 2 89 ? 7.996 73.842 98.438 1.00 29.08 89 TRP D CA 1
ATOM 5663 C C . TRP D 2 89 ? 7.009 73.308 99.466 1.00 33.12 89 TRP D C 1
ATOM 5664 O O . TRP D 2 89 ? 6.064 72.591 99.125 1.00 32.48 89 TRP D O 1
ATOM 5675 N N . LYS D 2 90 ? 7.235 73.660 100.727 1.00 31.13 90 LYS D N 1
ATOM 5676 C CA . LYS D 2 90 ? 6.364 73.222 101.809 1.00 32.58 90 LYS D CA 1
ATOM 5677 C C . LYS D 2 90 ? 4.919 73.640 101.551 1.00 33.73 90 LYS D C 1
ATOM 5678 O O . LYS D 2 90 ? 3.997 72.844 101.728 1.00 34.53 90 LYS D O 1
ATOM 5684 N N . ALA D 2 91 ? 4.727 74.880 101.111 1.00 35.96 91 ALA D N 1
ATOM 5685 C CA . ALA D 2 91 ? 3.385 75.404 100.871 1.00 37.41 91 ALA D CA 1
ATOM 5686 C C . ALA D 2 91 ? 2.696 74.688 99.713 1.00 40.17 91 ALA D C 1
ATOM 5687 O O . ALA D 2 91 ? 1.475 74.543 99.703 1.00 45.90 91 ALA D O 1
ATOM 5689 N N . ALA D 2 92 ? 3.480 74.229 98.745 1.00 33.21 92 ALA D N 1
ATOM 5690 C CA . ALA D 2 92 ? 2.926 73.568 97.567 1.00 35.26 92 ALA D CA 1
ATOM 5691 C C . ALA D 2 92 ? 2.590 72.099 97.825 1.00 36.31 92 ALA D C 1
ATOM 5692 O O . ALA D 2 92 ? 1.620 71.571 97.280 1.00 41.51 92 ALA D O 1
ATOM 5694 N N . ILE D 2 93 ? 3.392 71.440 98.653 1.00 32.65 93 ILE D N 1
ATOM 5695 C CA . ILE D 2 93 ? 3.248 70.000 98.847 1.00 34.96 93 ILE D CA 1
ATOM 5696 C C . ILE D 2 93 ? 2.395 69.650 100.058 1.00 42.43 93 ILE D C 1
ATOM 5697 O O . ILE D 2 93 ? 2.052 68.485 100.264 1.00 42.68 93 ILE D O 1
ATOM 5702 N N . GLU D 2 94 ? 2.061 70.660 100.856 1.00 50.67 94 GLU D N 1
ATOM 5703 C CA . GLU D 2 94 ? 1.284 70.458 102.073 1.00 53.82 94 GLU D CA 1
ATOM 5704 C C . GLU D 2 94 ? 0.025 69.649 101.795 1.00 55.35 94 GLU D C 1
ATOM 5705 O O . GLU D 2 94 ? -0.683 69.917 100.822 1.00 54.04 94 GLU D O 1
#

Nearest PDB structures (foldseek):
  4qjv-assembly1_A  TM=9.889E-01  e=2.510E-49  Thermococcus kodakarensis KOD1
  8p2i-assembly1_D  TM=9.728E-01  e=1.805E-42  Pyrococcus furiosus DSM 3638
  8him-assembly1_C  TM=8.005E-01  e=7.439E-23  Brassica oleracea
  7oq4-assembly1_D  TM=7.998E-01  e=9.495E-21  Sulfolobus acidocaldarius DSM 639
  7aod-assembly1_C  TM=8.214E-01  e=4.393E-19  Schizosaccharomyces pombe 972h-

Sequence (699 aa):
MVEFKILEKRPDSIKFIVSGVDVPFANALRRRTILSEVPTFAVDEVEFLENDSALFDEIIAHRLAMIPLTTPHERFSLDALELDDYTVTLSLEAEGPGMVYSGDLKSSDGDVKPANPNIPIVKLAEGQRLTFNAYARLGRGKDHAKWQPGFVYYKYLTKIHVSKDVPDWEELKELAERRGLPVEESDEEIVITTIKAFYLPRKFEEHMGKGIREEIVPGSFVFTVETNGELPVEEIVSIALKILMRKSDRFINELHKLADMMRIEVIRREENLLEFYLEGEDHTFANLLTETLHENEHVTFAGYTIEHPITMARKPRFKVVTDGKITPEKALEEAAQKIFDRARREVLEEAWKAAIEMVEFKILEKRPDSIKFIVSSGVDVPFANALRRTILSSEVPTFAVDDEVEFLENDSALFDEIIAHRLAMIPLTTPHERFSLDALELDDYTVTLSLEAEGPGMVYSGDLKSSDGDVKPANPNIPIVKLAEGQRLTFNAYARLGRGKDHAKWQQPGFFVYYYKYLTKIHVSKDVPDWEELKELAERRGLPVEESDEEIVITTIKAFYLPRKFEEHMGKGIREEIVPGSFVFTVETNGELPVEEIVSIALKILMRKSDRFINELHKLAMRIEVIRREENLLEFYLEGEDHTFANLLTETLHENEHVTFAGYTIERKPRFKVVTDGKITPEKALEEAAQKIFDRAREVLEAWKAAIE

Radius of gyration: 27.94 Å; Cα contacts (8 Å, |Δi|>4): 1558; chains: 4; bounding box: 75×77×64 Å

CATH classification: 3.30.1360.10 (+2 more: 2.170.120.12, 3.30.70.3110)

Organism: Thermococcus kodakarensis (strain ATCC BAA-918 / JCM 12380 / KOD1) (NCBI:txid69014)

InterPro domains:
  IPR001514 DNA-directed RNA polymerase, 30-40kDa subunit, conserved site [PS00446] (27-67)
  IPR011262 DNA-directed RNA polymerase, insert domain [PF01000] (57-145)
  IPR011263 DNA-directed RNA polymerase, RpoA/D/Rpb3-type [PF01193] (15-246)
  IPR011263 DNA-directed RNA polymerase, RpoA/D/Rpb3-type [SM00662] (13-253)
  IPR022842 DNA-directed RNA polymerase subunit Rpo3/Rpb3/RPAC1 [MF_00320] (3-254)
  IPR036603 RNA polymerase, RBP11-like subunit [G3DSA:3.30.1360.10] (5-250)
  IPR036603 RNA polymerase, RBP11-like subunit [SSF55257] (3-256)
  IPR036643 DNA-directed RNA polymerase, insert domain superfamily [G3DSA:2.170.120.12] (39-146)
  IPR036643 DNA-directed RNA polymerase, insert domain superfamily [SSF56553] (38-148)
  IPR050518 Archaeal Rpo3/Eukaryotic RPB3 RNA Polymerase Subunit [PTHR11800] (3-256)

Secondary structure (DSSP, 8-state):
--EEEEEEEETTEEEEEEES--HHHHHHHHHIIIII--EEEEEEEEEEEE-SSS-HHHHHHHHHTS-B---TTTS-TT-SS-----EEEEEEEESSEEEEGGG-EESSTTSSBS-TT-EEEEE-TT-EEEEEEEEEEE-TTT-GGG--EEEEEEEEEEEEEETTSTTHHHHHHHHHHTT--EEE-SSEEEEE-SS-----GGGGGGBTTTEEEEEEEEEEEEEEEE-SSS-HHHHHHHHHHHHHHHHHHHHHHHHTT--/-EEEEEEEETTEEEEEEET--HHHHHHHHHHHTT-TTEEEEEEEEESTTSTT-EEEEEEEE-SSS-HHHHHHHHHHHHHHHHHHHHHHHHHHH-/--EEEEEEEETTEEEEEEES--HHHHHHHHHHHHHTS-EEEEEEEEEEEE-SSS-HHHHHHHHHTS-B---TTTS-TT-SS-----EEEEEEEESSEEEEGGG-EESSTTSSBS-TT-EEEEE-TT-EEEEEEEEEEE-TTT-GGG--EEEEEEEEEEEEEETTSTTTHHHHHHHHHTT--EEE-SSEEEEE-SS--PPPGGGGGGBTTTEEEEEEEEEEEEEEEE-SSS-HHHHHHHHHHHHHHHHHHHHHHHHHH-/--EEEEEEETTEEEEEETT--HHHHHHHHHHHTT-TTEEEEEEE-----EEEEEE-SSS-HHHHHHHHHHHHHHHHHHHHHHHHHHH-

Foldseek 3Di:
DWDKAWDDDDVQKTKIKTFDAADVVVVLLQCLLFFPQKFKFFDDKFWPFFQAPDDPVLLSVLRLQQQKAGPVVPWPRLDPDGDFDKKKWWAKDFDQDWDFQLRTDIPDPNIGGLDRGHTRGGHHHPTITTMITIIGMDTNNVPVSTRFWHKDKDFWKKKKAFPVQPPVVVVVVQLVVVPWDWDDDPTTIITTPLDDDDDPPVCPVCDPPRIDIGGDGRMMMMMIGGPRNDRRVVSSVSSVSNVVVVVVVVVVVVVVVVD/DDWDWDDDDQQKTKIKDPPDDCVVQVQLQVLLVVDPQWPDWDWDWDPCPDNRIIIIIMTGGNNPDHSVRSSVVSVVVVVVVVVVVVVVVVVVPD/DFDKDWDDDDVQKTKIKTFDAADVVVVLLQCLLFFPQKFKFFDDKFWPFFQFPDDPVLLSVLRLQQGWAGDVVVAPRLDPDGDFDKKKWWDKDFDQDWDWQLRTDIPDPRTGGLDGGHTRGGHHHGTITTMITIIGMHTVNVPNSTTFWDKDKDFWKKKKAFPVPPPVVVLVVVLVVVVWDWDDDNGIIITTPLDDDDDDPSCPVCPPHRIDMGGDGGMMMMMIGGPRNDRRVVSSVSSVSNVVVVVVVVVVVVVVVD/DDWAWDDDDQQKTKTWDPPDDCPVQVQLQVLLVVDPQWPHWHWDPPPTIIIMTGGVNPDHSVVSSVVSVVVVVVVVVVVVVVVVVVVD

Solvent-accessible surface area: 31596 Å² total; per-residue (Å²): 193,21,87,20,96,55,62,39,147,76,82,86,5,1,1,0,16,3,20,39,23,57,61,30,12,1,44,4,2,70,109,0,0,29,26,2,0,0,0,0,1,2,56,52,15,29,10,59,38,36,70,8,50,19,7,14,31,2,0,27,24,79,0,11,86,5,30,0,43,5,23,64,160,114,16,69,6,21,26,41,108,43,73,124,74,51,0,39,0,37,10,135,23,100,10,91,35,74,6,94,0,32,57,10,134,34,78,20,54,77,0,104,16,44,60,73,106,61,76,4,5,141,2,49,143,52,48,70,0,13,1,37,0,48,0,67,18,5,23,14,79,94,82,63,25,24,40,0,1,61,5,53,80,52,102,15,7,54,11,42,0,28,55,130,3,92,65,37,78,74,0,59,106,31,0,99,95,11,47,5,65,40,98,83,54,146,126,35,0,8,0,20,2,19,29,38,29,56,43,43,208,110,1,101,124,25,86,71,143,16,0,167,84,74,80,39,121,20,8,10,2,0,1,0,24,9,53,24,10,2,80,17,34,33,0,0,0,5,0,0,62,2,0,19,76,5,0,62,71,0,13,77,17,8,90,128,39,97,150,49,113,20,64,55,57,96,125,101,158,51,16,0,16,1,28,0,54,50,7,20,54,6,0,0,51,7,0,9,62,5,1,95,84,17,159,63,16,86,98,6,14,52,50,16,36,89,28,50,84,205,52,74,28,0,73,1,61,0,27,5,62,43,163,28,75,8,43,134,1,0,57,74,3,0,75,49,2,32,48,84,0,108,72,2,20,111,19,0,52,83,39,44,174,174,25,111,22,128,44,45,66,124,72,79,82,3,0,3,0,16,0,20,8,9,56,56,41,8,0,50,4,0,73,78,0,2,35,18,2,0,0,0,2,2,1,56,84,15,37,3,69,18,26,46,7,53,19,7,12,35,4,0,25,34,95,0,4,88,4,28,0,46,3,33,72,156,158,27,72,7,18,21,44,154,40,78,117,84,48,0,39,0,34,12,128,21,101,10,95,28,68,5,90,0,42,66,5,154,30,79,21,68,43,0,88,18,49,69,71,106,46,79,2,7,126,2,51,137,41,48,61,0,14,0,38,0,53,0,53,14,6,20,10,85,95,75,62,28,25,38,0,2,66,3,44,54,57,97,15,9,56,5,17,0,27,54,119,1,90,74,39,80,69,0,51,91,18,0,96,133,21,50,6,62,41,109,100,50,140,138,38,0,3,0,20,2,24,34,43,17,92,34,26,229,114,3,104,148,36,94,84,120,9,8,133,102,65,88,39,108,18,7,6,3,0,3,0,17,8,58,31,15,4,75,18,50,43,0,0,14,5,0,0,65,1,0,36,109,12,0,61,85,0,13,54,17,6,81,145,61,108,27,151,22,70,65,58,100,117,100,163,49,16,0,9,0,65,0,77,51,7,14,25,5,1,0,34,8,0,12,53,12,3,108,108,26,154,57,15,94,96,4,12,30,53,19,179,173,64,0,98,1,80,0,28,5,70,41,157,38,71,7,29,99,2,0,42,71,3,0,69,74,5,42,63,87,0,93,72,0,6,94,22,0,100,81,40,37,204

B-factor: mean 25.63, std 14.0, range [8.34, 111.15]